Protein AF-A0A644SK11-F1 (afdb_monomer_lite)

Secondary structure (DSSP, 8-state):
-HHHHHHHHHTT--S-GGGGGGGGGGGGG-TTS-HHHHHHHHHHHHHHHHHHHHHHHHHHS--TTHHHHHHHHHHHHHHHHHHHH-TT-THHHHHHHHHHHHHHHHHHHHHHHT-SS--HHHHHHHHHHHTHHHHHHHHHHHHHH--HHHHHHHHHHHHHHHHHHHHHHHHHHHHSHHHHHHHT---HHHHHHHHHH-S----HHHHHHHHHHTTHHHHHHHHHHHHHHHHHHHHHHHT---HHHHHHHHHHHHHHHHHHHHHHHHHHHHHHHHHHHHS-----SS-GGG--HHHHHHHHHHHHHHHHHHTS-SSSSHHHHHHHHHHHHHHHHHHHHHHHHHHHHHHHHTT--HHHHHHHHHHHHHHHHHHHHHHHHHHHHHHHHHHHHHHHHHHHHHHHHT--HHHHHHHHHHHHHHHHHHHHHHHHHHHHHHHHHHHHHTT--

Foldseek 3Di:
DLVVVLVVCLVVDPDDCCLLQLLQQCCLQQVVFDVVLSNLLSSLSSLQVVLVVLVCCCVQVVPPVSPVSNVVSNVSSVVSVCVLANDPGPLVVLVVVLVVLCVVLVVLFVVLLPDLDDDVVSVLSSLLSVCSSSLSSLVSSLRRSVDPSSVVVSVLLSLLVSLLSLLVLLLVLLVCVPVCVVSSTDGPLLSVLCNVPDPDDDDPVVSNVSSLLVCSSLVSLVSSLVSLVVSLVSVVVVVTDGSNNVVSVVSSVVSVVVSVVSVVVNVVVVVVVVVVVVPDDPPVVDPPVPDDPVNVVVVVVVVVVCCVVPPVDDDDDPVVVVVVVVVVVVVVVVVVVVVVVVVCVVCVVVVHNPVVVVVVVVVVVVVVVVVVVVVVCVVVVVVVVVVVVVVVVVVVVVVVVVDPPVVVVVVVCCVVVVVVVVVVVVVVVVVVVVVVVVVVVVPDD

Radius of gyration: 37.3 Å; chains: 1; bounding box: 108×59×115 Å

Organism: NCBI:txid1076179

Sequence (445 aa):
MKINLIINLKDKDSSLSFYQYYPRLFKAYFPKVNEIIIEELSDAGYLYFQSTLALDQLIDNKNIQKIFEITILQEESIKLLTDIFGYDSIFWNFWNNSRNDYIEAIKIDHRLRNSKDVAFEEYQELADKKSTFGKIAIYSLKILSNTEDANIIYQKILLSHYYFSIGLQLYDDVKDLKEDYTNNQFNWSIYLLKKEIGNNNFSFETLNKLFYIKGIAEKVLSTSLDNFRKSINILKEIGIESEWLTVNLDMYETINNYLHITKGYIKILYKKLEVKKTERPSQKFINYETINKSYISKGLEFIKKDFDSNYVNEEGDNSQYWGNQLQFYKKSINLAKEKVQEEIDYLLLKGVNVSEIEYQKKVTENKIVELDEKLDELPNVREELVSKYQEEKEMQLKINKNKDYMEERKVENSVLFSCSKLGLIEKKIKLMKIDDVNKKYYNKR

pLDDT: mean 82.48, std 15.09, range [37.44, 98.81]

Structure (mmCIF, N/CA/C/O backbone):
data_AF-A0A644SK11-F1
#
_entry.id   AF-A0A644SK11-F1
#
loop_
_atom_site.group_PDB
_atom_site.id
_atom_site.type_symbol
_atom_site.label_atom_id
_atom_site.label_alt_id
_atom_site.label_comp_id
_atom_site.label_asym_id
_atom_site.label_entity_id
_atom_site.label_seq_id
_atom_site.pdbx_PDB_ins_code
_atom_site.Cartn_x
_atom_site.Cartn_y
_atom_site.Cartn_z
_atom_site.occupancy
_atom_site.B_iso_or_equiv
_atom_site.auth_seq_id
_atom_site.auth_comp_id
_atom_site.auth_asym_id
_atom_site.auth_atom_id
_atom_site.pdbx_PDB_model_num
ATOM 1 N N . MET A 1 1 ? -19.124 -18.785 12.251 1.00 58.50 1 MET A N 1
ATOM 2 C CA . MET A 1 1 ? -19.202 -18.191 10.898 1.00 58.50 1 MET A CA 1
ATOM 3 C C . MET A 1 1 ? -18.070 -17.184 10.683 1.00 58.50 1 MET A C 1
ATOM 5 O O . MET A 1 1 ? -17.252 -17.456 9.818 1.00 58.50 1 MET A O 1
ATOM 9 N N . LYS A 1 2 ? -17.930 -16.147 11.533 1.00 62.31 2 LYS A N 1
ATOM 10 C CA . LYS A 1 2 ? -16.815 -15.167 11.542 1.00 62.31 2 LYS A CA 1
ATOM 11 C C . LYS A 1 2 ? -15.406 -15.776 11.413 1.00 62.31 2 LYS A C 1
ATOM 13 O O . LYS A 1 2 ? -14.693 -15.466 10.469 1.00 62.31 2 LYS A O 1
ATOM 18 N N . ILE A 1 3 ? -15.025 -16.681 12.322 1.00 63.62 3 ILE A N 1
ATOM 19 C CA . ILE A 1 3 ? -13.672 -17.279 12.349 1.00 63.62 3 ILE A CA 1
ATOM 20 C C . ILE A 1 3 ? -13.350 -18.013 11.035 1.00 63.62 3 ILE A C 1
ATOM 22 O O . ILE A 1 3 ? -12.282 -17.820 10.466 1.00 63.62 3 ILE A O 1
ATOM 26 N N . ASN A 1 4 ? -14.303 -18.784 10.500 1.00 69.56 4 ASN A N 1
ATOM 27 C CA . ASN A 1 4 ? -14.110 -19.507 9.239 1.00 69.56 4 ASN A CA 1
ATOM 28 C C . ASN A 1 4 ? -13.995 -18.562 8.033 1.00 69.56 4 ASN A C 1
ATOM 30 O O . ASN A 1 4 ? -13.289 -18.888 7.087 1.00 69.56 4 ASN A O 1
ATOM 34 N N . LEU A 1 5 ? -14.671 -17.406 8.050 1.00 77.19 5 LEU A N 1
ATOM 35 C CA . LEU A 1 5 ? -14.553 -16.402 6.989 1.00 77.19 5 LEU A CA 1
ATOM 36 C C . LEU A 1 5 ? -13.148 -15.784 6.974 1.00 77.19 5 LEU A C 1
ATOM 38 O O . LEU A 1 5 ? -12.508 -15.763 5.930 1.00 77.19 5 LEU A O 1
ATOM 42 N N . ILE A 1 6 ? -12.653 -15.345 8.134 1.00 79.06 6 ILE A N 1
ATOM 43 C CA . ILE A 1 6 ? -11.343 -14.688 8.254 1.00 79.06 6 ILE A CA 1
ATOM 44 C C . ILE A 1 6 ? -10.201 -15.652 7.919 1.00 79.06 6 ILE A C 1
ATOM 46 O O . ILE A 1 6 ? -9.303 -15.278 7.171 1.00 79.06 6 ILE A O 1
ATOM 50 N N . ILE A 1 7 ? -10.245 -16.894 8.415 1.00 76.69 7 ILE A N 1
ATOM 51 C CA . ILE A 1 7 ? -9.227 -17.912 8.100 1.00 76.69 7 ILE A CA 1
ATOM 52 C C . ILE A 1 7 ? -9.169 -18.162 6.587 1.00 76.69 7 ILE A C 1
ATOM 54 O O . ILE A 1 7 ? -8.102 -18.073 5.989 1.00 76.69 7 ILE A O 1
ATOM 58 N N . ASN A 1 8 ? -10.325 -18.372 5.949 1.00 79.88 8 ASN A N 1
ATOM 59 C CA . ASN A 1 8 ? -10.388 -18.621 4.507 1.00 79.88 8 ASN A CA 1
ATOM 60 C C . ASN A 1 8 ? -9.875 -17.447 3.656 1.00 79.88 8 ASN A C 1
ATOM 62 O O . ASN A 1 8 ? -9.405 -17.677 2.542 1.00 79.88 8 ASN A O 1
ATOM 66 N N . LEU A 1 9 ? -10.019 -16.205 4.135 1.00 83.25 9 LEU A N 1
ATOM 67 C CA . LEU A 1 9 ? -9.493 -15.016 3.458 1.00 83.25 9 LEU A CA 1
ATOM 68 C C . LEU A 1 9 ? -7.971 -14.948 3.578 1.00 83.25 9 LEU A C 1
ATOM 70 O O . LEU A 1 9 ? -7.298 -14.792 2.564 1.00 83.25 9 LEU A O 1
ATOM 74 N N . LYS A 1 10 ? -7.432 -15.146 4.788 1.00 82.50 10 LYS A N 1
ATOM 75 C CA . LYS A 1 10 ? -5.986 -15.079 5.050 1.00 82.50 10 LYS A CA 1
ATOM 76 C C . LYS A 1 10 ? -5.188 -16.073 4.210 1.00 82.50 10 LYS A C 1
ATOM 78 O O . LYS A 1 10 ? -4.121 -15.721 3.724 1.00 82.50 10 LYS A O 1
ATOM 83 N N . ASP A 1 11 ? -5.726 -17.269 3.979 1.00 76.06 11 ASP A N 1
ATOM 84 C CA . ASP A 1 11 ? -5.063 -18.299 3.167 1.00 76.06 11 ASP A CA 1
ATOM 85 C C . ASP A 1 11 ? -4.961 -17.939 1.673 1.00 76.06 11 ASP A C 1
ATOM 87 O O . ASP A 1 11 ? -4.163 -18.528 0.944 1.00 76.06 11 ASP A O 1
ATOM 91 N N . LYS A 1 12 ? -5.781 -16.998 1.189 1.00 77.94 12 LYS A N 1
ATOM 92 C CA . LYS A 1 12 ? -5.864 -16.611 -0.231 1.00 77.94 12 LYS A CA 1
ATOM 93 C C . LYS A 1 12 ? -5.335 -15.207 -0.514 1.00 77.94 12 LYS A C 1
ATOM 95 O O . LYS A 1 12 ? -5.302 -14.800 -1.673 1.00 77.94 12 LYS A O 1
ATOM 100 N N . ASP A 1 13 ? -4.971 -14.468 0.524 1.00 82.69 13 ASP A N 1
ATOM 101 C CA . ASP A 1 13 ? -4.605 -13.062 0.442 1.00 82.69 13 ASP A CA 1
ATOM 102 C C . ASP A 1 13 ? -3.123 -12.891 0.092 1.00 82.69 13 ASP A C 1
ATOM 104 O O . ASP A 1 13 ? -2.238 -13.300 0.842 1.00 82.69 13 ASP A O 1
ATOM 108 N N . SER A 1 14 ? -2.853 -12.279 -1.060 1.00 81.31 14 SER A N 1
ATOM 109 C CA . SER A 1 14 ? -1.501 -11.967 -1.532 1.00 81.31 14 SER A CA 1
ATOM 110 C C . SER A 1 14 ? -1.032 -10.558 -1.157 1.00 81.31 14 SER A C 1
ATOM 112 O O . SER A 1 14 ? 0.062 -10.162 -1.559 1.00 81.31 14 SER A O 1
ATOM 114 N N . SER A 1 15 ? -1.858 -9.776 -0.455 1.00 85.62 15 SER A N 1
ATOM 115 C CA . SER A 1 15 ? -1.493 -8.432 -0.009 1.00 85.62 15 SER A CA 1
ATOM 116 C C . SER A 1 15 ? -0.441 -8.466 1.106 1.00 85.62 15 SER A C 1
ATOM 118 O O . SER A 1 15 ? -0.105 -9.514 1.664 1.00 85.62 15 SER A O 1
ATOM 120 N N . LEU A 1 16 ? 0.111 -7.296 1.438 1.00 85.75 16 LEU A N 1
ATOM 121 C CA . LEU A 1 16 ? 1.079 -7.171 2.525 1.00 85.75 16 LEU A CA 1
ATOM 122 C C . LEU A 1 16 ? 0.446 -7.630 3.846 1.00 85.75 16 LEU A C 1
ATOM 124 O O . LEU A 1 16 ? -0.603 -7.139 4.261 1.00 85.75 16 LEU A O 1
ATOM 128 N N . SER A 1 17 ? 1.114 -8.550 4.543 1.00 89.25 17 SER A N 1
ATOM 129 C CA . SER A 1 17 ? 0.563 -9.220 5.729 1.00 89.25 17 SER A CA 1
ATOM 130 C C . SER A 1 17 ? 0.136 -8.260 6.841 1.00 89.25 17 SER A C 1
ATOM 132 O O . SER A 1 17 ? -0.778 -8.576 7.603 1.00 89.25 17 SER A O 1
ATOM 134 N N . PHE A 1 18 ? 0.734 -7.066 6.915 1.00 92.25 18 PHE A N 1
ATOM 135 C CA . PHE A 1 18 ? 0.377 -6.059 7.910 1.00 92.25 18 PHE A CA 1
ATOM 136 C C . PHE A 1 18 ? -1.062 -5.537 7.780 1.00 92.25 18 PHE A C 1
ATOM 138 O O . PHE A 1 18 ? -1.611 -5.053 8.771 1.00 92.25 18 PHE A O 1
ATOM 145 N N . TYR A 1 19 ? -1.715 -5.676 6.618 1.00 93.06 19 TYR A N 1
ATOM 146 C CA . TYR A 1 19 ? -3.135 -5.334 6.469 1.00 93.06 19 TYR A CA 1
ATOM 147 C C . TYR A 1 19 ? -4.048 -6.243 7.302 1.00 93.06 19 TYR A C 1
ATOM 149 O O . TYR A 1 19 ? -5.126 -5.817 7.712 1.00 93.06 19 TYR A O 1
ATOM 157 N N . GLN A 1 20 ? -3.601 -7.458 7.636 1.00 92.88 20 GLN A N 1
ATOM 158 C CA . GLN A 1 20 ? -4.355 -8.400 8.471 1.00 92.88 20 GLN A CA 1
ATOM 159 C C . GLN A 1 20 ? -4.445 -7.979 9.942 1.00 92.88 20 GLN A C 1
ATOM 161 O O . GLN A 1 20 ? -5.229 -8.550 10.699 1.00 92.88 20 GLN A O 1
ATOM 166 N N . TYR A 1 21 ? -3.615 -7.025 10.366 1.00 94.75 21 TYR A N 1
ATOM 167 C CA . TYR A 1 21 ? -3.526 -6.568 11.751 1.00 94.75 21 TYR A CA 1
ATOM 168 C C . TYR A 1 21 ? -3.226 -5.069 11.848 1.00 94.75 21 TYR A C 1
ATOM 170 O O . TYR A 1 21 ? -2.520 -4.623 12.749 1.00 94.75 21 TYR A O 1
ATOM 178 N N . TYR A 1 22 ? -3.763 -4.272 10.923 1.00 97.12 22 TYR A N 1
ATOM 179 C CA . TYR A 1 22 ? -3.385 -2.864 10.773 1.00 97.12 22 TYR A CA 1
ATOM 180 C C . TYR A 1 22 ? -3.503 -2.022 12.065 1.00 97.12 22 TYR A C 1
ATOM 182 O O . TYR A 1 22 ? -2.560 -1.301 12.387 1.00 97.12 22 TYR A O 1
ATOM 190 N N . PRO A 1 23 ? -4.573 -2.132 12.883 1.00 97.50 23 PRO A N 1
ATOM 191 C CA . PRO A 1 23 ? -4.650 -1.439 14.175 1.00 97.50 23 PRO A CA 1
ATOM 192 C C . PRO A 1 23 ? -3.544 -1.824 15.158 1.00 97.50 23 PRO A C 1
ATOM 194 O O . PRO A 1 23 ? -3.023 -0.958 15.862 1.00 97.50 23 PRO A O 1
ATOM 197 N N . ARG A 1 24 ? -3.123 -3.094 15.176 1.00 97.50 24 ARG A N 1
ATOM 198 C CA . ARG A 1 24 ? -2.045 -3.578 16.050 1.00 97.50 24 ARG A CA 1
ATOM 199 C C . ARG A 1 24 ? -0.738 -2.826 15.825 1.00 97.50 24 ARG A C 1
ATOM 201 O O . ARG A 1 24 ? -0.017 -2.587 16.792 1.00 97.50 24 ARG A O 1
ATOM 208 N N . LEU A 1 25 ? -0.475 -2.372 14.596 1.00 98.06 25 LEU A N 1
ATOM 209 C CA . LEU A 1 25 ? 0.741 -1.628 14.252 1.00 98.06 25 LEU A CA 1
ATOM 210 C C . LEU A 1 25 ? 0.956 -0.404 15.153 1.00 98.06 25 LEU A C 1
ATOM 212 O O . LEU A 1 25 ? 2.088 -0.048 15.483 1.00 98.06 25 LEU A O 1
ATOM 216 N N . PHE A 1 26 ? -0.139 0.217 15.590 1.00 97.31 26 PHE A N 1
ATOM 217 C CA . PHE A 1 26 ? -0.123 1.455 16.357 1.00 97.31 26 PHE A CA 1
ATOM 218 C C . PHE A 1 26 ? -0.251 1.242 17.872 1.00 97.31 26 PHE A C 1
ATOM 220 O O . PHE A 1 26 ? -0.223 2.219 18.620 1.00 97.31 26 PHE A O 1
ATOM 227 N N . LYS A 1 27 ? -0.378 -0.001 18.360 1.00 95.81 27 LYS A N 1
ATOM 228 C CA . LYS A 1 27 ? -0.724 -0.271 19.768 1.00 95.81 27 LYS A CA 1
ATOM 229 C C . LYS A 1 27 ? 0.252 0.320 20.782 1.00 95.81 27 LYS A C 1
ATOM 231 O O . LYS A 1 27 ? -0.169 0.782 21.838 1.00 95.81 27 LYS A O 1
ATOM 236 N N . ALA A 1 28 ? 1.541 0.359 20.442 1.00 95.62 28 ALA A N 1
ATOM 237 C CA . ALA A 1 28 ? 2.589 0.892 21.311 1.00 95.62 28 ALA A CA 1
ATOM 238 C C . ALA A 1 28 ? 2.349 2.366 21.688 1.00 95.62 28 ALA A C 1
ATOM 240 O O . ALA A 1 28 ? 2.746 2.810 22.762 1.00 95.62 28 ALA A O 1
ATOM 241 N N . TYR A 1 29 ? 1.649 3.110 20.830 1.00 95.06 29 TYR A N 1
ATOM 242 C CA . TYR A 1 29 ? 1.300 4.511 21.051 1.00 95.06 29 TYR A CA 1
ATOM 243 C C . TYR A 1 29 ? 0.045 4.705 21.912 1.00 95.06 29 TYR A C 1
ATOM 245 O O . TYR A 1 29 ? -0.203 5.808 22.396 1.00 95.06 29 TYR A O 1
ATOM 253 N N . PHE A 1 30 ? -0.740 3.645 22.117 1.00 94.81 30 PHE A N 1
ATOM 254 C CA . PHE A 1 30 ? -2.001 3.667 22.858 1.00 94.81 30 PHE A CA 1
ATOM 255 C C . PHE A 1 30 ? -2.044 2.526 23.895 1.00 94.81 30 PHE A C 1
ATOM 257 O O . PHE A 1 30 ? -2.947 1.689 23.859 1.00 94.81 30 PHE A O 1
ATOM 264 N N . PRO A 1 31 ? -1.103 2.486 24.860 1.00 91.75 31 PRO A N 1
ATOM 265 C CA . PRO A 1 31 ? -0.884 1.327 25.737 1.00 91.75 31 PRO A CA 1
ATOM 266 C C . PRO A 1 31 ? -2.044 1.016 26.696 1.00 91.75 31 PRO A C 1
ATOM 268 O O . PRO A 1 31 ? -2.037 -0.016 27.358 1.00 91.75 31 PRO A O 1
ATOM 271 N N . LYS A 1 32 ? -3.028 1.917 26.813 1.00 91.88 32 LYS A N 1
ATOM 272 C CA . LYS A 1 32 ? -4.215 1.732 27.661 1.00 91.88 32 LYS A CA 1
ATOM 273 C C . LYS A 1 32 ? -5.356 0.998 26.953 1.00 91.88 32 LYS A C 1
ATOM 275 O O . LYS A 1 32 ? -6.323 0.625 27.613 1.00 91.88 32 LYS A O 1
ATOM 280 N N . VAL A 1 33 ? -5.277 0.822 25.634 1.00 94.75 33 VAL A N 1
ATOM 281 C CA . VAL A 1 33 ? -6.308 0.114 24.871 1.00 94.75 33 VAL A CA 1
ATOM 282 C C . VAL A 1 33 ? -6.144 -1.390 25.088 1.00 94.75 33 VAL A C 1
ATOM 284 O O . VAL A 1 33 ? -5.038 -1.920 25.031 1.00 94.75 33 VAL A O 1
ATOM 287 N N . ASN A 1 34 ? -7.252 -2.074 25.364 1.00 95.12 34 ASN A N 1
ATOM 288 C CA . ASN A 1 34 ? -7.267 -3.509 25.634 1.00 95.12 34 ASN A CA 1
ATOM 289 C C . ASN A 1 34 ? -6.840 -4.312 24.389 1.00 95.12 34 ASN A C 1
ATOM 291 O O . ASN A 1 34 ? -7.390 -4.099 23.312 1.00 95.12 34 ASN A O 1
ATOM 295 N N . GLU A 1 35 ? -5.910 -5.261 24.547 1.00 95.44 35 GLU A N 1
ATOM 296 C CA . GLU A 1 35 ? -5.390 -6.087 23.445 1.00 95.44 35 GLU A CA 1
ATOM 297 C C . GLU A 1 35 ? -6.496 -6.886 22.728 1.00 95.44 35 GLU A C 1
ATOM 299 O O . GLU A 1 35 ? -6.487 -6.951 21.505 1.00 95.44 35 GLU A O 1
ATOM 304 N N . ILE A 1 36 ? -7.506 -7.392 23.446 1.00 96.31 36 ILE A N 1
ATOM 305 C CA . ILE A 1 36 ? -8.656 -8.096 22.845 1.00 96.31 36 ILE A CA 1
ATOM 306 C C . ILE A 1 36 ? -9.425 -7.156 21.907 1.00 96.31 36 ILE A C 1
ATOM 308 O O . ILE A 1 36 ? -9.786 -7.539 20.799 1.00 96.31 36 ILE A O 1
ATOM 312 N N . ILE A 1 37 ? -9.616 -5.894 22.308 1.00 96.75 37 ILE A N 1
ATOM 313 C CA . ILE A 1 37 ? -10.271 -4.893 21.453 1.00 96.75 37 ILE A CA 1
ATOM 314 C C . ILE A 1 37 ? -9.397 -4.582 20.227 1.00 96.75 37 ILE A C 1
ATOM 316 O O . ILE A 1 37 ? -9.919 -4.371 19.137 1.00 96.75 37 ILE A O 1
ATOM 320 N N . ILE A 1 38 ? -8.068 -4.574 20.364 1.00 97.25 38 ILE A N 1
ATOM 321 C CA . ILE A 1 38 ? -7.142 -4.366 19.236 1.00 97.25 38 ILE A CA 1
ATOM 322 C C . ILE A 1 38 ? -7.220 -5.527 18.234 1.00 97.25 38 ILE A C 1
ATOM 324 O O . ILE A 1 38 ? -7.174 -5.292 17.022 1.00 97.25 38 ILE A O 1
ATOM 328 N N . GLU A 1 39 ? -7.363 -6.763 18.710 1.00 95.75 39 GLU A N 1
ATOM 329 C CA . GLU A 1 39 ? -7.596 -7.937 17.863 1.00 95.75 39 GLU A CA 1
ATOM 330 C C . GLU A 1 39 ? -8.946 -7.842 17.135 1.00 95.75 39 GLU A C 1
ATOM 332 O O . GLU A 1 39 ? -9.002 -8.024 15.919 1.00 95.75 39 GLU A O 1
ATOM 337 N N . GLU A 1 40 ? -10.021 -7.457 17.828 1.00 96.19 40 GLU A N 1
ATOM 338 C CA . GLU A 1 40 ? -11.338 -7.266 17.203 1.00 96.19 40 GLU A CA 1
ATOM 339 C C . GLU A 1 40 ? -11.349 -6.123 16.178 1.00 96.19 40 GLU A C 1
ATOM 341 O O . GLU A 1 40 ? -11.939 -6.261 15.103 1.00 96.19 40 GLU A O 1
ATOM 346 N N . LEU A 1 41 ? -10.648 -5.019 16.460 1.00 97.38 41 LEU A N 1
ATOM 347 C CA . LEU A 1 41 ? -10.428 -3.941 15.493 1.00 97.38 41 LEU A CA 1
ATOM 348 C C . LEU A 1 41 ? -9.634 -4.429 14.281 1.00 97.38 41 LEU A C 1
ATOM 350 O O . LEU A 1 41 ? -9.903 -3.998 13.161 1.00 97.38 41 LEU A O 1
ATOM 354 N N . SER A 1 42 ? -8.649 -5.302 14.495 1.00 96.62 42 SER A N 1
ATOM 355 C CA . SER A 1 42 ? -7.839 -5.877 13.420 1.00 96.62 42 SER A CA 1
ATOM 356 C C . SER A 1 42 ? -8.681 -6.751 12.499 1.00 96.62 42 SER A C 1
ATOM 358 O O . SER A 1 42 ? -8.620 -6.576 11.285 1.00 96.62 42 SER A O 1
ATOM 360 N N . ASP A 1 43 ? -9.539 -7.603 13.063 1.00 95.19 43 ASP A N 1
ATOM 361 C CA . ASP A 1 43 ? -10.522 -8.375 12.301 1.00 95.19 43 ASP A CA 1
ATOM 362 C C . ASP A 1 43 ? -11.463 -7.458 11.506 1.00 95.19 43 ASP A C 1
ATOM 364 O O . ASP A 1 43 ? -11.669 -7.659 10.308 1.00 95.19 43 ASP A O 1
ATOM 368 N N . ALA A 1 44 ? -12.029 -6.435 12.155 1.00 96.50 44 ALA A N 1
ATOM 369 C CA . ALA A 1 44 ? -12.975 -5.521 11.522 1.00 96.50 44 ALA A CA 1
ATOM 370 C C . ALA A 1 44 ? -12.331 -4.722 10.380 1.00 96.50 44 ALA A C 1
ATOM 372 O O . ALA A 1 44 ? -12.913 -4.609 9.296 1.00 96.50 44 ALA A O 1
ATOM 373 N N . GLY A 1 45 ? -11.125 -4.197 10.607 1.00 95.94 45 GLY A N 1
ATOM 374 C CA . GLY A 1 45 ? -10.344 -3.480 9.604 1.00 95.94 45 GLY A CA 1
ATOM 375 C C . GLY A 1 45 ? -9.947 -4.378 8.436 1.00 95.94 45 GLY A C 1
ATOM 376 O O . GLY A 1 45 ? -10.081 -3.970 7.285 1.00 95.94 45 GLY A O 1
ATOM 377 N N . TYR A 1 46 ? -9.544 -5.620 8.714 1.00 96.00 46 TYR A N 1
ATOM 378 C CA . TYR A 1 46 ? -9.169 -6.579 7.680 1.00 96.00 46 TYR A CA 1
ATOM 379 C C . TYR A 1 46 ? -10.353 -6.989 6.798 1.00 96.00 46 TYR A C 1
ATOM 381 O O . TYR A 1 46 ? -10.228 -7.006 5.575 1.00 96.00 46 TYR A O 1
ATOM 389 N N . LEU A 1 47 ? -11.525 -7.254 7.389 1.00 95.69 47 LEU A N 1
ATOM 390 C CA . LEU A 1 47 ? -12.747 -7.520 6.622 1.00 95.69 47 LEU A CA 1
ATOM 391 C C . LEU A 1 47 ? -13.088 -6.341 5.705 1.00 95.69 47 LEU A C 1
ATOM 393 O O . LEU A 1 47 ? -13.410 -6.539 4.533 1.00 95.69 47 LEU A O 1
ATOM 397 N N . TYR A 1 48 ? -12.973 -5.110 6.210 1.00 95.88 48 TYR A N 1
ATOM 398 C CA . TYR A 1 48 ? -13.246 -3.933 5.395 1.00 95.88 48 TYR A CA 1
ATOM 399 C C . TYR A 1 48 ? -12.226 -3.759 4.265 1.00 95.88 48 TYR A C 1
ATOM 401 O O . TYR A 1 48 ? -12.620 -3.494 3.132 1.00 95.88 48 TYR A O 1
ATOM 409 N N . PHE A 1 49 ? -10.941 -3.980 4.538 1.00 94.81 49 PHE A N 1
ATOM 410 C CA . PHE A 1 49 ? -9.880 -3.975 3.529 1.00 94.81 49 PHE A CA 1
ATOM 411 C C . PHE A 1 49 ? -10.112 -5.025 2.427 1.00 94.81 49 PHE A C 1
ATOM 413 O O . PHE A 1 49 ? -10.014 -4.727 1.239 1.00 94.81 49 PHE A O 1
ATOM 420 N N . GLN A 1 50 ? -10.518 -6.242 2.790 1.00 94.50 50 GLN A N 1
ATOM 421 C CA . GLN A 1 50 ? -10.899 -7.253 1.800 1.00 94.50 50 GLN A CA 1
ATOM 422 C C . GLN A 1 50 ? -12.107 -6.796 0.967 1.00 94.50 50 GLN A C 1
ATOM 424 O O . GLN A 1 50 ? -12.162 -7.033 -0.240 1.00 94.50 50 GLN A O 1
ATOM 429 N N . SER A 1 51 ? -13.048 -6.064 1.575 1.00 94.38 51 SER A N 1
ATOM 430 C CA . SER A 1 51 ? -14.172 -5.480 0.838 1.00 94.38 51 SER A CA 1
ATOM 431 C C . SER A 1 51 ? -13.733 -4.404 -0.160 1.00 94.38 51 SER A C 1
ATOM 433 O O . SER A 1 51 ? -14.325 -4.316 -1.234 1.00 94.38 51 SER A O 1
ATOM 435 N N . THR A 1 52 ? -12.693 -3.617 0.151 1.00 91.56 52 THR A N 1
ATOM 436 C CA . THR A 1 52 ? -12.154 -2.614 -0.780 1.00 91.56 52 THR A CA 1
ATOM 437 C C . THR A 1 52 ? -11.428 -3.279 -1.946 1.00 91.56 52 THR A C 1
ATOM 439 O O . THR A 1 52 ? -11.697 -2.921 -3.084 1.00 91.56 52 THR A O 1
ATOM 442 N N . LEU A 1 53 ? -10.642 -4.336 -1.705 1.00 90.06 53 LEU A N 1
ATOM 443 C CA . LEU A 1 53 ? -10.032 -5.120 -2.792 1.00 90.06 53 LEU A CA 1
ATOM 444 C C . LEU A 1 53 ? -11.087 -5.765 -3.705 1.00 90.06 53 LEU A C 1
ATOM 446 O O . LEU A 1 53 ? -10.954 -5.784 -4.929 1.00 90.06 53 LEU A O 1
ATOM 450 N N . ALA A 1 54 ? -12.165 -6.296 -3.121 1.00 90.81 54 ALA A N 1
ATOM 451 C CA . ALA A 1 54 ? -13.273 -6.854 -3.889 1.00 90.81 54 ALA A CA 1
ATOM 452 C C . ALA A 1 54 ? -14.026 -5.775 -4.691 1.00 90.81 54 ALA A C 1
ATOM 454 O O . ALA A 1 54 ? -14.494 -6.057 -5.798 1.00 90.81 54 ALA A O 1
ATOM 455 N N . LEU A 1 55 ? -14.126 -4.551 -4.160 1.00 89.12 55 LEU A N 1
ATOM 456 C CA . LEU A 1 55 ? -14.694 -3.398 -4.860 1.00 89.12 55 LEU A CA 1
ATOM 457 C C . LEU A 1 55 ? -13.825 -2.974 -6.047 1.00 89.12 55 LEU A C 1
ATOM 459 O O . LEU A 1 55 ? -14.372 -2.751 -7.125 1.00 89.12 55 LEU A O 1
ATOM 463 N N . ASP A 1 56 ? -12.504 -2.951 -5.892 1.00 83.94 56 ASP A N 1
ATOM 464 C CA . ASP A 1 56 ? -11.580 -2.656 -6.992 1.00 83.94 56 ASP A CA 1
ATOM 465 C C . ASP A 1 56 ? -11.728 -3.699 -8.112 1.00 83.94 56 ASP A C 1
ATOM 467 O O . ASP A 1 56 ? -11.952 -3.356 -9.271 1.00 83.94 56 ASP A O 1
ATOM 471 N N . GLN A 1 57 ? -11.799 -4.992 -7.773 1.00 84.44 57 GLN A N 1
ATOM 472 C CA . GLN A 1 57 ? -12.081 -6.051 -8.756 1.00 84.44 57 GLN A CA 1
ATOM 473 C C . GLN A 1 57 ? -13.452 -5.905 -9.441 1.00 84.44 57 GLN A C 1
ATOM 475 O O . GLN A 1 57 ? -13.614 -6.286 -10.605 1.00 84.44 57 GLN A O 1
ATOM 480 N N . LEU A 1 58 ? -14.463 -5.389 -8.740 1.00 87.44 58 LEU A N 1
ATOM 481 C CA . LEU A 1 58 ? -15.765 -5.100 -9.336 1.00 87.44 58 LEU A CA 1
ATOM 482 C C . LEU A 1 58 ? -15.667 -3.940 -10.338 1.00 87.44 58 LEU A C 1
ATOM 484 O O . LEU A 1 58 ? -16.258 -4.028 -11.414 1.00 87.44 58 LEU A O 1
ATOM 488 N N . ILE A 1 59 ? -14.946 -2.874 -9.990 1.00 80.69 59 ILE A N 1
ATOM 489 C CA . ILE A 1 59 ? -14.826 -1.658 -10.803 1.00 80.69 59 ILE A CA 1
ATOM 490 C C . ILE A 1 59 ? -13.931 -1.907 -12.021 1.00 80.69 59 ILE A C 1
ATOM 492 O O . ILE A 1 59 ? -14.352 -1.646 -13.151 1.00 80.69 59 ILE A O 1
ATOM 496 N N . ASP A 1 60 ? -12.741 -2.460 -11.806 1.00 74.94 60 ASP A N 1
ATOM 497 C CA . ASP A 1 60 ? -11.714 -2.606 -12.836 1.00 74.94 60 ASP A CA 1
ATOM 498 C C . ASP A 1 60 ? -11.961 -3.836 -13.716 1.00 74.94 60 ASP A C 1
ATOM 500 O O . ASP A 1 60 ? -12.006 -3.740 -14.945 1.00 74.94 60 ASP A O 1
ATOM 504 N N . ASN A 1 61 ? -12.238 -4.988 -13.095 1.00 77.25 61 ASN A N 1
ATOM 505 C CA . ASN A 1 61 ? -12.401 -6.262 -13.807 1.00 77.25 61 ASN A CA 1
ATOM 506 C C . ASN A 1 61 ? -13.863 -6.591 -14.142 1.00 77.25 61 ASN A C 1
ATOM 508 O O . ASN A 1 61 ? -14.146 -7.657 -14.695 1.00 77.25 61 ASN A O 1
ATOM 512 N N . LYS A 1 62 ? -14.812 -5.703 -13.808 1.00 83.50 62 LYS A N 1
ATOM 513 C CA . LYS A 1 62 ? -16.262 -5.883 -14.030 1.00 83.50 62 LYS A CA 1
ATOM 514 C C . LYS A 1 62 ? -16.805 -7.194 -13.450 1.00 83.50 62 LYS A C 1
ATOM 516 O O . LYS A 1 62 ? -17.766 -7.767 -13.972 1.00 83.50 62 LYS A O 1
ATOM 521 N N . ASN A 1 63 ? -16.204 -7.690 -12.367 1.00 84.62 63 ASN A N 1
ATOM 522 C CA . ASN A 1 63 ? -16.600 -8.952 -11.753 1.00 84.62 63 ASN A CA 1
ATOM 523 C C . ASN A 1 63 ? -17.836 -8.771 -10.857 1.00 84.62 63 ASN A C 1
ATOM 525 O O . ASN A 1 63 ? -17.731 -8.619 -9.643 1.00 84.62 63 ASN A O 1
ATOM 529 N N . ILE A 1 64 ? -19.026 -8.827 -11.459 1.00 86.62 64 ILE A N 1
ATOM 530 C CA . ILE A 1 64 ? -20.312 -8.586 -10.777 1.00 86.62 64 ILE A CA 1
ATOM 531 C C . ILE A 1 64 ? -20.534 -9.528 -9.582 1.00 86.62 64 ILE A C 1
ATOM 533 O O . ILE A 1 64 ? -21.188 -9.147 -8.614 1.00 86.62 64 ILE A O 1
ATOM 537 N N . GLN A 1 65 ? -19.963 -10.738 -9.596 1.00 86.38 65 GLN A N 1
ATOM 538 C CA . GLN A 1 65 ? -20.130 -11.703 -8.502 1.00 86.38 65 GLN A CA 1
ATOM 539 C C . GLN A 1 65 ? -19.549 -11.196 -7.173 1.00 86.38 65 GLN A C 1
ATOM 541 O O . GLN A 1 65 ? -20.028 -11.593 -6.110 1.00 86.38 65 GLN A O 1
ATOM 546 N N . LYS A 1 66 ? -18.581 -10.269 -7.223 1.00 90.19 66 LYS A N 1
ATOM 547 C CA . LYS A 1 66 ? -17.959 -9.664 -6.039 1.00 90.19 66 LYS A CA 1
ATOM 548 C C . LYS A 1 66 ? -18.923 -8.819 -5.207 1.00 90.19 66 LYS A C 1
ATOM 550 O O . LYS A 1 66 ? -18.661 -8.614 -4.029 1.00 90.19 66 LYS A O 1
ATOM 555 N N . ILE A 1 67 ? -20.068 -8.397 -5.753 1.00 91.56 67 ILE A N 1
ATOM 556 C CA . ILE A 1 67 ? -21.038 -7.559 -5.028 1.00 91.56 67 ILE A CA 1
ATOM 557 C C . ILE A 1 67 ? -21.535 -8.201 -3.722 1.00 91.56 67 ILE A C 1
ATOM 559 O O . ILE A 1 67 ? -21.667 -7.522 -2.702 1.00 91.56 67 ILE A O 1
ATOM 563 N N . PHE A 1 68 ? -21.765 -9.518 -3.727 1.00 89.94 68 PHE A N 1
ATOM 564 C CA . PHE A 1 68 ? -22.225 -10.238 -2.539 1.00 89.94 68 PHE A CA 1
ATOM 565 C C . PHE A 1 68 ? -21.116 -10.360 -1.495 1.00 89.94 68 PHE A C 1
ATOM 567 O O . PHE A 1 68 ? -21.370 -10.184 -0.308 1.00 89.94 68 PHE A O 1
ATOM 574 N N . GLU A 1 69 ? -19.885 -10.605 -1.941 1.00 90.62 69 GLU A N 1
ATOM 575 C CA . GLU A 1 69 ? -18.706 -10.672 -1.078 1.00 90.62 69 GLU A CA 1
ATOM 576 C C . GLU A 1 69 ? -18.449 -9.326 -0.393 1.00 90.62 69 GLU A C 1
ATOM 578 O O . GLU A 1 69 ? -18.350 -9.283 0.830 1.00 90.62 69 GLU A O 1
ATOM 583 N N . ILE A 1 70 ? -18.461 -8.223 -1.150 1.00 93.44 70 ILE A N 1
ATOM 584 C CA . ILE A 1 70 ? -18.331 -6.857 -0.617 1.00 93.44 70 ILE A CA 1
ATOM 585 C C . ILE A 1 70 ? -19.378 -6.608 0.474 1.00 93.44 70 ILE A C 1
ATOM 587 O O . ILE A 1 70 ? -19.035 -6.161 1.566 1.00 93.44 70 ILE A O 1
ATOM 591 N N . THR A 1 71 ? -20.643 -6.935 0.193 1.00 94.00 71 THR A N 1
ATOM 592 C CA . THR A 1 71 ? -21.753 -6.703 1.130 1.00 94.00 71 THR A CA 1
ATOM 593 C C . THR A 1 71 ? -21.555 -7.477 2.433 1.00 94.00 71 THR A C 1
ATOM 595 O O . THR A 1 71 ? -21.661 -6.893 3.508 1.00 94.00 71 THR A O 1
ATOM 598 N N . ILE A 1 72 ? -21.208 -8.766 2.348 1.00 93.69 72 ILE A N 1
ATOM 599 C CA . ILE A 1 72 ? -20.973 -9.620 3.523 1.00 93.69 72 ILE A CA 1
ATOM 600 C C . ILE A 1 72 ? -19.804 -9.086 4.357 1.00 93.69 72 ILE A C 1
ATOM 602 O O . ILE A 1 72 ? -19.913 -8.971 5.575 1.00 93.69 72 ILE A O 1
ATOM 606 N N . LEU A 1 73 ? -18.687 -8.743 3.711 1.00 95.19 73 LEU A N 1
ATOM 607 C CA . LEU A 1 73 ? -17.486 -8.262 4.394 1.00 95.19 73 LEU A CA 1
ATOM 608 C C . LEU A 1 73 ? -17.725 -6.928 5.110 1.00 95.19 73 LEU A C 1
ATOM 610 O O . LEU A 1 73 ? -17.320 -6.761 6.261 1.00 95.19 73 LEU A O 1
ATOM 614 N N . GLN A 1 74 ? -18.415 -5.994 4.452 1.00 95.25 74 GLN A N 1
ATOM 615 C CA . GLN A 1 74 ? -18.765 -4.707 5.050 1.00 95.25 74 GLN A CA 1
ATOM 616 C C . GLN A 1 74 ? -19.753 -4.872 6.202 1.00 95.25 74 GLN A C 1
ATOM 618 O O . GLN A 1 74 ? -19.561 -4.259 7.248 1.00 95.25 74 GLN A O 1
ATOM 623 N N . GLU A 1 75 ? -20.779 -5.712 6.048 1.00 95.69 75 GLU A N 1
ATOM 624 C CA . GLU A 1 75 ? -21.761 -5.968 7.103 1.00 95.69 75 GLU A CA 1
ATOM 625 C C . GLU A 1 75 ? -21.095 -6.541 8.362 1.00 95.69 75 GLU A C 1
ATOM 627 O O . GLU A 1 75 ? -21.319 -6.037 9.463 1.00 95.69 75 GLU A O 1
ATOM 632 N N . GLU A 1 76 ? -20.234 -7.549 8.212 1.00 95.50 76 GLU A N 1
ATOM 633 C CA . GLU A 1 76 ? -19.528 -8.155 9.345 1.00 95.50 76 GLU A CA 1
ATOM 634 C C . GLU A 1 76 ? -18.522 -7.189 9.985 1.00 95.50 76 GLU A C 1
ATOM 636 O O . GLU A 1 76 ? -18.426 -7.133 11.211 1.00 95.50 76 GLU A O 1
ATOM 641 N N . SER A 1 77 ? -17.825 -6.371 9.189 1.00 96.25 77 SER A N 1
ATOM 642 C CA . SER A 1 77 ? -16.957 -5.310 9.715 1.00 96.25 77 SER A CA 1
ATOM 643 C C . SER A 1 77 ? -17.746 -4.294 10.554 1.00 96.25 77 SER A C 1
ATOM 645 O O . SER A 1 77 ? -17.370 -3.993 11.687 1.00 96.25 77 SER A O 1
ATOM 647 N N . ILE A 1 78 ? -18.886 -3.813 10.048 1.00 96.44 78 ILE A N 1
ATOM 648 C CA . ILE A 1 78 ? -19.724 -2.823 10.740 1.00 96.44 78 ILE A CA 1
ATOM 649 C C . ILE A 1 78 ? -20.338 -3.388 12.021 1.00 96.44 78 ILE A C 1
ATOM 651 O O . ILE A 1 78 ? -20.417 -2.657 13.009 1.00 96.44 78 ILE A O 1
ATOM 655 N N . LYS A 1 79 ? -20.744 -4.665 12.044 1.00 96.56 79 LYS A N 1
ATOM 656 C CA . LYS A 1 79 ? -21.214 -5.326 13.275 1.00 96.56 79 LYS A CA 1
ATOM 657 C C . LYS A 1 79 ? -20.141 -5.279 14.360 1.00 96.56 79 LYS A C 1
ATOM 659 O O . LYS A 1 79 ? -20.414 -4.779 15.445 1.00 96.56 79 LYS A O 1
ATOM 664 N N . LEU A 1 80 ? -18.910 -5.677 14.031 1.00 96.00 80 LEU A N 1
ATOM 665 C CA . LEU A 1 80 ? -17.788 -5.643 14.976 1.00 96.00 80 LEU A CA 1
ATOM 666 C C . LEU A 1 80 ? -17.495 -4.228 15.479 1.00 96.00 80 LEU A C 1
ATOM 668 O O . LEU A 1 80 ? -17.337 -4.008 16.675 1.00 96.00 80 LEU A O 1
ATOM 672 N N . LEU A 1 81 ? -17.463 -3.245 14.579 1.00 97.50 81 LEU A N 1
ATOM 673 C CA . LEU A 1 81 ? -17.235 -1.851 14.965 1.00 97.50 81 LEU A CA 1
ATOM 674 C C . LEU A 1 81 ? -18.371 -1.308 15.844 1.00 97.50 81 LEU A C 1
ATOM 676 O O . LEU A 1 81 ? -18.124 -0.536 16.767 1.00 97.50 81 LEU A O 1
ATOM 680 N N . THR A 1 82 ? -19.608 -1.731 15.591 1.00 97.62 82 THR A N 1
ATOM 681 C CA . THR A 1 82 ? -20.773 -1.356 16.400 1.00 97.62 82 THR A CA 1
ATOM 682 C C . THR A 1 82 ? -20.707 -1.977 17.790 1.00 97.62 82 THR A C 1
ATOM 684 O O . THR A 1 82 ? -21.014 -1.283 18.755 1.00 97.62 82 THR A O 1
ATOM 687 N N . ASP A 1 83 ? -20.262 -3.227 17.916 1.00 96.94 83 ASP A N 1
ATOM 688 C CA . ASP A 1 83 ? -20.070 -3.878 19.218 1.00 96.94 83 ASP A CA 1
ATOM 689 C C . ASP A 1 83 ? -18.998 -3.155 20.056 1.00 96.94 83 ASP A C 1
ATOM 691 O O . ASP A 1 83 ? -19.148 -3.016 21.269 1.00 96.94 83 ASP A O 1
ATOM 695 N N . ILE A 1 84 ? -17.948 -2.631 19.409 1.00 97.06 84 ILE A N 1
ATOM 696 C CA . ILE A 1 84 ? -16.857 -1.898 20.075 1.00 97.06 84 ILE A CA 1
ATOM 697 C C . ILE A 1 84 ? -17.275 -0.475 20.471 1.00 97.06 84 ILE A C 1
ATOM 699 O O . ILE A 1 84 ? -16.981 -0.025 21.580 1.00 97.06 84 ILE A O 1
ATOM 703 N N . PHE A 1 85 ? -17.908 0.270 19.561 1.00 97.19 85 PHE A N 1
ATOM 704 C CA . PHE A 1 85 ? -18.130 1.710 19.731 1.00 97.19 85 PHE A CA 1
ATOM 705 C C . PHE A 1 85 ? -19.565 2.088 20.108 1.00 97.19 85 PHE A C 1
ATOM 707 O O . PHE A 1 85 ? -19.773 3.136 20.716 1.00 97.19 85 PHE A O 1
ATOM 714 N N . GLY A 1 86 ? -20.554 1.274 19.748 1.00 97.06 86 GLY A N 1
ATOM 715 C CA . GLY A 1 86 ? -21.970 1.627 19.810 1.00 97.06 86 GLY A CA 1
ATOM 716 C C . GLY A 1 86 ? -22.409 2.587 18.696 1.00 97.06 86 GLY A C 1
ATOM 717 O O . GLY A 1 86 ? -21.598 3.224 18.019 1.00 97.06 86 GLY A O 1
ATOM 718 N N . TYR A 1 87 ? -23.724 2.696 18.496 1.00 94.88 87 TYR A N 1
ATOM 719 C CA . TYR A 1 87 ? -24.327 3.471 17.401 1.00 94.88 87 TYR A CA 1
ATOM 720 C C . TYR A 1 87 ? -24.117 4.989 17.517 1.00 94.88 87 TYR A C 1
ATOM 722 O O . TYR A 1 87 ? -23.931 5.656 16.504 1.00 94.88 87 TYR A O 1
ATOM 730 N N . ASP A 1 88 ? -24.091 5.530 18.737 1.00 95.56 88 ASP A N 1
ATOM 731 C CA . ASP A 1 88 ? -24.025 6.981 18.982 1.00 95.56 88 ASP A CA 1
ATOM 732 C C . ASP A 1 88 ? -22.586 7.517 19.116 1.00 95.56 88 ASP A C 1
ATOM 734 O O . ASP A 1 88 ? -22.356 8.657 19.524 1.00 95.56 88 ASP A O 1
ATOM 738 N N . SER A 1 89 ? -21.585 6.693 18.797 1.00 96.50 89 SER A N 1
ATOM 739 C CA . SER A 1 89 ? -20.180 7.067 18.945 1.00 96.50 89 SER A CA 1
ATOM 740 C C . SER A 1 89 ? -19.719 8.091 17.911 1.00 96.50 89 SER A C 1
ATOM 742 O O . SER A 1 89 ? -20.010 7.989 16.717 1.00 96.50 89 SER A O 1
ATOM 744 N N . ILE A 1 90 ? -18.854 9.014 18.349 1.00 95.81 90 ILE A N 1
ATOM 745 C CA . ILE A 1 90 ? -18.134 9.949 17.471 1.00 95.81 90 ILE A CA 1
ATOM 746 C C . ILE A 1 90 ? -17.268 9.234 16.420 1.00 95.81 90 ILE A C 1
ATOM 748 O O . ILE A 1 90 ? -16.929 9.830 15.398 1.00 95.81 90 ILE A O 1
ATOM 752 N N . PHE A 1 91 ? -16.935 7.957 16.638 1.00 97.06 91 PHE A N 1
ATOM 753 C CA . PHE A 1 91 ? -16.261 7.102 15.660 1.00 97.06 91 PHE A CA 1
ATOM 754 C C . PHE A 1 91 ? -16.924 7.164 14.278 1.00 97.06 91 PHE A C 1
ATOM 756 O O . PHE A 1 91 ? -16.236 7.319 13.268 1.00 97.06 91 PHE A O 1
ATOM 763 N N . TRP A 1 92 ? -18.259 7.138 14.225 1.00 97.88 92 TRP A N 1
ATOM 764 C CA . TRP A 1 92 ? -18.993 7.124 12.961 1.00 97.88 92 TRP A CA 1
ATOM 765 C C . TRP A 1 92 ? -18.833 8.414 12.152 1.00 97.88 92 TRP A C 1
ATOM 767 O O . TRP A 1 92 ? -18.947 8.383 10.926 1.00 97.88 92 TRP A O 1
ATOM 777 N N . ASN A 1 93 ? -18.481 9.533 12.791 1.00 97.56 93 ASN A N 1
ATOM 778 C CA . ASN A 1 93 ? -18.125 10.757 12.073 1.00 97.56 93 ASN A CA 1
ATOM 779 C C . ASN A 1 93 ? -16.805 10.581 11.313 1.00 97.56 93 ASN A C 1
ATOM 781 O O . ASN A 1 93 ? -16.731 10.931 10.137 1.00 97.56 93 ASN A O 1
ATOM 785 N N . PHE A 1 94 ? -15.788 9.984 11.945 1.00 96.62 94 PHE A N 1
ATOM 786 C CA . PHE A 1 94 ? -14.525 9.657 11.274 1.00 96.62 94 PHE A CA 1
ATOM 787 C C . PHE A 1 94 ? -14.747 8.652 10.144 1.00 96.62 94 PHE A C 1
ATOM 789 O O . PHE A 1 94 ? -14.266 8.872 9.038 1.00 96.62 94 PHE A O 1
ATOM 796 N N . TRP A 1 95 ? -15.549 7.613 10.386 1.00 97.25 95 TRP A N 1
ATOM 797 C CA . TRP A 1 95 ? -15.920 6.627 9.369 1.00 97.25 95 TRP A CA 1
ATOM 798 C C . TRP A 1 95 ? -16.566 7.260 8.133 1.00 97.25 95 TRP A C 1
ATOM 800 O O . TRP A 1 95 ? -16.146 7.021 7.000 1.00 97.25 95 TRP A O 1
ATOM 810 N N . ASN A 1 96 ? -17.584 8.096 8.344 1.00 96.31 96 ASN A N 1
ATOM 811 C CA . ASN A 1 96 ? -18.300 8.756 7.259 1.00 96.31 96 ASN A CA 1
ATOM 812 C C . ASN A 1 96 ? -17.397 9.732 6.492 1.00 96.31 96 ASN A C 1
ATOM 814 O O . ASN A 1 96 ? -17.490 9.796 5.266 1.00 96.31 96 ASN A O 1
ATOM 818 N N . ASN A 1 97 ? -16.506 10.442 7.189 1.00 96.88 97 ASN A N 1
ATOM 819 C CA . ASN A 1 97 ? -15.520 11.316 6.558 1.00 96.88 97 ASN A CA 1
ATOM 820 C C . ASN A 1 97 ? -14.528 10.518 5.706 1.00 96.88 97 ASN A C 1
ATOM 822 O O . ASN A 1 97 ? -14.352 10.852 4.540 1.00 96.88 97 ASN A O 1
ATOM 826 N N . SER A 1 98 ? -13.977 9.415 6.222 1.00 95.56 98 SER A N 1
ATOM 827 C CA . SER A 1 98 ? -13.095 8.532 5.451 1.00 95.56 98 SER A CA 1
ATOM 828 C C . SER A 1 98 ? -13.789 7.945 4.223 1.00 95.56 98 SER A C 1
ATOM 830 O O . SER A 1 98 ? -13.210 7.906 3.142 1.00 95.56 98 SER A O 1
ATOM 832 N N . ARG A 1 99 ? -15.067 7.567 4.323 1.00 94.25 99 ARG A N 1
ATOM 833 C CA . ARG A 1 99 ? -15.833 7.141 3.144 1.00 94.25 99 ARG A CA 1
ATOM 834 C C . ARG A 1 99 ? -15.943 8.254 2.096 1.00 94.25 99 ARG A C 1
ATOM 836 O O . ARG A 1 99 ? -15.798 7.982 0.906 1.00 94.25 99 ARG A O 1
ATOM 843 N N . ASN A 1 100 ? -16.197 9.491 2.520 1.00 96.12 100 ASN A N 1
ATOM 844 C CA . ASN A 1 100 ? -16.262 10.634 1.609 1.00 96.12 100 ASN A CA 1
ATOM 845 C C . ASN A 1 100 ? -14.897 10.936 0.973 1.00 96.12 100 ASN A C 1
ATOM 847 O O . ASN A 1 100 ? -14.848 11.178 -0.231 1.00 96.12 100 ASN A O 1
ATOM 851 N N . ASP A 1 101 ? -13.808 10.854 1.743 1.00 96.75 101 ASP A N 1
ATOM 852 C CA . ASP A 1 101 ? -12.439 10.993 1.238 1.00 96.75 101 ASP A CA 1
ATOM 853 C C . ASP A 1 101 ? -12.127 9.946 0.171 1.00 96.75 101 ASP A C 1
ATOM 855 O O . ASP A 1 101 ? -11.618 10.288 -0.891 1.00 96.75 101 ASP A O 1
ATOM 859 N N . TYR A 1 102 ? -12.485 8.682 0.403 1.00 94.12 102 TYR A N 1
ATOM 860 C CA . TYR A 1 102 ? -12.259 7.619 -0.574 1.00 94.12 102 TYR A CA 1
ATOM 861 C C . TYR A 1 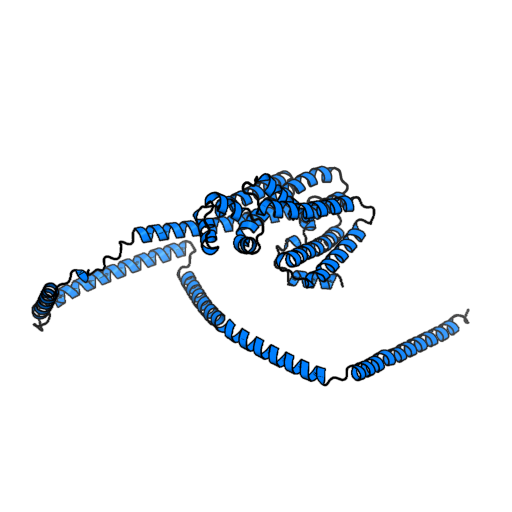102 ? -13.056 7.853 -1.871 1.00 94.12 102 TYR A C 1
ATOM 863 O O . TYR A 1 102 ? -12.527 7.713 -2.973 1.00 94.12 102 TYR A O 1
ATOM 871 N N . ILE A 1 103 ? -14.313 8.305 -1.770 1.00 91.94 103 ILE A N 1
ATOM 872 C CA . ILE A 1 103 ? -15.111 8.712 -2.942 1.00 91.94 103 ILE A CA 1
ATOM 873 C C . ILE A 1 103 ? -14.450 9.884 -3.680 1.00 91.94 103 ILE A C 1
ATOM 875 O O . ILE A 1 103 ? -14.470 9.947 -4.910 1.00 91.94 103 ILE A O 1
ATOM 879 N N . GLU A 1 104 ? -13.885 10.840 -2.949 1.00 95.62 104 GLU A N 1
ATOM 880 C CA . GLU A 1 104 ? -13.157 11.957 -3.538 1.00 95.62 104 GLU A CA 1
ATOM 881 C C . GLU A 1 104 ? -11.855 11.511 -4.210 1.00 95.62 104 GLU A C 1
ATOM 883 O O . GLU A 1 104 ? -11.564 11.993 -5.303 1.00 95.62 104 GLU A O 1
ATOM 888 N N . ALA A 1 105 ? -11.144 10.528 -3.653 1.00 94.19 105 ALA A N 1
ATOM 889 C CA . ALA A 1 105 ? -9.980 9.915 -4.287 1.00 94.19 105 ALA A CA 1
ATOM 890 C C . ALA A 1 105 ? -10.322 9.385 -5.686 1.00 94.19 105 ALA A C 1
ATOM 892 O O . ALA A 1 105 ? -9.617 9.685 -6.645 1.00 94.19 105 ALA A O 1
ATOM 893 N N . ILE A 1 106 ? -11.456 8.692 -5.840 1.00 90.25 106 ILE A N 1
ATOM 894 C CA . ILE A 1 106 ? -11.933 8.203 -7.148 1.00 90.25 106 ILE A CA 1
ATOM 895 C C . ILE A 1 106 ? -12.163 9.369 -8.127 1.00 90.25 106 ILE A C 1
ATOM 897 O O . ILE A 1 106 ? -11.821 9.283 -9.309 1.00 90.25 106 ILE A O 1
ATOM 901 N N . LYS A 1 107 ? -12.726 10.488 -7.650 1.00 92.06 107 LYS A N 1
ATOM 902 C CA . LYS A 1 107 ? -12.952 11.686 -8.478 1.00 92.06 107 LYS A CA 1
ATOM 903 C C . LYS A 1 107 ? -11.640 12.349 -8.892 1.00 92.06 107 LYS A C 1
ATOM 905 O O . LYS A 1 107 ? -11.518 12.760 -10.047 1.00 92.06 107 LYS A O 1
ATOM 910 N N . ILE A 1 108 ? -10.685 12.465 -7.968 1.00 94.12 108 ILE A N 1
ATOM 911 C CA . ILE A 1 108 ? -9.352 13.007 -8.244 1.00 94.12 108 ILE A CA 1
ATOM 912 C C . ILE A 1 108 ? -8.655 12.111 -9.267 1.00 94.12 108 ILE A C 1
ATOM 914 O O . ILE A 1 108 ? -8.236 12.618 -10.300 1.00 94.12 108 ILE A O 1
ATOM 918 N N . ASP A 1 109 ? -8.629 10.794 -9.056 1.00 92.06 109 ASP A N 1
ATOM 919 C CA . ASP A 1 109 ? -8.035 9.822 -9.979 1.00 92.06 109 ASP A CA 1
ATOM 920 C C . ASP A 1 109 ? -8.565 10.015 -11.409 1.00 92.06 109 ASP A C 1
ATOM 922 O O . ASP A 1 109 ? -7.797 10.250 -12.343 1.00 92.06 109 ASP A O 1
ATOM 926 N N . HIS A 1 110 ? -9.892 10.061 -11.576 1.00 90.06 110 HIS A N 1
ATOM 927 C CA . HIS A 1 110 ? -10.522 10.290 -12.877 1.00 90.06 110 HIS A CA 1
ATOM 928 C C . HIS A 1 110 ? -10.169 11.655 -13.498 1.00 90.06 110 HIS A C 1
ATOM 930 O O . HIS A 1 110 ? -9.980 11.762 -14.715 1.00 90.06 110 HIS A O 1
ATOM 936 N N . ARG A 1 111 ? -10.077 12.714 -12.682 1.00 93.81 111 ARG A N 1
ATOM 937 C CA . ARG A 1 111 ? -9.649 14.047 -13.133 1.00 93.81 111 ARG A CA 1
ATOM 938 C C . ARG A 1 111 ? -8.210 14.003 -13.648 1.00 93.81 111 ARG A C 1
ATOM 940 O O . ARG A 1 111 ? -7.956 14.464 -14.759 1.00 93.81 111 ARG A O 1
ATOM 947 N N . LEU A 1 112 ? -7.298 13.409 -12.877 1.00 93.75 112 LEU A N 1
ATOM 948 C CA . LEU A 1 112 ? -5.869 13.373 -13.184 1.00 93.75 112 LEU A CA 1
ATOM 949 C C . LEU A 1 112 ? -5.552 12.589 -14.464 1.00 93.75 112 LEU A C 1
ATOM 951 O O . LEU A 1 112 ? -4.661 12.997 -15.206 1.00 93.75 112 LEU A O 1
ATOM 955 N N . ARG A 1 113 ? -6.319 11.536 -14.793 1.00 88.25 113 ARG A N 1
ATOM 956 C CA . ARG A 1 113 ? -6.176 10.770 -16.056 1.00 88.25 113 ARG A CA 1
ATOM 957 C C . ARG A 1 113 ? -6.177 11.648 -17.312 1.00 88.25 113 ARG A C 1
ATOM 959 O O . ARG A 1 113 ? -5.509 11.319 -18.290 1.00 88.25 113 ARG A O 1
ATOM 966 N N . ASN A 1 114 ? -6.933 12.746 -17.292 1.00 85.19 114 ASN A N 1
ATOM 967 C CA . ASN A 1 114 ? -7.134 13.625 -18.446 1.00 85.19 114 ASN A CA 1
ATOM 968 C C . ASN A 1 114 ? -6.325 14.930 -18.366 1.00 85.19 114 ASN A C 1
ATOM 970 O O . ASN A 1 114 ? -6.346 15.733 -19.303 1.00 85.19 114 ASN A O 1
ATOM 974 N N . SER A 1 115 ? -5.613 15.155 -17.263 1.00 88.81 115 SER A N 1
ATOM 975 C CA . SER A 1 115 ? -4.842 16.372 -17.034 1.00 88.81 115 SER A CA 1
ATOM 976 C C . SER A 1 115 ? -3.482 16.309 -17.729 1.00 88.81 115 SER A C 1
ATOM 978 O O . SER A 1 115 ? -2.754 15.324 -17.631 1.00 88.81 115 SER A O 1
ATOM 980 N N . LYS A 1 116 ? -3.112 17.392 -18.423 1.00 85.81 116 LYS A N 1
ATOM 981 C CA . LYS A 1 116 ? -1.781 17.534 -19.046 1.00 85.81 116 LYS A CA 1
ATOM 982 C C . LYS A 1 116 ? -0.705 17.945 -18.048 1.00 85.81 116 LYS A C 1
ATOM 984 O O . LYS A 1 116 ? 0.438 17.518 -18.171 1.00 85.81 116 LYS A O 1
ATOM 989 N N . ASP A 1 117 ? -1.090 18.755 -17.070 1.00 91.31 117 ASP A N 1
ATOM 990 C CA . ASP A 1 117 ? -0.230 19.216 -15.994 1.00 91.31 117 ASP A CA 1
ATOM 991 C C . ASP A 1 117 ? -0.902 18.875 -14.672 1.00 91.31 117 ASP A C 1
ATOM 993 O O . ASP A 1 117 ? -1.981 19.372 -14.362 1.00 91.31 117 ASP A O 1
ATOM 997 N N . VAL A 1 118 ? -0.260 17.978 -13.934 1.00 94.44 118 VAL A N 1
ATOM 998 C CA . VAL A 1 118 ? -0.670 17.532 -12.606 1.00 94.44 118 VAL A CA 1
ATOM 999 C C . VAL A 1 118 ? 0.373 18.012 -11.609 1.00 94.44 118 VAL A C 1
ATOM 1001 O O . VAL A 1 118 ? 1.569 17.733 -11.782 1.00 94.44 118 VAL A O 1
ATOM 1004 N N . ALA A 1 119 ? -0.079 18.748 -10.594 1.00 95.81 119 ALA A N 1
ATOM 1005 C CA . ALA A 1 119 ? 0.758 19.139 -9.469 1.00 95.81 119 ALA A CA 1
ATOM 1006 C C . ALA A 1 119 ? 1.027 17.924 -8.571 1.00 95.81 119 ALA A C 1
ATOM 1008 O O . ALA A 1 119 ? 0.174 17.048 -8.420 1.00 95.81 119 ALA A O 1
ATOM 1009 N N . PHE A 1 120 ? 2.215 17.848 -7.970 1.00 96.69 120 PHE A N 1
ATOM 1010 C CA . PHE A 1 120 ? 2.544 16.700 -7.122 1.00 96.69 120 PHE A CA 1
ATOM 1011 C C . PHE A 1 120 ? 1.663 16.662 -5.871 1.00 96.69 120 PHE A C 1
ATOM 1013 O O . PHE A 1 120 ? 1.288 15.590 -5.417 1.00 96.69 120 PHE A O 1
ATOM 1020 N N . GLU A 1 121 ? 1.252 17.825 -5.377 1.00 97.12 121 GLU A N 1
ATOM 1021 C CA . GLU A 1 121 ? 0.360 17.991 -4.236 1.00 97.12 121 GLU A CA 1
ATOM 1022 C C . GLU A 1 121 ? -1.016 17.354 -4.486 1.00 97.12 121 GLU A C 1
ATOM 1024 O O . GLU A 1 121 ? -1.560 16.712 -3.592 1.00 97.12 121 GLU A O 1
ATOM 1029 N N . GLU A 1 122 ? -1.551 17.444 -5.712 1.00 96.88 122 GLU A N 1
ATOM 1030 C CA . GLU A 1 122 ? -2.808 16.769 -6.079 1.00 96.88 122 GLU A CA 1
ATOM 1031 C C . GLU A 1 122 ? -2.658 15.244 -6.053 1.00 96.88 122 GLU A C 1
ATOM 1033 O O . GLU A 1 122 ? -3.575 14.522 -5.664 1.00 96.88 122 GLU A O 1
ATOM 1038 N N . TYR A 1 123 ? -1.491 14.741 -6.456 1.00 97.75 123 TYR A N 1
ATOM 1039 C CA . TYR A 1 123 ? -1.185 13.319 -6.360 1.00 97.75 123 TYR A CA 1
ATOM 1040 C C . TYR A 1 123 ? -0.988 12.874 -4.903 1.00 97.75 123 TYR A C 1
ATOM 1042 O O . TYR A 1 123 ? -1.429 11.792 -4.520 1.00 97.75 123 TYR A O 1
ATOM 1050 N N . GLN A 1 124 ? -0.369 13.709 -4.066 1.00 98.00 124 GLN A N 1
ATOM 1051 C CA . GLN A 1 124 ? -0.235 13.428 -2.637 1.00 98.00 124 GLN A CA 1
ATOM 1052 C C . GLN A 1 124 ? -1.604 13.357 -1.952 1.00 98.00 124 GLN A C 1
ATOM 1054 O O . GLN A 1 124 ? -1.842 12.443 -1.164 1.00 98.00 124 GLN A O 1
ATOM 1059 N N . GLU A 1 125 ? -2.513 14.273 -2.294 1.00 97.56 125 GLU A N 1
ATOM 1060 C CA . GLU A 1 125 ? -3.902 14.242 -1.836 1.00 97.56 125 GLU A CA 1
ATOM 1061 C C . GLU A 1 125 ? -4.621 12.967 -2.297 1.00 97.56 125 GLU A C 1
ATOM 1063 O O . GLU A 1 125 ? -5.296 12.319 -1.496 1.00 97.56 125 GLU A O 1
ATOM 1068 N N . LEU A 1 126 ? -4.437 12.562 -3.561 1.00 96.94 126 LEU A N 1
ATOM 1069 C CA . LEU A 1 126 ? -4.980 11.305 -4.076 1.00 96.94 126 LEU A CA 1
ATOM 1070 C C . LEU A 1 126 ? -4.510 10.102 -3.244 1.00 96.94 126 LEU A C 1
ATOM 1072 O O . LEU A 1 126 ? -5.341 9.317 -2.786 1.00 96.94 126 LEU A O 1
ATOM 1076 N N . ALA A 1 127 ? -3.197 9.963 -3.042 1.00 97.56 127 ALA A N 1
ATOM 1077 C CA . ALA A 1 127 ? -2.611 8.841 -2.309 1.00 97.56 127 ALA A CA 1
ATOM 1078 C C . ALA A 1 127 ? -3.091 8.793 -0.847 1.00 97.56 127 ALA A C 1
ATOM 1080 O O . ALA A 1 127 ? -3.446 7.732 -0.335 1.00 97.56 127 ALA A O 1
ATOM 1081 N N . ASP A 1 128 ? -3.158 9.949 -0.185 1.00 97.62 128 ASP A N 1
ATOM 1082 C CA . ASP A 1 128 ? -3.616 10.058 1.200 1.00 97.62 128 ASP A CA 1
ATOM 1083 C C . ASP A 1 128 ? -5.115 9.755 1.369 1.00 97.62 128 ASP A C 1
ATOM 1085 O O . ASP A 1 128 ? -5.530 9.129 2.350 1.00 97.62 128 ASP A O 1
ATOM 1089 N N . LYS A 1 129 ? -5.948 10.164 0.404 1.00 97.12 129 LYS A N 1
ATOM 1090 C CA . LYS A 1 129 ? -7.381 9.845 0.413 1.00 97.12 129 LYS A CA 1
ATOM 1091 C C . LYS A 1 129 ? -7.648 8.379 0.061 1.00 97.12 129 LYS A C 1
ATOM 1093 O O . LYS A 1 129 ? -8.534 7.781 0.672 1.00 97.12 129 LYS A O 1
ATOM 1098 N N . LYS A 1 130 ? -6.866 7.760 -0.840 1.00 93.81 130 LYS A N 1
ATOM 1099 C CA . LYS A 1 130 ? -6.955 6.310 -1.127 1.00 93.81 130 LYS A CA 1
ATOM 1100 C C . LYS A 1 130 ? -6.687 5.467 0.126 1.00 93.81 130 LYS A C 1
ATOM 1102 O O . LYS A 1 130 ? -7.368 4.470 0.347 1.00 93.81 130 LYS A O 1
ATOM 1107 N N . SER A 1 131 ? -5.771 5.899 0.994 1.00 95.06 131 SER A N 1
ATOM 1108 C CA . SER A 1 131 ? -5.408 5.179 2.223 1.00 95.06 131 SER A CA 1
ATOM 1109 C C . SER A 1 131 ? -6.226 5.567 3.467 1.00 95.06 131 SER A C 1
ATOM 1111 O O . SER A 1 131 ? -5.912 5.134 4.579 1.00 95.06 131 SER A O 1
ATOM 1113 N N . THR A 1 132 ? -7.291 6.363 3.320 1.00 95.56 132 THR A N 1
ATOM 1114 C CA . THR A 1 132 ? -8.048 6.943 4.448 1.00 95.56 132 THR A CA 1
ATOM 1115 C C . THR A 1 132 ? -8.598 5.906 5.437 1.00 95.56 132 THR A C 1
ATOM 1117 O O . THR A 1 132 ? -8.604 6.148 6.644 1.00 95.56 132 THR A O 1
ATOM 1120 N N . PHE A 1 133 ? -8.971 4.705 4.983 1.00 93.69 133 PHE A N 1
ATOM 1121 C CA . PHE A 1 133 ? -9.426 3.638 5.882 1.00 93.69 133 PHE A CA 1
ATOM 1122 C C . PHE A 1 133 ? -8.307 3.076 6.773 1.00 93.69 133 PHE A C 1
ATOM 1124 O O . PHE A 1 133 ? -8.586 2.617 7.878 1.00 93.69 133 PHE A O 1
ATOM 1131 N N . GLY A 1 134 ? -7.036 3.216 6.385 1.00 93.94 134 GLY A N 1
ATOM 1132 C CA . GLY A 1 134 ? -5.908 2.977 7.287 1.00 93.94 134 GLY A CA 1
ATOM 1133 C C . GLY A 1 134 ? -5.898 3.948 8.476 1.00 93.94 134 GLY A C 1
ATOM 1134 O O . GLY A 1 134 ? -5.585 3.557 9.601 1.00 93.94 134 GLY A O 1
ATOM 1135 N N . LYS A 1 135 ? -6.348 5.196 8.280 1.00 96.25 135 LYS A N 1
ATOM 1136 C CA . LYS A 1 135 ? -6.456 6.196 9.358 1.00 96.25 135 LYS A CA 1
ATOM 1137 C C . LYS A 1 135 ? -7.563 5.872 10.357 1.00 96.25 135 LYS A C 1
ATOM 1139 O O . LYS A 1 135 ? -7.436 6.239 11.523 1.00 96.25 135 LYS A O 1
ATOM 1144 N N . ILE A 1 136 ? -8.604 5.138 9.949 1.00 96.81 136 ILE A N 1
ATOM 1145 C CA . ILE A 1 136 ? -9.653 4.654 10.863 1.00 96.81 136 ILE A CA 1
ATOM 1146 C C . ILE A 1 136 ? -9.058 3.808 11.987 1.00 96.81 136 ILE A C 1
ATOM 1148 O O . ILE A 1 136 ? -9.498 3.937 13.129 1.00 96.81 136 ILE A O 1
ATOM 1152 N N . ALA A 1 137 ? -8.016 3.021 11.715 1.00 96.44 137 ALA A N 1
ATOM 1153 C CA . ALA A 1 137 ? -7.306 2.277 12.751 1.00 96.44 137 ALA A CA 1
ATOM 1154 C C . ALA A 1 137 ? -6.702 3.213 13.817 1.00 96.44 137 ALA A C 1
ATOM 1156 O O . ALA A 1 137 ? -6.862 2.986 15.016 1.00 96.44 137 ALA A O 1
ATOM 1157 N N . ILE A 1 138 ? -6.087 4.320 13.391 1.00 96.94 138 ILE A N 1
ATOM 1158 C CA . ILE A 1 138 ? -5.496 5.328 14.284 1.00 96.94 138 ILE A CA 1
ATOM 1159 C C . ILE A 1 138 ? -6.594 6.066 15.067 1.00 96.94 138 ILE A C 1
ATOM 1161 O O . ILE A 1 138 ? -6.488 6.228 16.285 1.00 96.94 138 ILE A O 1
ATOM 1165 N N . TYR A 1 139 ? -7.679 6.478 14.398 1.00 95.81 139 TYR A N 1
ATOM 1166 C CA . TYR A 1 139 ? -8.817 7.134 15.052 1.00 95.81 139 TYR A CA 1
ATOM 1167 C C . TYR A 1 139 ? -9.481 6.229 16.093 1.00 95.81 139 TYR A C 1
ATOM 1169 O O . TYR A 1 139 ? -9.814 6.702 17.179 1.00 95.81 139 TYR A O 1
ATOM 1177 N N . SER A 1 140 ? -9.614 4.935 15.795 1.00 96.50 140 SER A N 1
ATOM 1178 C CA . SER A 1 140 ? -10.171 3.929 16.705 1.00 96.50 140 SER A CA 1
ATOM 1179 C C . SER A 1 140 ? -9.405 3.897 18.024 1.00 96.50 140 SER A C 1
ATOM 1181 O O . SER A 1 140 ? -9.990 4.064 19.093 1.00 96.50 140 SER A O 1
ATOM 1183 N N . LEU A 1 141 ? -8.079 3.771 17.952 1.00 96.12 141 LEU A N 1
ATOM 1184 C CA . LEU A 1 141 ? -7.226 3.705 19.138 1.00 96.12 141 LEU A CA 1
ATOM 1185 C C . LEU A 1 141 ? -7.203 5.027 19.909 1.00 96.12 141 LEU A C 1
ATOM 1187 O O . LEU A 1 141 ? -7.237 5.023 21.140 1.00 96.12 141 LEU A O 1
ATOM 1191 N N . LYS A 1 142 ? -7.230 6.165 19.205 1.00 95.06 142 LYS A N 1
ATOM 1192 C CA . LYS A 1 142 ? -7.355 7.487 19.829 1.00 95.06 142 LYS A CA 1
ATOM 1193 C C . LYS A 1 142 ? -8.651 7.611 20.633 1.00 95.06 142 LYS A C 1
ATOM 1195 O O . LYS A 1 142 ? -8.625 8.123 21.752 1.00 95.06 142 LYS A O 1
ATOM 1200 N N . ILE A 1 143 ? -9.778 7.169 20.071 1.00 94.38 143 ILE A N 1
ATOM 1201 C CA . ILE A 1 143 ? -11.091 7.232 20.730 1.00 94.38 143 ILE A CA 1
ATOM 1202 C C . ILE A 1 143 ? -11.108 6.330 21.967 1.00 94.38 143 ILE A C 1
ATOM 1204 O O . ILE A 1 143 ? -11.539 6.774 23.027 1.00 94.38 143 ILE A O 1
ATOM 1208 N N . LEU A 1 144 ? -10.586 5.107 21.851 1.00 94.75 144 LEU A N 1
ATOM 1209 C CA . LEU A 1 144 ? -10.558 4.138 22.949 1.00 94.75 144 LEU A CA 1
ATOM 1210 C C . LEU A 1 144 ? -9.578 4.517 24.068 1.00 94.75 144 LEU A C 1
ATOM 1212 O O . LEU A 1 144 ? -9.842 4.228 25.231 1.00 94.75 144 LEU A O 1
ATOM 1216 N N . SER A 1 145 ? -8.455 5.168 23.744 1.00 92.50 145 SER A N 1
ATOM 1217 C CA . SER A 1 145 ? -7.472 5.598 24.748 1.00 92.50 145 SER A CA 1
ATOM 1218 C C . SER A 1 145 ? -7.990 6.755 25.608 1.00 92.50 145 SER A C 1
ATOM 1220 O O . SER A 1 145 ? -7.722 6.786 26.807 1.00 92.50 145 SER A O 1
ATOM 1222 N N . ASN A 1 146 ? -8.702 7.714 25.002 1.00 82.38 146 ASN A N 1
ATOM 1223 C CA . ASN A 1 146 ? -9.299 8.886 25.660 1.00 82.38 146 ASN A CA 1
ATOM 1224 C C . ASN A 1 146 ? -8.348 9.657 26.613 1.00 82.38 146 ASN A C 1
ATOM 1226 O O . ASN A 1 146 ? -8.739 10.067 27.706 1.00 82.38 146 ASN A O 1
ATOM 1230 N N . THR A 1 147 ? -7.082 9.842 26.218 1.00 81.31 147 THR A N 1
ATOM 1231 C CA . THR A 1 147 ? -6.079 10.612 26.979 1.00 81.31 147 THR A CA 1
ATOM 1232 C C . THR A 1 147 ? -5.602 11.844 26.213 1.00 81.31 147 THR A C 1
ATOM 1234 O O . THR A 1 147 ? -5.616 11.878 24.984 1.00 81.31 147 THR A O 1
ATOM 1237 N N . GLU A 1 148 ? -5.137 12.860 26.940 1.00 77.75 148 GLU A N 1
ATOM 1238 C CA . GLU A 1 148 ? -4.583 14.078 26.339 1.00 77.75 148 GLU A CA 1
ATOM 1239 C C . GLU A 1 148 ? -3.257 13.813 25.606 1.00 77.75 148 GLU A C 1
ATOM 1241 O O . GLU A 1 148 ? -3.080 14.271 24.480 1.00 77.75 148 GLU A O 1
ATOM 1246 N N . ASP A 1 149 ? -2.393 12.950 26.151 1.00 77.06 149 ASP A N 1
ATOM 1247 C CA . ASP A 1 149 ? -1.163 12.504 25.475 1.00 77.06 149 ASP A CA 1
ATOM 1248 C C . ASP A 1 149 ? -1.452 11.809 24.136 1.00 77.06 149 ASP A C 1
ATOM 1250 O O . ASP A 1 149 ? -0.762 12.038 23.137 1.00 77.06 149 ASP A O 1
ATOM 1254 N N . ALA A 1 150 ? -2.528 11.012 24.079 1.00 79.38 150 ALA A N 1
ATOM 1255 C CA . ALA A 1 150 ? -2.963 10.371 22.844 1.00 79.38 150 ALA A CA 1
ATOM 1256 C C . ALA A 1 150 ? -3.352 11.404 21.779 1.00 79.38 150 ALA A C 1
ATOM 1258 O O . ALA A 1 150 ? -3.160 11.124 20.598 1.00 79.38 150 ALA A O 1
ATOM 1259 N N . ASN A 1 151 ? -3.824 12.600 22.167 1.00 78.56 151 ASN A N 1
ATOM 1260 C CA . ASN A 1 151 ? -4.162 13.677 21.231 1.00 78.56 151 ASN A CA 1
ATOM 1261 C C . ASN A 1 151 ? -2.925 14.331 20.582 1.00 78.56 151 ASN A C 1
ATOM 1263 O O . ASN A 1 151 ? -3.002 14.813 19.454 1.00 78.56 151 ASN A O 1
ATOM 1267 N N . ILE A 1 152 ? -1.774 14.339 21.248 1.00 81.88 152 ILE A N 1
ATOM 1268 C CA . ILE A 1 152 ? -0.536 14.865 20.651 1.00 81.88 152 ILE A CA 1
ATOM 1269 C C . ILE A 1 152 ? 0.108 13.793 19.769 1.00 81.88 152 ILE A C 1
ATOM 1271 O O . ILE A 1 152 ? 0.525 14.061 18.640 1.00 81.88 152 ILE A O 1
ATOM 1275 N N . ILE A 1 153 ? 0.149 12.558 20.268 1.00 90.31 153 ILE A N 1
ATOM 1276 C CA . ILE A 1 153 ? 0.797 11.438 19.587 1.00 90.31 153 ILE A CA 1
ATOM 1277 C C . ILE A 1 153 ? 0.050 11.060 18.299 1.00 90.31 153 ILE A C 1
ATOM 1279 O O . ILE A 1 153 ? 0.698 10.888 17.264 1.00 90.31 153 ILE A O 1
ATOM 1283 N N . TYR A 1 154 ? -1.291 11.005 18.293 1.00 92.75 154 TYR A N 1
ATOM 1284 C CA . TYR A 1 154 ? -2.023 10.578 17.089 1.00 92.75 154 TYR A CA 1
ATOM 1285 C C . TYR A 1 154 ? -1.823 11.512 15.892 1.00 92.75 154 TYR A C 1
ATOM 1287 O O . TYR A 1 154 ? -1.796 11.030 14.766 1.00 92.75 154 TYR A O 1
ATOM 1295 N N . GLN A 1 155 ? -1.640 12.821 16.104 1.00 93.94 155 GLN A N 1
ATOM 1296 C CA . GLN A 1 155 ? -1.395 13.764 15.007 1.00 93.94 155 GLN A CA 1
ATOM 1297 C C . GLN A 1 155 ? -0.055 13.490 14.320 1.00 93.94 155 GLN A C 1
ATOM 1299 O O . GLN A 1 155 ? 0.029 13.483 13.092 1.00 93.94 155 GLN A O 1
ATOM 1304 N N . LYS A 1 156 ? 0.985 13.176 15.101 1.00 96.62 156 LYS A N 1
ATOM 1305 C CA . LYS A 1 156 ? 2.277 12.748 14.550 1.00 96.62 156 LYS A CA 1
ATOM 1306 C C . LYS A 1 156 ? 2.154 11.414 13.810 1.00 96.62 156 LYS A C 1
ATOM 1308 O O . LYS A 1 156 ? 2.714 11.268 12.726 1.00 96.62 156 LYS A O 1
ATOM 1313 N N . ILE A 1 157 ? 1.379 10.467 14.341 1.00 97.50 157 ILE A N 1
ATOM 1314 C CA . ILE A 1 157 ? 1.133 9.183 13.669 1.00 97.50 157 ILE A CA 1
ATOM 1315 C C . ILE A 1 157 ? 0.379 9.394 12.351 1.00 97.50 157 ILE A C 1
ATOM 1317 O O . ILE A 1 157 ? 0.790 8.837 11.338 1.00 97.50 157 ILE A O 1
ATOM 1321 N N . LEU A 1 158 ? -0.661 10.231 12.315 1.00 97.62 158 LEU A N 1
ATOM 1322 C CA . LEU A 1 158 ? -1.377 10.566 11.080 1.00 97.62 158 LEU A CA 1
ATOM 1323 C C . LEU A 1 158 ? -0.454 11.205 10.041 1.00 97.62 158 LEU A C 1
ATOM 1325 O O . LEU A 1 158 ? -0.522 10.844 8.870 1.00 97.62 158 LEU A O 1
ATOM 1329 N N . LEU A 1 159 ? 0.447 12.097 10.462 1.00 98.00 159 LEU A N 1
ATOM 1330 C CA . LEU A 1 159 ? 1.433 12.689 9.562 1.00 98.00 159 LEU A CA 1
ATOM 1331 C C . LEU A 1 159 ? 2.439 11.648 9.042 1.00 98.00 159 LEU A C 1
ATOM 1333 O O . LEU A 1 159 ? 2.798 11.673 7.867 1.00 98.00 159 LEU A O 1
ATOM 1337 N N . SER A 1 160 ? 2.864 10.701 9.883 1.00 98.56 160 SER A N 1
ATOM 1338 C CA . SER A 1 160 ? 3.687 9.573 9.426 1.00 98.56 160 SER A CA 1
ATOM 1339 C C . SER A 1 160 ? 2.930 8.710 8.406 1.00 98.56 160 SER A C 1
ATOM 1341 O O . SER A 1 160 ? 3.467 8.380 7.353 1.00 98.56 160 SER A O 1
ATOM 1343 N N . HIS A 1 161 ? 1.642 8.442 8.650 1.00 98.50 161 HIS A N 1
ATOM 1344 C CA . HIS A 1 161 ? 0.775 7.679 7.755 1.00 98.50 161 HIS A CA 1
ATOM 1345 C C . HIS A 1 161 ? 0.562 8.385 6.414 1.00 98.50 161 HIS A C 1
ATOM 1347 O O . HIS A 1 161 ? 0.574 7.726 5.378 1.00 98.50 161 HIS A O 1
ATOM 1353 N N . TYR A 1 162 ? 0.413 9.711 6.412 1.00 98.62 162 TYR A N 1
ATOM 1354 C CA . TYR A 1 162 ? 0.353 10.526 5.196 1.00 98.62 162 TYR A CA 1
ATOM 1355 C C . TYR A 1 162 ? 1.580 10.277 4.307 1.00 98.62 162 TYR A C 1
ATOM 1357 O O . TYR A 1 162 ? 1.451 9.879 3.149 1.00 98.62 162 TYR A O 1
ATOM 1365 N N . TYR A 1 163 ? 2.785 10.415 4.869 1.00 98.81 163 TYR A N 1
ATOM 1366 C CA . TYR A 1 163 ? 4.016 10.177 4.117 1.00 98.81 163 TYR A CA 1
ATOM 1367 C C . TYR A 1 163 ? 4.187 8.710 3.713 1.00 98.81 163 TYR A C 1
ATOM 1369 O O . TYR A 1 163 ? 4.569 8.436 2.577 1.00 98.81 163 TYR A O 1
ATOM 1377 N N . PHE A 1 164 ? 3.858 7.768 4.599 1.00 98.69 164 PHE A N 1
ATOM 1378 C CA . PHE A 1 164 ? 3.850 6.343 4.274 1.00 98.69 164 PHE A CA 1
ATOM 1379 C C . PHE A 1 164 ? 2.954 6.049 3.065 1.00 98.69 164 PHE A C 1
ATOM 1381 O O . PHE A 1 164 ? 3.388 5.379 2.136 1.00 98.69 164 PHE A O 1
ATOM 1388 N N . SER A 1 165 ? 1.740 6.605 3.038 1.00 98.19 165 SER A N 1
ATOM 1389 C CA . SER A 1 165 ? 0.754 6.361 1.975 1.00 98.19 165 SER A CA 1
ATOM 1390 C C . SER A 1 165 ? 1.238 6.865 0.619 1.00 98.19 165 SER A C 1
ATOM 1392 O O . SER A 1 165 ? 1.120 6.166 -0.381 1.00 98.19 165 SER A O 1
ATOM 1394 N N . ILE A 1 166 ? 1.848 8.053 0.587 1.00 98.75 166 ILE A N 1
ATOM 1395 C CA . ILE A 1 166 ? 2.445 8.611 -0.635 1.00 98.75 166 ILE A CA 1
ATOM 1396 C C . ILE A 1 166 ? 3.619 7.750 -1.100 1.00 98.75 166 ILE A C 1
ATOM 1398 O O . ILE A 1 166 ? 3.750 7.466 -2.290 1.00 98.75 166 ILE A O 1
ATOM 1402 N N . GLY A 1 167 ? 4.485 7.348 -0.165 1.00 98.56 167 GLY A N 1
ATOM 1403 C CA . GLY A 1 167 ? 5.623 6.482 -0.452 1.00 98.56 167 GLY A CA 1
ATOM 1404 C C . GLY A 1 167 ? 5.186 5.146 -1.044 1.00 98.56 167 GLY A C 1
ATOM 1405 O O . GLY A 1 167 ? 5.729 4.732 -2.068 1.00 98.56 167 GLY A O 1
ATOM 1406 N N . LEU A 1 168 ? 4.191 4.507 -0.430 1.00 97.75 168 LEU A N 1
ATOM 1407 C CA . LEU A 1 168 ? 3.646 3.230 -0.870 1.00 97.75 168 LEU A CA 1
ATOM 1408 C C . LEU A 1 168 ? 2.995 3.348 -2.253 1.00 97.75 168 LEU A C 1
ATOM 1410 O O . LEU A 1 168 ? 3.399 2.624 -3.153 1.00 97.75 168 LEU A O 1
ATOM 1414 N N . GLN A 1 169 ? 2.120 4.336 -2.474 1.00 97.50 169 GLN A N 1
ATOM 1415 C CA . GLN A 1 169 ? 1.479 4.536 -3.780 1.00 97.50 169 GLN A CA 1
ATOM 1416 C C . GLN A 1 169 ? 2.507 4.789 -4.894 1.00 97.50 169 GLN A C 1
ATOM 1418 O O . GLN A 1 169 ? 2.383 4.251 -5.983 1.00 97.50 169 GLN A O 1
ATOM 1423 N N . LEU A 1 170 ? 3.567 5.568 -4.630 1.00 98.62 170 LEU A N 1
ATOM 1424 C CA . LEU A 1 170 ? 4.643 5.766 -5.612 1.00 98.62 170 LEU A CA 1
ATOM 1425 C C . LEU A 1 170 ? 5.395 4.472 -5.929 1.00 98.62 170 LEU A C 1
ATOM 1427 O O . LEU A 1 170 ? 5.891 4.322 -7.040 1.00 98.62 170 LEU A O 1
ATOM 1431 N N . TYR A 1 171 ? 5.551 3.577 -4.954 1.00 97.94 171 TYR A N 1
ATOM 1432 C CA . TYR A 1 171 ? 6.166 2.276 -5.185 1.00 97.94 171 TYR A CA 1
ATOM 1433 C C . TYR A 1 171 ? 5.249 1.376 -6.022 1.00 97.94 171 TYR A C 1
ATOM 1435 O O . TYR A 1 171 ? 5.718 0.798 -7.006 1.00 97.94 171 TYR A O 1
ATOM 1443 N N . ASP A 1 172 ? 3.960 1.335 -5.692 1.00 95.81 172 ASP A N 1
ATOM 1444 C CA . ASP A 1 172 ? 2.945 0.580 -6.431 1.00 95.81 172 ASP A CA 1
ATOM 1445 C C . ASP A 1 172 ? 2.837 1.084 -7.879 1.00 95.81 172 ASP A C 1
ATOM 1447 O O . ASP A 1 172 ? 2.954 0.294 -8.810 1.00 95.81 172 ASP A O 1
ATOM 1451 N N . ASP A 1 173 ? 2.844 2.402 -8.107 1.00 97.31 173 ASP A N 1
ATOM 1452 C CA . ASP A 1 173 ? 2.850 3.007 -9.447 1.00 97.31 173 ASP A CA 1
ATOM 1453 C C . ASP A 1 173 ? 4.056 2.567 -10.317 1.00 97.31 173 ASP A C 1
ATOM 1455 O O . ASP A 1 173 ? 4.030 2.659 -11.549 1.00 97.31 173 ASP A O 1
ATOM 1459 N N . VAL A 1 174 ? 5.167 2.130 -9.716 1.00 96.19 174 VAL A N 1
ATOM 1460 C CA . VAL A 1 174 ? 6.319 1.568 -10.449 1.00 96.19 174 VAL A CA 1
ATOM 1461 C C . VAL A 1 174 ? 6.110 0.073 -10.710 1.00 96.19 174 VAL A C 1
ATOM 1463 O O . VAL A 1 174 ? 6.517 -0.430 -11.761 1.00 96.19 174 VAL A O 1
ATOM 1466 N N . LYS A 1 175 ? 5.510 -0.648 -9.760 1.00 94.19 175 LYS A N 1
ATOM 1467 C CA . LYS A 1 175 ? 5.283 -2.098 -9.816 1.00 94.19 175 LYS A CA 1
ATOM 1468 C C . LYS A 1 175 ? 4.156 -2.466 -10.781 1.00 94.19 175 LYS A C 1
ATOM 1470 O O . LYS A 1 175 ? 4.353 -3.358 -11.608 1.00 94.19 175 LYS A O 1
ATOM 1475 N N . ASP A 1 176 ? 3.074 -1.701 -10.756 1.00 92.81 176 ASP A N 1
ATOM 1476 C CA . ASP A 1 176 ? 1.829 -1.972 -11.478 1.00 92.81 176 ASP A CA 1
ATOM 1477 C C . ASP A 1 176 ? 1.718 -1.162 -12.777 1.00 92.81 176 ASP A C 1
ATOM 1479 O O . ASP A 1 176 ? 0.681 -1.127 -13.435 1.00 92.81 176 ASP A O 1
ATOM 1483 N N . LEU A 1 177 ? 2.844 -0.603 -13.244 1.00 93.19 177 LEU A N 1
ATOM 1484 C CA . LEU A 1 177 ? 2.947 0.215 -14.458 1.00 93.19 177 LEU A CA 1
ATOM 1485 C C . LEU A 1 177 ? 2.208 -0.386 -15.671 1.00 93.19 177 LEU A C 1
ATOM 1487 O O . LEU A 1 177 ? 1.618 0.342 -16.468 1.00 93.19 177 LEU A O 1
ATOM 1491 N N . LYS A 1 178 ? 2.271 -1.713 -15.851 1.00 91.69 178 LYS A N 1
ATOM 1492 C CA . LYS A 1 178 ? 1.591 -2.410 -16.957 1.00 91.69 178 LYS A CA 1
ATOM 1493 C C . LYS A 1 178 ? 0.084 -2.493 -16.755 1.00 91.69 178 LYS A C 1
ATOM 1495 O O . LYS A 1 178 ? -0.663 -2.302 -17.717 1.00 91.69 178 LYS A O 1
ATOM 1500 N N . GLU A 1 179 ? -0.335 -2.838 -15.548 1.00 89.62 179 GLU A N 1
ATOM 1501 C CA . GLU A 1 179 ? -1.738 -3.002 -15.193 1.00 89.62 179 GLU A CA 1
ATOM 1502 C C . GLU A 1 179 ? -2.458 -1.660 -15.296 1.00 89.62 179 GLU A C 1
ATOM 1504 O O . GLU A 1 179 ? -3.400 -1.539 -16.079 1.00 89.62 179 GLU A O 1
ATOM 1509 N N . ASP A 1 180 ? -1.907 -0.616 -14.677 1.00 90.81 180 ASP A N 1
ATOM 1510 C CA . ASP A 1 180 ? -2.483 0.729 -14.686 1.00 90.81 180 ASP A CA 1
ATOM 1511 C C . ASP A 1 180 ? -2.562 1.321 -16.093 1.00 90.81 180 ASP A C 1
ATOM 1513 O O . ASP A 1 180 ? -3.562 1.941 -16.469 1.00 90.81 180 ASP A O 1
ATOM 1517 N N . TYR A 1 181 ? -1.527 1.092 -16.914 1.00 89.88 181 TYR A N 1
ATOM 1518 C CA . TYR A 1 181 ? -1.543 1.501 -18.319 1.00 89.88 181 TYR A CA 1
ATOM 1519 C C . TYR A 1 181 ? -2.673 0.809 -19.090 1.00 89.88 181 TYR A C 1
ATOM 1521 O O . TYR A 1 181 ? -3.354 1.447 -19.893 1.00 89.88 181 TYR A O 1
ATOM 1529 N N . THR A 1 182 ? -2.874 -0.488 -18.848 1.00 88.12 182 THR A N 1
ATOM 1530 C CA . THR A 1 182 ? -3.887 -1.301 -19.537 1.00 88.12 182 THR A CA 1
ATOM 1531 C C . THR A 1 182 ? -5.301 -0.926 -19.091 1.00 88.12 182 THR A C 1
ATOM 1533 O O . THR A 1 182 ? -6.197 -0.809 -19.926 1.00 88.12 182 THR A O 1
ATOM 1536 N N . ASN A 1 183 ? -5.483 -0.666 -17.796 1.00 84.69 183 ASN A N 1
ATOM 1537 C CA . ASN A 1 183 ? -6.764 -0.312 -17.183 1.00 84.69 183 ASN A CA 1
ATOM 1538 C C . ASN A 1 183 ? -7.100 1.185 -17.305 1.00 84.69 183 ASN A C 1
ATOM 1540 O O . ASN A 1 183 ? -8.160 1.627 -16.860 1.00 84.69 183 ASN A O 1
ATOM 1544 N N . ASN A 1 184 ? -6.225 1.979 -17.936 1.00 85.62 184 ASN A N 1
ATOM 1545 C CA . ASN A 1 184 ? -6.364 3.429 -18.075 1.00 85.62 184 ASN A CA 1
ATOM 1546 C C . ASN A 1 184 ? -6.598 4.121 -16.716 1.00 85.62 184 ASN A C 1
ATOM 1548 O O . ASN A 1 184 ? -7.464 4.995 -16.580 1.00 85.62 184 ASN A O 1
ATOM 1552 N N . GLN A 1 185 ? -5.848 3.686 -15.705 1.00 87.94 185 GLN A N 1
ATOM 1553 C CA . GLN A 1 185 ? -5.812 4.299 -14.382 1.00 87.94 185 GLN A CA 1
ATOM 1554 C C . GLN A 1 185 ? -4.755 5.405 -14.344 1.00 87.94 185 GLN A C 1
ATOM 1556 O O . GLN A 1 185 ? -3.809 5.415 -15.140 1.00 87.94 185 GLN A O 1
ATOM 1561 N N . PHE A 1 186 ? -4.940 6.393 -13.463 1.00 93.38 186 PHE A N 1
ATOM 1562 C CA . PHE A 1 186 ? -3.897 7.394 -13.280 1.00 93.38 186 PHE A CA 1
ATOM 1563 C C . PHE A 1 186 ? -2.722 6.764 -12.536 1.00 93.38 186 PHE A C 1
ATOM 1565 O O . PHE A 1 186 ? -2.900 6.196 -11.468 1.00 93.38 186 PHE A O 1
ATOM 1572 N N . ASN A 1 187 ? -1.526 6.925 -13.090 1.00 95.25 187 ASN A N 1
ATOM 1573 C CA . ASN A 1 187 ? -0.286 6.437 -12.511 1.00 95.25 187 ASN A CA 1
ATOM 1574 C C . ASN A 1 187 ? 0.796 7.504 -12.725 1.00 95.25 187 ASN A C 1
ATOM 1576 O O . ASN A 1 187 ? 1.013 7.993 -13.846 1.00 95.25 187 ASN A O 1
ATOM 1580 N N . TRP A 1 188 ? 1.465 7.885 -11.642 1.00 97.56 188 TRP A N 1
ATOM 1581 C CA . TRP A 1 188 ? 2.437 8.970 -11.604 1.00 97.56 188 TRP A CA 1
ATOM 1582 C C . TRP A 1 188 ? 3.658 8.687 -12.482 1.00 97.56 188 TRP A C 1
ATOM 1584 O O . TRP A 1 188 ? 4.146 9.579 -13.185 1.00 97.56 188 TRP A O 1
ATOM 1594 N N . SER A 1 189 ? 4.119 7.435 -12.506 1.00 95.81 189 SER A N 1
ATOM 1595 C CA . SER A 1 189 ? 5.222 6.981 -13.358 1.00 95.81 189 SER A CA 1
ATOM 1596 C C . SER A 1 189 ? 4.902 7.167 -14.842 1.00 95.81 189 SER A C 1
ATOM 1598 O O . SER A 1 189 ? 5.731 7.685 -15.599 1.00 95.81 189 SER A O 1
ATOM 1600 N N . ILE A 1 190 ? 3.686 6.804 -15.262 1.00 93.75 190 ILE A N 1
ATOM 1601 C CA . ILE A 1 190 ? 3.214 6.978 -16.644 1.00 93.75 190 ILE A CA 1
ATOM 1602 C C . ILE A 1 190 ? 3.083 8.463 -16.986 1.00 93.75 190 ILE A C 1
ATOM 1604 O O . ILE A 1 190 ? 3.504 8.877 -18.069 1.00 93.75 190 ILE A O 1
ATOM 1608 N N . TYR 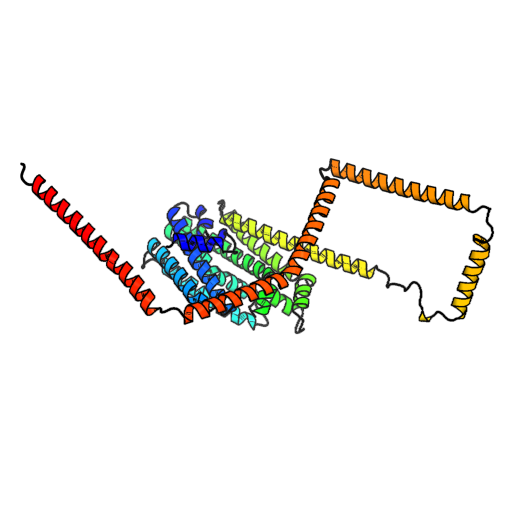A 1 191 ? 2.524 9.270 -16.081 1.00 94.94 191 TYR A N 1
ATOM 1609 C CA . TYR A 1 191 ? 2.399 10.717 -16.264 1.00 94.94 191 TYR A CA 1
ATOM 1610 C C . TYR A 1 191 ? 3.768 11.381 -16.477 1.00 94.94 191 TYR A C 1
ATOM 1612 O O . TYR A 1 191 ? 3.967 12.077 -17.477 1.00 94.94 191 TYR A O 1
ATOM 1620 N N . LEU A 1 192 ? 4.741 11.112 -15.598 1.00 95.25 192 LEU A N 1
ATOM 1621 C CA . LEU A 1 192 ? 6.096 11.652 -15.723 1.00 95.25 192 LEU A CA 1
ATOM 1622 C C . LEU A 1 192 ? 6.775 11.202 -17.017 1.00 95.25 192 LEU A C 1
ATOM 1624 O O . LEU A 1 192 ? 7.403 12.016 -17.696 1.00 95.25 192 LEU A O 1
ATOM 1628 N N . LEU A 1 193 ? 6.625 9.927 -17.385 1.00 93.31 193 LEU A N 1
ATOM 1629 C CA . LEU A 1 193 ? 7.181 9.411 -18.629 1.00 93.31 193 LEU A CA 1
ATOM 1630 C C . LEU A 1 193 ? 6.578 10.118 -19.848 1.00 93.31 193 LEU A C 1
ATOM 1632 O O . LEU A 1 193 ? 7.328 10.554 -20.717 1.00 93.31 193 LEU A O 1
ATOM 1636 N N . LYS A 1 194 ? 5.248 10.266 -19.908 1.00 90.69 194 LYS A N 1
ATOM 1637 C CA . LYS A 1 194 ? 4.554 10.972 -21.000 1.00 90.69 194 LYS A CA 1
ATOM 1638 C C . LYS A 1 194 ? 5.005 12.430 -21.108 1.00 90.69 194 LYS A C 1
ATOM 1640 O O . LYS A 1 194 ? 5.219 12.916 -22.216 1.00 90.69 194 LYS A O 1
ATOM 1645 N N . LYS A 1 195 ? 5.216 13.105 -19.973 1.00 91.25 195 LYS A N 1
ATOM 1646 C CA . LYS A 1 195 ? 5.743 14.477 -19.934 1.00 91.25 195 LYS A CA 1
ATOM 1647 C C . LYS A 1 195 ? 7.159 14.573 -20.513 1.00 91.25 195 LYS A C 1
ATOM 1649 O O . LYS A 1 1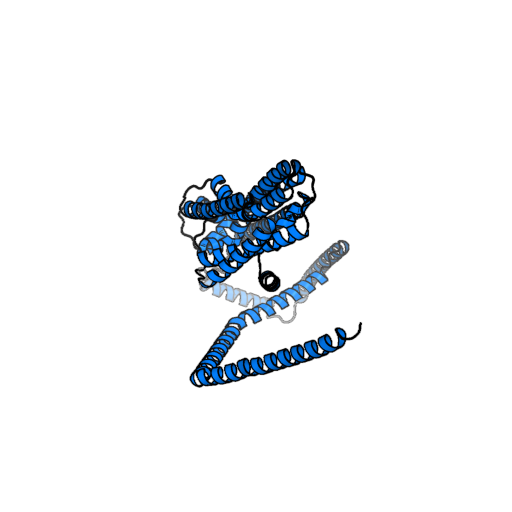95 ? 7.454 15.521 -21.232 1.00 91.25 195 LYS A O 1
ATOM 1654 N N . GLU A 1 196 ? 8.001 13.578 -20.247 1.00 90.88 196 GLU A N 1
ATOM 1655 C CA . GLU A 1 196 ? 9.385 13.509 -20.734 1.00 90.88 196 GLU A CA 1
ATOM 1656 C C . GLU A 1 196 ? 9.480 13.185 -22.240 1.00 90.88 196 GLU A C 1
ATOM 1658 O O . GLU A 1 196 ? 10.342 13.711 -22.943 1.00 90.88 196 GLU A O 1
ATOM 1663 N N . ILE A 1 197 ? 8.617 12.302 -22.757 1.00 88.88 197 ILE A N 1
ATOM 1664 C CA . ILE A 1 197 ? 8.686 11.818 -24.152 1.00 88.88 197 ILE A CA 1
ATOM 1665 C C . ILE A 1 197 ? 7.802 12.600 -25.135 1.00 88.88 197 ILE A C 1
ATOM 1667 O O . ILE A 1 197 ? 7.960 12.430 -26.347 1.00 88.88 197 ILE A O 1
ATOM 1671 N N . GLY A 1 198 ? 6.869 13.421 -24.644 1.00 85.00 198 GLY A N 1
ATOM 1672 C CA . GLY A 1 198 ? 5.907 14.172 -25.454 1.00 85.00 198 GLY A CA 1
ATOM 1673 C C . GLY A 1 198 ? 4.820 13.302 -26.106 1.00 85.00 198 GLY A C 1
ATOM 1674 O O . GLY A 1 198 ? 4.512 12.205 -25.650 1.00 85.00 198 GLY A O 1
ATOM 1675 N N . ASN A 1 199 ? 4.243 13.781 -27.216 1.00 72.62 199 ASN A N 1
ATOM 1676 C CA . ASN A 1 199 ? 3.116 13.144 -27.929 1.00 72.62 199 ASN A CA 1
ATOM 1677 C C . ASN A 1 199 ? 3.502 11.910 -28.774 1.00 72.62 199 ASN A C 1
ATOM 1679 O O . ASN A 1 199 ? 2.830 11.586 -29.754 1.00 72.62 199 ASN A O 1
ATOM 1683 N N . ASN A 1 200 ? 4.599 11.236 -28.446 1.00 77.25 200 ASN A N 1
ATOM 1684 C CA . ASN A 1 200 ? 5.026 10.063 -29.193 1.00 77.25 200 ASN A CA 1
ATOM 1685 C C . ASN A 1 200 ? 4.190 8.839 -28.791 1.00 77.25 200 ASN A C 1
ATOM 1687 O O . ASN A 1 200 ? 4.206 8.411 -27.636 1.00 77.25 200 ASN A O 1
ATOM 1691 N N . ASN A 1 201 ? 3.493 8.248 -29.762 1.00 79.62 201 ASN A N 1
ATOM 1692 C CA . ASN A 1 201 ? 2.746 7.007 -29.570 1.00 79.62 201 ASN A CA 1
ATOM 1693 C C . ASN A 1 201 ? 3.691 5.806 -29.674 1.00 79.62 201 ASN A C 1
ATOM 1695 O O . ASN A 1 201 ? 4.018 5.346 -30.766 1.00 79.62 201 ASN A O 1
ATOM 1699 N N . PHE A 1 202 ? 4.122 5.302 -28.521 1.00 82.88 202 PHE A N 1
ATOM 1700 C CA . PHE A 1 202 ? 4.929 4.091 -28.410 1.00 82.88 202 PHE A CA 1
ATOM 1701 C C . PHE A 1 202 ? 4.100 2.908 -27.904 1.00 82.88 202 PHE A C 1
ATOM 1703 O O . PHE A 1 202 ? 3.148 3.089 -27.147 1.00 82.88 202 PHE A O 1
ATOM 1710 N N . SER A 1 203 ? 4.509 1.688 -28.274 1.00 87.75 203 SER A N 1
ATOM 1711 C CA . SER A 1 203 ? 4.005 0.471 -27.631 1.00 87.75 203 SER A CA 1
ATOM 1712 C C . SER A 1 203 ? 4.371 0.441 -26.147 1.00 87.75 203 SER A C 1
ATOM 1714 O O . SER A 1 203 ? 5.378 1.033 -25.737 1.00 87.75 203 SER A O 1
ATOM 1716 N N . PHE A 1 204 ? 3.601 -0.298 -25.345 1.00 87.56 204 PHE A N 1
ATOM 1717 C CA . PHE A 1 204 ? 3.884 -0.443 -23.919 1.00 87.56 204 PHE A CA 1
ATOM 1718 C C . PHE A 1 204 ? 5.294 -1.000 -23.663 1.00 87.56 204 PHE A C 1
ATOM 1720 O O . PHE A 1 204 ? 6.000 -0.499 -22.795 1.00 87.56 204 PHE A O 1
ATOM 1727 N N . GLU A 1 205 ? 5.772 -1.964 -24.457 1.00 88.56 205 GLU A N 1
ATOM 1728 C CA . GLU A 1 205 ? 7.123 -2.527 -24.309 1.00 88.56 205 GLU A CA 1
ATOM 1729 C C . GLU A 1 205 ? 8.210 -1.458 -24.471 1.00 88.56 205 GLU A C 1
ATOM 1731 O O . GLU A 1 205 ? 9.248 -1.494 -23.803 1.00 88.56 205 GLU A O 1
ATOM 1736 N N . THR A 1 206 ? 7.977 -0.501 -25.369 1.00 86.31 206 THR A N 1
ATOM 1737 C CA . THR A 1 206 ? 8.886 0.621 -25.607 1.00 86.31 206 THR A CA 1
ATOM 1738 C C . THR A 1 206 ? 8.801 1.629 -24.468 1.00 86.31 206 THR A C 1
ATOM 1740 O O . THR A 1 206 ? 9.840 2.051 -23.962 1.00 86.31 206 THR A O 1
ATOM 1743 N N . LEU A 1 207 ? 7.590 1.962 -24.012 1.00 88.19 207 LEU A N 1
ATOM 1744 C CA . LEU A 1 207 ? 7.378 2.836 -22.856 1.00 88.19 207 LEU A CA 1
ATOM 1745 C C . LEU A 1 207 ? 8.047 2.274 -21.602 1.00 88.19 207 LEU A C 1
ATOM 1747 O O . LEU A 1 207 ? 8.794 2.990 -20.944 1.00 88.19 207 LEU A O 1
ATOM 1751 N N . ASN A 1 208 ? 7.871 0.983 -21.329 1.00 88.75 208 ASN A N 1
ATOM 1752 C CA . ASN A 1 208 ? 8.481 0.314 -20.190 1.00 88.75 208 ASN A CA 1
ATOM 1753 C C . ASN A 1 208 ? 10.016 0.388 -20.245 1.00 88.75 208 ASN A C 1
ATOM 1755 O O . ASN A 1 208 ? 10.669 0.672 -19.250 1.00 88.75 208 ASN A O 1
ATOM 1759 N N . LYS A 1 209 ? 10.634 0.222 -21.421 1.00 86.69 209 LYS A N 1
ATOM 1760 C CA . LYS A 1 209 ? 12.091 0.416 -21.562 1.00 86.69 209 LYS A CA 1
ATOM 1761 C C . LYS A 1 209 ? 12.503 1.870 -21.336 1.00 86.69 209 LYS A C 1
ATOM 1763 O O . LYS A 1 209 ? 13.498 2.122 -20.656 1.00 86.69 209 LYS A O 1
ATOM 1768 N N . LEU A 1 210 ? 11.760 2.821 -21.904 1.00 88.69 210 LEU A N 1
ATOM 1769 C CA . LEU A 1 210 ? 12.034 4.251 -21.755 1.00 88.69 210 LEU A CA 1
ATOM 1770 C C . LEU A 1 210 ? 11.900 4.706 -20.301 1.00 88.69 210 LEU A C 1
ATOM 1772 O O . LEU A 1 210 ? 12.734 5.484 -19.853 1.00 88.69 210 LEU A O 1
ATOM 1776 N N . PHE A 1 211 ? 10.932 4.173 -19.558 1.00 91.31 211 PHE A N 1
ATOM 1777 C CA . PHE A 1 211 ? 10.735 4.419 -18.130 1.00 91.31 211 PHE A CA 1
ATOM 1778 C C . PHE A 1 211 ? 12.019 4.204 -17.315 1.00 91.31 211 PHE A C 1
ATOM 1780 O O . PHE A 1 211 ? 12.398 5.061 -16.511 1.00 91.31 211 PHE A O 1
ATOM 1787 N N . TYR A 1 212 ? 12.744 3.115 -17.586 1.00 89.12 212 TYR A N 1
ATOM 1788 C CA . TYR A 1 212 ? 14.032 2.839 -16.949 1.00 89.12 212 TYR A CA 1
ATOM 1789 C C . TYR A 1 212 ? 15.181 3.647 -17.562 1.00 89.12 212 TYR A C 1
ATOM 1791 O O . TYR A 1 212 ? 15.942 4.278 -16.834 1.00 89.12 212 TYR A O 1
ATOM 1799 N N . ILE A 1 213 ? 15.315 3.671 -18.893 1.00 86.06 213 ILE A N 1
ATOM 1800 C CA . ILE A 1 213 ? 16.453 4.317 -19.579 1.00 86.06 213 ILE A CA 1
ATOM 1801 C C . ILE A 1 213 ? 16.494 5.829 -19.319 1.00 86.06 213 ILE A C 1
ATOM 1803 O O . ILE A 1 213 ? 17.575 6.398 -19.169 1.00 86.06 213 ILE A O 1
ATOM 1807 N N . LYS A 1 214 ? 15.329 6.480 -19.250 1.00 88.06 214 LYS A N 1
ATOM 1808 C CA . LYS A 1 214 ? 15.189 7.915 -18.960 1.00 88.06 214 LYS A CA 1
ATOM 1809 C C . LYS A 1 214 ? 15.321 8.246 -17.468 1.00 88.06 214 LYS A C 1
ATOM 1811 O O . LYS A 1 214 ? 15.242 9.413 -17.110 1.00 88.06 214 LYS A O 1
ATOM 1816 N N . GLY A 1 215 ? 15.506 7.249 -16.599 1.00 90.75 215 GLY A N 1
ATOM 1817 C CA . GLY A 1 215 ? 15.652 7.455 -15.156 1.00 90.75 215 GLY A CA 1
ATOM 1818 C C . GLY A 1 215 ? 14.354 7.826 -14.430 1.00 90.75 215 GLY A C 1
ATOM 1819 O O . GLY A 1 215 ? 14.408 8.231 -13.269 1.00 90.75 215 GLY A O 1
ATOM 1820 N N . ILE A 1 216 ? 13.185 7.676 -15.068 1.00 94.81 216 ILE A N 1
ATOM 1821 C CA . ILE A 1 216 ? 11.891 7.977 -14.435 1.00 94.81 216 ILE A CA 1
ATOM 1822 C C . ILE A 1 216 ? 11.629 6.998 -13.285 1.00 94.81 216 ILE A C 1
ATOM 1824 O O . ILE A 1 216 ? 11.268 7.437 -12.197 1.00 94.81 216 ILE A O 1
ATOM 1828 N N . ALA A 1 217 ? 11.909 5.705 -13.481 1.00 94.31 217 ALA A N 1
ATOM 1829 C CA . ALA A 1 217 ? 11.799 4.693 -12.427 1.00 94.31 217 ALA A CA 1
ATOM 1830 C C . ALA A 1 217 ? 12.634 5.052 -11.188 1.00 94.31 217 ALA A C 1
ATOM 1832 O O . ALA A 1 217 ? 12.136 5.037 -10.066 1.00 94.31 217 ALA A O 1
ATOM 1833 N N . GLU A 1 218 ? 13.898 5.438 -11.393 1.00 94.62 218 GLU A N 1
ATOM 1834 C CA . GLU A 1 218 ? 14.791 5.865 -10.310 1.00 94.62 218 GLU A CA 1
ATOM 1835 C C . GLU A 1 218 ? 14.251 7.102 -9.584 1.00 94.62 218 GLU A C 1
ATOM 1837 O O . GLU A 1 218 ? 14.265 7.143 -8.353 1.00 94.62 218 GLU A O 1
ATOM 1842 N N . LYS A 1 219 ? 13.751 8.093 -10.329 1.00 96.75 219 LYS A N 1
ATOM 1843 C CA . LYS A 1 219 ? 13.184 9.319 -9.759 1.00 96.75 219 LYS A CA 1
ATOM 1844 C C . LYS A 1 219 ? 11.964 9.030 -8.883 1.00 96.75 219 LYS A C 1
ATOM 1846 O O . LYS A 1 219 ? 11.879 9.555 -7.772 1.00 96.75 219 LYS A O 1
ATOM 1851 N N . VAL A 1 220 ? 11.037 8.198 -9.359 1.00 98.12 220 VAL A N 1
ATOM 1852 C CA . VAL A 1 220 ? 9.817 7.835 -8.619 1.00 98.12 220 VAL A CA 1
ATOM 1853 C C . VAL A 1 220 ? 10.164 7.039 -7.360 1.00 98.12 220 VAL A C 1
ATOM 1855 O O . VAL A 1 220 ? 9.744 7.422 -6.270 1.00 98.12 220 VAL A O 1
ATOM 1858 N N . LEU A 1 221 ? 11.017 6.017 -7.473 1.00 98.25 221 LEU A N 1
ATOM 1859 C CA . LEU A 1 221 ? 11.467 5.216 -6.327 1.00 98.25 221 LEU A CA 1
ATOM 1860 C C . LEU A 1 221 ? 12.239 6.050 -5.294 1.00 98.25 221 LEU A C 1
ATOM 1862 O O . LEU A 1 221 ? 12.040 5.884 -4.095 1.00 98.25 221 LEU A O 1
ATOM 1866 N N . SER A 1 222 ? 13.082 6.989 -5.733 1.00 98.19 222 SER A N 1
ATOM 1867 C CA . SER A 1 222 ? 13.785 7.898 -4.813 1.00 98.19 222 SER A CA 1
ATOM 1868 C C . SER A 1 222 ? 12.802 8.811 -4.075 1.00 98.19 222 SER A C 1
ATOM 1870 O O . SER A 1 222 ? 12.919 8.995 -2.867 1.00 98.19 222 SER A O 1
ATOM 1872 N N . THR A 1 223 ? 11.779 9.313 -4.775 1.00 98.56 223 THR A N 1
ATOM 1873 C CA . THR A 1 223 ? 10.711 10.124 -4.166 1.00 98.56 223 THR A CA 1
ATOM 1874 C C . THR A 1 223 ? 9.894 9.305 -3.161 1.00 98.56 223 THR A C 1
ATOM 1876 O O . THR A 1 223 ? 9.516 9.815 -2.106 1.00 98.56 223 THR A O 1
ATOM 1879 N N . SER A 1 224 ? 9.647 8.025 -3.451 1.00 98.69 224 SER A N 1
ATOM 1880 C CA . SER A 1 224 ? 9.023 7.088 -2.513 1.00 98.69 224 SER A CA 1
ATOM 1881 C C . SER A 1 224 ? 9.861 6.949 -1.233 1.00 98.69 224 SER A C 1
ATOM 1883 O O . SER A 1 224 ? 9.358 7.213 -0.137 1.00 98.69 224 SER A O 1
ATOM 1885 N N . LEU A 1 225 ? 11.164 6.668 -1.365 1.00 98.75 225 LEU A N 1
ATOM 1886 C CA . LEU A 1 225 ? 12.097 6.563 -0.233 1.00 98.75 225 LEU A CA 1
ATOM 1887 C C . LEU A 1 225 ? 12.168 7.841 0.605 1.00 98.75 225 LEU A C 1
ATOM 1889 O O . LEU A 1 225 ? 12.251 7.765 1.830 1.00 98.75 225 LEU A O 1
ATOM 1893 N N . ASP A 1 226 ? 12.117 9.017 -0.019 1.00 98.75 226 ASP A N 1
ATOM 1894 C CA . ASP A 1 226 ? 12.118 10.289 0.706 1.00 98.75 226 ASP A CA 1
ATOM 1895 C C . ASP A 1 226 ? 10.856 10.481 1.553 1.00 98.75 226 ASP A C 1
ATOM 1897 O O . ASP A 1 226 ? 10.936 11.017 2.661 1.00 98.75 226 ASP A O 1
ATOM 1901 N N . ASN A 1 227 ? 9.699 10.009 1.086 1.00 98.81 227 ASN A N 1
ATOM 1902 C CA . ASN A 1 227 ? 8.477 10.017 1.887 1.00 98.81 227 ASN A CA 1
ATOM 1903 C C . ASN A 1 227 ? 8.567 9.018 3.052 1.00 98.81 227 ASN A C 1
ATOM 1905 O O . ASN A 1 227 ? 8.299 9.396 4.193 1.00 98.81 227 ASN A O 1
ATOM 1909 N N . PHE A 1 228 ? 9.064 7.799 2.827 1.00 98.75 228 PHE A N 1
ATOM 1910 C CA . PHE A 1 228 ? 9.334 6.863 3.926 1.00 98.75 228 PHE A CA 1
ATOM 1911 C C . PHE A 1 228 ? 10.322 7.435 4.948 1.00 98.75 228 PHE A C 1
ATOM 1913 O O . PHE A 1 228 ? 10.090 7.334 6.149 1.00 98.75 228 PHE A O 1
ATOM 1920 N N . ARG A 1 229 ? 11.378 8.128 4.505 1.00 98.81 229 ARG A N 1
ATOM 1921 C CA . ARG A 1 229 ? 12.334 8.807 5.394 1.00 98.81 2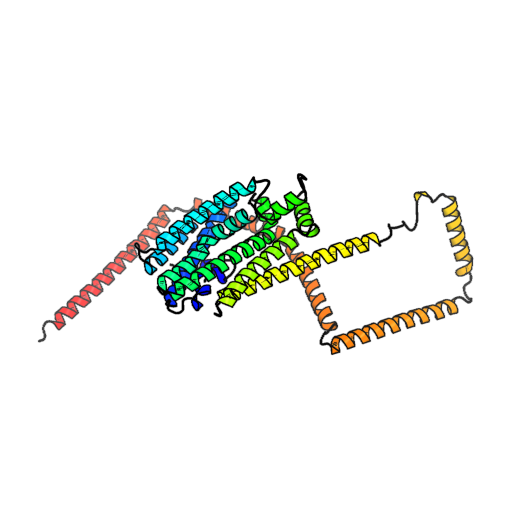29 ARG A CA 1
ATOM 1922 C C . ARG A 1 229 ? 11.650 9.860 6.268 1.00 98.81 229 ARG A C 1
ATOM 1924 O O . ARG A 1 229 ? 11.927 9.919 7.462 1.00 98.81 229 ARG A O 1
ATOM 1931 N N . LYS A 1 230 ? 10.743 10.669 5.703 1.00 98.81 230 LYS A N 1
ATOM 1932 C CA . LYS A 1 230 ? 9.946 11.646 6.471 1.00 98.81 230 LYS A CA 1
ATOM 1933 C C . LYS A 1 230 ? 9.071 10.954 7.515 1.00 98.81 230 LYS A C 1
ATOM 1935 O O . LYS A 1 230 ? 9.082 11.376 8.668 1.00 98.81 230 LYS A O 1
ATOM 1940 N N . SER A 1 231 ? 8.379 9.877 7.135 1.00 98.69 231 SER A N 1
ATOM 1941 C CA . SER A 1 231 ? 7.582 9.066 8.063 1.00 98.69 231 SER A CA 1
ATOM 1942 C C . SER A 1 231 ? 8.439 8.511 9.209 1.00 98.69 231 SER A C 1
ATOM 1944 O O . SER A 1 231 ? 8.155 8.764 10.378 1.00 98.69 231 SER A O 1
ATOM 1946 N N . ILE A 1 232 ? 9.555 7.850 8.885 1.00 98.81 232 ILE A N 1
ATOM 1947 C CA . ILE A 1 232 ? 10.494 7.274 9.858 1.00 98.81 232 ILE A CA 1
ATOM 1948 C C . ILE A 1 232 ? 11.043 8.343 10.806 1.00 98.81 232 ILE A C 1
ATOM 1950 O O . ILE A 1 232 ? 11.130 8.097 12.006 1.00 98.81 232 ILE A O 1
ATOM 1954 N N . ASN A 1 233 ? 11.407 9.524 10.299 1.00 98.62 233 ASN A N 1
ATOM 1955 C CA . ASN A 1 233 ? 11.915 10.610 11.136 1.00 98.62 233 ASN A CA 1
ATOM 1956 C C . ASN A 1 233 ? 10.870 11.061 12.163 1.00 98.62 233 ASN A C 1
ATOM 1958 O O . ASN A 1 233 ? 11.194 11.150 13.344 1.00 98.62 233 ASN A O 1
ATOM 1962 N N . ILE A 1 234 ? 9.611 11.239 11.747 1.00 98.38 234 ILE A N 1
ATOM 1963 C CA . ILE A 1 234 ? 8.509 11.575 12.661 1.00 98.38 234 ILE A CA 1
ATOM 1964 C C . ILE A 1 234 ? 8.352 10.498 13.740 1.00 98.38 234 ILE A C 1
ATOM 1966 O O . ILE A 1 234 ? 8.202 10.818 14.916 1.00 98.38 234 ILE A O 1
ATOM 1970 N N . LEU A 1 235 ? 8.407 9.218 13.363 1.00 98.06 235 LEU A N 1
ATOM 1971 C CA . LEU A 1 235 ? 8.264 8.108 14.309 1.00 98.06 235 LEU A CA 1
ATOM 1972 C C . LEU A 1 235 ? 9.443 8.016 15.287 1.00 98.06 235 LEU A C 1
ATOM 1974 O O . LEU A 1 235 ? 9.234 7.799 16.479 1.00 98.06 235 LEU A O 1
ATOM 1978 N N . LYS A 1 236 ? 10.672 8.253 14.817 1.00 97.44 236 LYS A N 1
ATOM 1979 C CA . LYS A 1 236 ? 11.866 8.329 15.672 1.00 97.44 236 LYS A CA 1
ATOM 1980 C C . LYS A 1 236 ? 11.810 9.512 16.637 1.00 97.44 236 LYS A C 1
ATOM 1982 O O . LYS A 1 236 ? 12.230 9.370 17.778 1.00 97.44 236 LYS A O 1
ATOM 1987 N N . GLU A 1 237 ? 11.245 10.644 16.220 1.00 96.56 237 GLU A N 1
ATOM 1988 C CA . GLU A 1 237 ? 11.005 11.800 17.096 1.00 96.56 237 GLU A CA 1
ATOM 1989 C C . GLU A 1 237 ? 9.959 11.528 18.185 1.00 96.56 237 GLU A C 1
ATOM 1991 O O . GLU A 1 237 ? 9.992 12.173 19.232 1.00 96.56 237 GLU A O 1
ATOM 1996 N N . ILE A 1 238 ? 9.019 10.600 17.964 1.00 95.38 238 ILE A N 1
ATOM 1997 C CA . ILE A 1 238 ? 8.101 10.146 19.022 1.00 95.38 238 ILE A CA 1
ATOM 1998 C C . ILE A 1 238 ? 8.866 9.339 20.085 1.00 95.38 238 ILE A C 1
ATOM 2000 O O . ILE A 1 238 ? 8.497 9.381 21.256 1.00 95.38 238 ILE A O 1
ATOM 2004 N N . GLY A 1 239 ? 9.935 8.634 19.700 1.00 95.06 239 GLY A N 1
ATOM 2005 C CA . GLY A 1 239 ? 10.799 7.901 20.630 1.00 95.06 239 GLY A CA 1
ATOM 2006 C C . GLY A 1 239 ? 10.168 6.635 21.218 1.00 95.06 239 GLY A C 1
ATOM 2007 O O . GLY A 1 239 ? 10.574 6.195 22.290 1.00 95.06 239 GLY A O 1
ATOM 2008 N N . ILE A 1 240 ? 9.167 6.062 20.540 1.00 95.25 240 ILE A N 1
ATOM 2009 C CA . ILE A 1 240 ? 8.489 4.822 20.940 1.00 95.25 240 ILE A CA 1
ATOM 2010 C C . ILE A 1 240 ? 8.737 3.761 19.866 1.00 95.25 240 ILE A C 1
ATOM 2012 O O . ILE A 1 240 ? 8.347 3.945 18.710 1.00 95.25 240 ILE A O 1
ATOM 2016 N N . GLU A 1 241 ? 9.346 2.648 20.271 1.00 96.50 241 GLU A N 1
ATOM 2017 C CA . GLU A 1 241 ? 9.474 1.444 19.447 1.00 96.50 241 GLU A CA 1
ATOM 2018 C C . GLU A 1 241 ? 8.086 0.860 19.156 1.00 96.50 241 GLU A C 1
ATOM 2020 O O . GLU A 1 241 ? 7.272 0.671 20.064 1.00 96.50 241 GLU A O 1
ATOM 2025 N N . SER A 1 242 ? 7.793 0.592 17.884 1.00 97.25 242 SER A N 1
ATOM 2026 C CA . SER A 1 242 ? 6.477 0.118 17.456 1.00 97.25 242 SER A CA 1
ATOM 2027 C C . SER A 1 242 ? 6.560 -0.736 16.197 1.00 97.25 242 SER A C 1
ATOM 2029 O O . SER A 1 242 ? 7.443 -0.555 15.359 1.00 97.25 242 SER A O 1
ATOM 2031 N N . GLU A 1 243 ? 5.574 -1.616 16.020 1.00 98.00 243 GLU A N 1
ATOM 2032 C CA . GLU A 1 243 ? 5.412 -2.372 14.775 1.00 98.00 243 GLU A CA 1
ATOM 2033 C C . GLU A 1 243 ? 5.197 -1.443 13.568 1.00 98.00 243 GLU A C 1
ATOM 2035 O O . GLU A 1 243 ? 5.642 -1.752 12.466 1.00 98.00 243 GLU A O 1
ATOM 2040 N N . TRP A 1 244 ? 4.574 -0.274 13.761 1.00 98.25 244 TRP A N 1
ATOM 2041 C CA . TRP A 1 244 ? 4.440 0.731 12.707 1.00 98.25 244 TRP A CA 1
ATOM 2042 C C . TRP A 1 244 ? 5.791 1.288 12.237 1.00 98.25 244 TRP A C 1
ATOM 2044 O O . TRP A 1 244 ? 6.009 1.435 11.031 1.00 98.25 244 TRP A O 1
ATOM 2054 N N . LEU A 1 245 ? 6.722 1.559 13.159 1.00 98.56 245 LEU A N 1
ATOM 2055 C CA . LEU A 1 245 ? 8.089 1.954 12.808 1.00 98.56 245 LEU A CA 1
ATOM 2056 C C . LEU A 1 245 ? 8.808 0.824 12.061 1.00 98.56 245 LEU A C 1
ATOM 2058 O O . LEU A 1 245 ? 9.444 1.094 11.043 1.00 98.56 245 LEU A O 1
ATOM 2062 N N . THR A 1 246 ? 8.660 -0.424 12.515 1.00 98.25 246 THR A N 1
ATOM 2063 C CA . THR A 1 246 ? 9.219 -1.601 11.833 1.00 98.25 246 THR A CA 1
ATOM 2064 C C . THR A 1 246 ? 8.711 -1.709 10.397 1.00 98.25 246 THR A C 1
ATOM 2066 O O . THR A 1 246 ? 9.520 -1.750 9.479 1.00 98.25 246 THR A O 1
ATOM 2069 N N . VAL A 1 247 ? 7.395 -1.627 10.171 1.00 98.25 247 VAL A N 1
ATOM 2070 C CA . VAL A 1 247 ? 6.806 -1.673 8.820 1.00 98.25 247 VAL A CA 1
ATOM 2071 C C . VAL A 1 247 ? 7.345 -0.553 7.924 1.00 98.25 247 VAL A C 1
ATOM 2073 O O . VAL A 1 247 ? 7.644 -0.782 6.754 1.00 98.25 247 VAL A O 1
ATOM 2076 N N . ASN A 1 248 ? 7.516 0.660 8.458 1.00 98.50 248 ASN A N 1
ATOM 2077 C CA . ASN A 1 248 ? 8.095 1.769 7.698 1.00 98.50 248 ASN A CA 1
ATOM 2078 C C . ASN A 1 248 ? 9.553 1.503 7.290 1.00 98.50 248 ASN A C 1
ATOM 2080 O O . ASN A 1 248 ? 9.942 1.835 6.170 1.00 98.50 248 ASN A O 1
ATOM 2084 N N . LEU A 1 249 ? 10.352 0.914 8.183 1.00 98.44 249 LEU A N 1
ATOM 2085 C CA . LEU A 1 249 ? 11.741 0.539 7.907 1.00 98.44 249 LEU A CA 1
ATOM 2086 C C . LEU A 1 249 ? 11.825 -0.606 6.890 1.00 98.44 249 LEU A C 1
ATOM 2088 O O . LEU A 1 249 ? 12.579 -0.502 5.926 1.00 98.44 249 LEU A O 1
ATOM 2092 N N . ASP A 1 250 ? 11.011 -1.647 7.050 1.00 97.69 250 ASP A N 1
ATOM 2093 C CA . ASP A 1 250 ? 10.985 -2.807 6.152 1.00 97.69 250 ASP A CA 1
ATOM 2094 C C . ASP A 1 250 ? 10.580 -2.410 4.728 1.00 97.69 250 ASP A C 1
ATOM 2096 O O . ASP A 1 250 ? 11.192 -2.842 3.744 1.00 97.69 250 ASP A O 1
ATOM 2100 N N . MET A 1 251 ? 9.580 -1.532 4.600 1.00 97.62 251 MET A N 1
ATOM 2101 C CA . MET A 1 251 ? 9.182 -0.987 3.304 1.00 97.62 251 MET A CA 1
ATOM 2102 C C . MET A 1 251 ? 10.271 -0.097 2.705 1.00 97.62 251 MET A C 1
ATOM 2104 O O . MET A 1 251 ? 10.570 -0.230 1.517 1.00 97.62 251 MET A O 1
ATOM 2108 N N . TYR A 1 252 ? 10.920 0.755 3.506 1.00 98.44 252 TYR A N 1
ATOM 2109 C CA . TYR A 1 252 ? 12.059 1.551 3.042 1.00 98.44 252 TYR A CA 1
ATOM 2110 C C . TYR A 1 252 ? 13.169 0.657 2.468 1.00 98.44 252 TYR A C 1
ATOM 2112 O O . TYR A 1 252 ? 13.631 0.895 1.352 1.00 98.44 252 TYR A O 1
ATOM 2120 N N . GLU A 1 253 ? 13.560 -0.405 3.176 1.00 97.81 253 GLU A N 1
ATOM 2121 C CA . GLU A 1 253 ? 14.589 -1.340 2.705 1.00 97.81 253 GLU A CA 1
ATOM 2122 C C . GLU A 1 253 ? 14.152 -2.104 1.449 1.00 97.81 253 GLU A C 1
ATOM 2124 O O . GLU A 1 253 ? 14.922 -2.234 0.495 1.00 97.81 253 GLU A O 1
ATOM 2129 N N . THR A 1 254 ? 12.895 -2.548 1.390 1.00 95.81 254 THR A N 1
ATOM 2130 C CA . THR A 1 254 ? 12.325 -3.219 0.209 1.00 95.81 254 THR A CA 1
ATOM 2131 C C . THR A 1 254 ? 12.423 -2.337 -1.036 1.00 95.81 254 THR A C 1
ATOM 2133 O O . THR A 1 254 ? 12.900 -2.772 -2.091 1.00 95.81 254 THR A O 1
ATOM 2136 N N . ILE A 1 255 ? 12.027 -1.071 -0.913 1.00 96.88 255 ILE A N 1
ATOM 2137 C CA . ILE A 1 255 ? 12.036 -0.104 -2.014 1.00 96.88 255 ILE A CA 1
ATOM 2138 C C . ILE A 1 255 ? 13.475 0.275 -2.381 1.00 96.88 255 ILE A C 1
ATOM 2140 O O . ILE A 1 255 ? 13.803 0.390 -3.564 1.00 96.88 255 ILE A O 1
ATOM 2144 N N . ASN A 1 256 ? 14.362 0.407 -1.393 1.00 96.88 256 ASN A N 1
ATOM 2145 C CA . ASN A 1 256 ? 15.772 0.714 -1.615 1.00 96.88 256 ASN A CA 1
ATOM 2146 C C . ASN A 1 256 ? 16.477 -0.419 -2.372 1.00 96.88 256 ASN A C 1
ATOM 2148 O O . ASN A 1 256 ? 17.197 -0.170 -3.341 1.00 96.88 256 ASN A O 1
ATOM 2152 N N . ASN A 1 257 ? 16.203 -1.672 -2.011 1.00 94.62 257 ASN A N 1
ATOM 2153 C CA . ASN A 1 257 ? 16.689 -2.839 -2.741 1.00 94.62 257 ASN A CA 1
ATOM 2154 C C . ASN A 1 257 ? 16.169 -2.857 -4.183 1.00 94.62 257 ASN A C 1
ATOM 2156 O O . ASN A 1 257 ? 16.942 -3.067 -5.121 1.00 94.62 257 ASN A O 1
ATOM 2160 N N . TYR A 1 258 ? 14.884 -2.558 -4.387 1.00 93.50 258 TYR A N 1
ATOM 2161 C CA . TYR A 1 258 ? 14.302 -2.461 -5.726 1.00 93.50 258 TYR A CA 1
ATOM 2162 C C . TYR A 1 258 ? 14.953 -1.347 -6.570 1.00 93.50 258 TYR A C 1
ATOM 2164 O O . TYR A 1 258 ? 15.252 -1.540 -7.755 1.00 93.50 258 TYR A O 1
ATOM 2172 N N . LEU A 1 259 ? 15.259 -0.200 -5.957 1.00 93.12 259 LEU A N 1
ATOM 2173 C CA . LEU A 1 259 ? 16.012 0.887 -6.583 1.00 93.12 259 LEU A CA 1
ATOM 2174 C C . LEU A 1 259 ? 17.441 0.458 -6.945 1.00 93.12 259 LEU A C 1
ATOM 2176 O O . LEU A 1 259 ? 17.899 0.725 -8.059 1.00 93.12 259 LEU A O 1
ATOM 2180 N N . HIS A 1 260 ? 18.143 -0.237 -6.048 1.00 90.06 260 HIS A N 1
ATOM 2181 C CA . HIS A 1 260 ? 19.482 -0.767 -6.310 1.00 90.06 260 HIS A CA 1
ATOM 2182 C C . HIS A 1 260 ? 19.495 -1.743 -7.493 1.00 90.06 260 HIS A C 1
ATOM 2184 O O . HIS A 1 260 ? 20.348 -1.616 -8.377 1.00 90.06 260 HIS A O 1
ATOM 2190 N N . ILE A 1 261 ? 18.527 -2.663 -7.559 1.00 87.69 261 ILE A N 1
ATOM 2191 C CA . ILE A 1 261 ? 18.357 -3.588 -8.690 1.00 87.69 261 ILE A CA 1
ATOM 2192 C C . ILE A 1 261 ? 18.112 -2.805 -9.985 1.00 87.69 261 ILE A C 1
ATOM 2194 O O . ILE A 1 261 ? 18.772 -3.055 -10.997 1.00 87.69 261 ILE A O 1
ATOM 2198 N N . THR A 1 262 ? 17.226 -1.807 -9.941 1.00 85.44 262 THR A N 1
ATOM 2199 C CA . THR A 1 262 ? 16.906 -0.945 -11.088 1.00 85.44 262 THR A CA 1
ATOM 2200 C C . THR A 1 262 ? 18.152 -0.228 -11.622 1.00 85.44 262 THR A C 1
ATOM 2202 O O . THR A 1 262 ? 18.434 -0.263 -12.824 1.00 85.44 262 THR A O 1
ATOM 2205 N N . LYS A 1 263 ? 18.962 0.353 -10.730 1.00 86.94 263 LYS A N 1
ATOM 2206 C CA . LYS A 1 263 ? 20.244 0.993 -11.072 1.00 86.94 263 LYS A CA 1
ATOM 2207 C C . LYS A 1 263 ? 21.243 0.006 -11.669 1.00 86.94 263 LYS A C 1
ATOM 2209 O O . LYS A 1 263 ? 21.902 0.314 -12.665 1.00 86.94 263 LYS A O 1
ATOM 2214 N N . GLY A 1 264 ? 21.348 -1.186 -11.082 1.00 81.06 264 GLY A N 1
ATOM 2215 C CA . GLY A 1 264 ? 22.211 -2.260 -11.571 1.00 81.06 264 GLY A CA 1
ATOM 2216 C C . GLY A 1 264 ? 21.855 -2.680 -12.997 1.00 81.06 264 GLY A C 1
ATOM 2217 O O . GLY A 1 264 ? 22.731 -2.740 -13.862 1.00 81.06 264 GLY A O 1
ATOM 2218 N N . TYR A 1 265 ? 20.565 -2.882 -13.271 1.00 79.31 265 TYR A N 1
ATOM 2219 C CA . TYR A 1 265 ? 20.062 -3.223 -14.600 1.00 79.31 265 TYR A CA 1
ATOM 2220 C C . TYR A 1 265 ? 20.419 -2.158 -15.649 1.00 79.31 265 TYR A C 1
ATOM 2222 O O . TYR A 1 265 ? 20.959 -2.483 -16.709 1.00 79.31 265 TYR A O 1
ATOM 2230 N N . ILE A 1 266 ? 20.208 -0.875 -15.336 1.00 81.25 266 ILE A N 1
ATOM 2231 C CA . ILE A 1 266 ? 20.557 0.243 -16.225 1.00 81.25 266 ILE A CA 1
ATOM 2232 C C . ILE A 1 266 ? 22.070 0.285 -16.495 1.00 81.25 266 ILE A C 1
ATOM 2234 O O . ILE A 1 266 ? 22.495 0.439 -17.643 1.00 81.25 266 ILE A O 1
ATOM 2238 N N . LYS A 1 267 ? 22.902 0.078 -15.467 1.00 83.75 267 LYS A N 1
ATOM 2239 C CA . LYS A 1 267 ? 24.365 0.028 -15.616 1.00 83.75 267 LYS A CA 1
ATOM 2240 C C . LYS A 1 267 ? 24.808 -1.112 -16.538 1.00 83.75 267 LYS A C 1
ATOM 2242 O O . LYS A 1 267 ? 25.681 -0.910 -17.383 1.00 83.75 267 LYS A O 1
ATOM 2247 N N . ILE A 1 268 ? 24.184 -2.287 -16.424 1.00 78.44 268 ILE A N 1
ATOM 2248 C CA . ILE A 1 268 ? 24.428 -3.425 -17.323 1.00 78.44 268 ILE A CA 1
ATOM 2249 C C . ILE A 1 268 ? 24.035 -3.070 -18.761 1.00 78.44 268 ILE A C 1
ATOM 2251 O O . ILE A 1 268 ? 24.792 -3.367 -19.685 1.00 78.44 268 ILE A O 1
ATOM 2255 N N . LEU A 1 269 ? 22.887 -2.416 -18.970 1.00 78.56 269 LEU A N 1
ATOM 2256 C CA . LEU A 1 269 ? 22.455 -1.980 -20.301 1.00 78.56 269 LEU A CA 1
ATOM 2257 C C . LEU A 1 269 ? 23.449 -1.002 -20.936 1.00 78.56 269 LEU A C 1
ATOM 2259 O O . LEU A 1 269 ? 23.846 -1.207 -22.085 1.00 78.56 269 LEU A O 1
ATOM 2263 N N . TYR A 1 270 ? 23.904 0.009 -20.192 1.00 80.75 270 TYR A N 1
ATOM 2264 C CA . TYR A 1 270 ? 24.923 0.937 -20.684 1.00 80.75 270 TYR A CA 1
ATOM 2265 C C . TYR A 1 270 ? 26.228 0.219 -21.020 1.00 80.75 270 TYR A C 1
ATOM 2267 O O . TYR A 1 270 ? 26.786 0.448 -22.093 1.00 80.75 270 TYR A O 1
ATOM 2275 N N . LYS A 1 271 ? 26.672 -0.725 -20.180 1.00 80.44 271 LYS A N 1
ATOM 2276 C CA . LYS A 1 271 ? 27.887 -1.495 -20.463 1.00 80.44 271 LYS A CA 1
ATOM 2277 C C . LYS A 1 271 ? 27.748 -2.375 -21.705 1.00 80.44 271 LYS A C 1
ATOM 2279 O O . LYS A 1 271 ? 28.667 -2.420 -22.518 1.00 80.44 271 LYS A O 1
ATOM 2284 N N . LYS A 1 272 ? 26.594 -3.021 -21.906 1.00 75.38 272 LYS A N 1
ATOM 2285 C CA . LYS A 1 272 ? 26.297 -3.775 -23.137 1.00 75.38 272 LYS A CA 1
ATOM 2286 C C . LYS A 1 272 ? 26.337 -2.874 -24.375 1.00 75.38 272 LYS A C 1
ATOM 2288 O O . LYS A 1 272 ? 26.846 -3.292 -25.410 1.00 75.38 272 LYS A O 1
ATOM 2293 N N . LEU A 1 273 ? 25.830 -1.643 -24.279 1.00 76.25 273 LEU A N 1
ATOM 2294 C CA . LEU A 1 273 ? 25.889 -0.669 -25.374 1.00 76.25 273 LEU A CA 1
ATOM 2295 C C . LEU A 1 273 ? 27.319 -0.195 -25.659 1.00 76.25 273 LEU A C 1
ATOM 2297 O O . LEU A 1 273 ? 27.679 -0.062 -26.824 1.00 76.25 273 LEU A O 1
ATOM 2301 N N . GLU A 1 274 ? 28.137 0.039 -24.631 1.00 79.69 274 GLU A N 1
ATOM 2302 C CA . GLU A 1 274 ? 29.563 0.346 -24.805 1.00 79.69 274 GLU A CA 1
ATOM 2303 C C . GLU A 1 274 ? 30.296 -0.789 -25.519 1.00 79.69 274 GLU A C 1
ATOM 2305 O O . GLU A 1 274 ? 30.984 -0.535 -26.503 1.00 79.69 274 GLU A O 1
ATOM 2310 N N . VAL A 1 275 ? 30.090 -2.037 -25.082 1.00 76.56 275 VAL A N 1
ATOM 2311 C CA . VAL A 1 275 ? 30.708 -3.215 -25.710 1.00 76.56 275 VAL A CA 1
ATOM 2312 C C . VAL A 1 275 ? 30.295 -3.330 -27.177 1.00 76.56 275 VAL A C 1
ATOM 2314 O O . VAL A 1 275 ? 31.166 -3.484 -28.026 1.00 76.56 275 VAL A O 1
ATOM 2317 N N . LYS A 1 276 ? 29.011 -3.136 -27.505 1.00 72.38 276 LYS A N 1
ATOM 2318 C CA . LYS A 1 276 ? 28.529 -3.113 -28.900 1.00 72.38 276 LYS A CA 1
ATOM 2319 C C . LYS A 1 276 ? 29.100 -1.970 -29.741 1.00 72.38 276 LYS A C 1
ATOM 2321 O O . LYS A 1 276 ? 29.186 -2.097 -30.954 1.00 72.38 276 LYS A O 1
ATOM 2326 N N . LYS A 1 277 ? 29.462 -0.839 -29.129 1.00 66.00 277 LYS A N 1
ATOM 2327 C CA . LYS A 1 277 ? 30.141 0.267 -29.830 1.00 66.00 277 LYS A CA 1
ATOM 2328 C C . LYS A 1 277 ? 31.619 -0.035 -30.083 1.00 66.00 277 LYS A C 1
ATOM 2330 O O . LYS A 1 277 ? 32.185 0.499 -31.031 1.00 66.00 277 LYS A O 1
ATOM 2335 N N . THR A 1 278 ? 32.244 -0.848 -29.230 1.00 60.44 278 THR A N 1
ATOM 2336 C CA . THR A 1 278 ? 33.644 -1.280 -29.371 1.00 60.44 278 THR A CA 1
ATOM 2337 C C . THR A 1 278 ? 33.807 -2.581 -30.151 1.00 60.44 278 THR A C 1
ATOM 2339 O O . THR A 1 278 ? 34.900 -2.855 -30.647 1.00 60.44 278 THR A O 1
ATOM 2342 N N . GLU A 1 279 ? 32.738 -3.369 -30.297 1.00 51.41 279 GLU A N 1
ATOM 2343 C CA . GLU A 1 279 ? 32.616 -4.363 -31.356 1.00 51.41 279 GLU A CA 1
ATOM 2344 C C . GLU A 1 279 ? 32.772 -3.598 -32.668 1.00 51.41 279 GLU A C 1
ATOM 2346 O O . GLU A 1 279 ? 31.885 -2.862 -33.101 1.00 51.41 279 GLU A O 1
ATOM 2351 N N . ARG A 1 280 ? 33.956 -3.715 -33.284 1.00 51.97 280 ARG A N 1
ATOM 2352 C CA . ARG A 1 280 ? 34.152 -3.268 -34.663 1.00 51.97 280 ARG A CA 1
ATOM 2353 C C . ARG A 1 280 ? 32.971 -3.817 -35.470 1.00 51.97 280 ARG A C 1
ATOM 2355 O O . ARG A 1 280 ? 32.601 -4.972 -35.222 1.00 51.97 280 ARG A O 1
ATOM 2362 N N . PRO A 1 281 ? 32.400 -3.057 -36.433 1.00 49.31 281 PRO A N 1
ATOM 2363 C CA . PRO A 1 281 ? 31.494 -3.676 -37.392 1.00 49.31 281 PRO A CA 1
ATOM 2364 C C . PRO A 1 281 ? 32.211 -4.927 -37.858 1.00 49.31 281 PRO A C 1
ATOM 2366 O O . PRO A 1 281 ? 33.423 -4.847 -38.083 1.00 49.31 281 PRO A O 1
ATOM 2369 N N . SER A 1 282 ? 31.526 -6.069 -37.891 1.00 49.59 282 SER A N 1
ATOM 2370 C CA . SER A 1 282 ? 32.098 -7.276 -38.460 1.00 49.59 282 SER A CA 1
ATOM 2371 C C . SER A 1 282 ? 32.625 -6.871 -39.833 1.00 49.59 282 SER A C 1
ATOM 2373 O O . SER A 1 282 ? 31.857 -6.757 -40.791 1.00 49.59 282 SER A O 1
ATOM 2375 N N . GLN A 1 283 ? 33.920 -6.561 -39.929 1.00 48.03 283 GLN A N 1
ATOM 2376 C CA . GLN A 1 283 ? 34.622 -6.567 -41.182 1.00 48.03 283 GLN A CA 1
ATOM 2377 C C . GLN A 1 283 ? 34.389 -8.005 -41.566 1.00 48.03 283 GLN A C 1
ATOM 2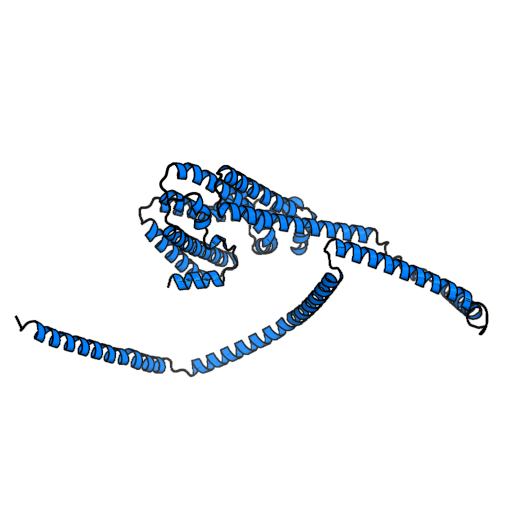379 O O . GLN A 1 283 ? 34.938 -8.905 -40.929 1.00 48.03 283 GLN A O 1
ATOM 2384 N N . LYS A 1 284 ? 33.456 -8.232 -42.500 1.00 46.84 284 LYS A N 1
ATOM 2385 C CA . LYS A 1 284 ? 33.395 -9.504 -43.193 1.00 46.84 284 LYS A CA 1
ATOM 2386 C C . LYS A 1 284 ? 34.852 -9.725 -43.560 1.00 46.84 284 LYS A C 1
ATOM 2388 O O . LYS A 1 284 ? 35.408 -8.911 -44.296 1.00 46.84 284 LYS A O 1
ATOM 2393 N N . PHE A 1 285 ? 35.486 -10.721 -42.939 1.00 52.81 285 PHE A N 1
ATOM 2394 C CA . PHE A 1 285 ? 36.924 -10.971 -43.077 1.00 52.81 285 PHE A CA 1
ATOM 2395 C C . PHE A 1 285 ? 37.308 -11.029 -44.567 1.00 52.81 285 PHE A C 1
ATOM 2397 O O . PHE A 1 285 ? 38.435 -10.746 -44.955 1.00 52.81 285 PHE A O 1
ATOM 2404 N N . ILE A 1 286 ? 36.301 -11.311 -45.401 1.00 52.44 286 ILE A N 1
ATOM 2405 C CA . ILE A 1 286 ? 36.313 -11.277 -46.845 1.00 52.44 286 ILE A CA 1
ATOM 2406 C C . ILE A 1 286 ? 35.155 -10.401 -47.362 1.00 52.44 286 ILE A C 1
ATOM 2408 O O . ILE A 1 286 ? 33.982 -10.689 -47.109 1.00 52.44 286 ILE A O 1
ATOM 2412 N N . ASN A 1 287 ? 35.468 -9.358 -48.138 1.00 58.50 287 ASN A N 1
ATOM 2413 C CA . ASN A 1 287 ? 34.476 -8.646 -48.945 1.00 58.50 287 ASN A CA 1
ATOM 2414 C C . ASN A 1 287 ? 34.275 -9.376 -50.287 1.00 58.50 287 ASN A C 1
ATOM 2416 O O . ASN A 1 287 ? 34.999 -9.134 -51.255 1.00 58.50 287 ASN A O 1
ATOM 2420 N N . TYR A 1 288 ? 33.286 -10.270 -50.345 1.00 57.94 288 TYR A N 1
ATOM 2421 C CA . TYR A 1 288 ? 32.995 -11.094 -51.526 1.00 57.94 288 TYR A CA 1
ATOM 2422 C C . TYR A 1 288 ? 32.606 -10.297 -52.781 1.00 57.94 288 TYR A C 1
ATOM 2424 O O . TYR A 1 288 ? 32.739 -10.820 -53.881 1.00 57.94 288 TYR A O 1
ATOM 2432 N N . GLU A 1 289 ? 32.202 -9.031 -52.647 1.00 61.88 289 GLU A N 1
ATOM 2433 C CA . GLU A 1 289 ? 31.887 -8.159 -53.791 1.00 61.88 289 GLU A CA 1
ATOM 2434 C C . GLU A 1 289 ? 33.150 -7.698 -54.539 1.00 61.88 289 GLU A C 1
ATOM 2436 O O . GLU A 1 289 ? 33.087 -7.324 -55.707 1.00 61.88 289 GLU A O 1
ATOM 2441 N N . THR A 1 290 ? 34.317 -7.762 -53.887 1.00 60.19 290 THR A N 1
ATOM 2442 C CA . THR A 1 290 ? 35.618 -7.365 -54.462 1.00 60.19 290 THR A CA 1
ATOM 2443 C C . THR A 1 290 ? 36.431 -8.535 -55.020 1.00 60.19 290 THR A C 1
ATOM 2445 O O . THR A 1 290 ? 37.482 -8.331 -55.632 1.00 60.19 290 THR A O 1
ATOM 2448 N N . ILE A 1 291 ? 35.954 -9.772 -54.849 1.00 60.72 291 ILE A N 1
ATOM 2449 C CA . ILE A 1 291 ? 36.637 -10.963 -55.354 1.00 60.72 291 ILE A CA 1
ATOM 2450 C C . ILE A 1 291 ? 36.311 -11.141 -56.838 1.00 60.72 291 ILE A C 1
ATOM 2452 O O . ILE A 1 291 ? 35.230 -11.588 -57.211 1.00 60.72 291 ILE A O 1
ATOM 2456 N N . ASN A 1 292 ? 37.283 -10.841 -57.701 1.00 68.62 292 ASN A N 1
ATOM 2457 C CA . ASN A 1 292 ? 37.248 -11.244 -59.107 1.00 68.62 292 ASN A CA 1
ATOM 2458 C C . ASN A 1 292 ? 37.949 -12.601 -59.319 1.00 68.62 292 ASN A C 1
ATOM 2460 O O . ASN A 1 292 ? 38.721 -13.062 -58.475 1.00 68.62 292 ASN A O 1
ATOM 2464 N N . LYS A 1 293 ? 37.723 -13.227 -60.484 1.00 67.50 293 LYS A N 1
ATOM 2465 C CA . LYS A 1 293 ? 38.336 -14.516 -60.862 1.00 67.50 293 LYS A CA 1
ATOM 2466 C C . LYS A 1 293 ? 39.860 -14.552 -60.669 1.00 67.50 293 LYS A C 1
ATOM 2468 O O . LYS A 1 293 ? 40.382 -15.598 -60.309 1.00 67.50 293 LYS A O 1
ATOM 2473 N N . SER A 1 294 ? 40.568 -13.429 -60.842 1.00 72.62 294 SER A N 1
ATOM 2474 C CA . SER A 1 294 ? 42.030 -13.389 -60.691 1.00 72.62 294 SER A CA 1
ATOM 2475 C C . SER A 1 294 ? 42.493 -13.531 -59.237 1.00 72.62 294 SER A C 1
ATOM 2477 O O . SER A 1 294 ? 43.542 -14.122 -59.000 1.00 72.62 294 SER A O 1
ATOM 2479 N N . TYR A 1 295 ? 41.715 -13.053 -58.257 1.00 71.06 295 TYR A N 1
ATOM 2480 C CA . TYR A 1 295 ? 42.032 -13.248 -56.837 1.00 71.06 295 TYR A CA 1
ATOM 2481 C C . TYR A 1 295 ? 41.849 -14.707 -56.421 1.00 71.06 295 TYR A C 1
ATOM 2483 O O . TYR A 1 295 ? 42.672 -15.233 -55.676 1.00 71.06 295 TYR A O 1
ATOM 2491 N N . ILE A 1 296 ? 40.826 -15.378 -56.960 1.00 69.00 296 ILE A N 1
ATOM 2492 C CA . ILE A 1 296 ? 40.625 -16.819 -56.756 1.00 69.00 296 ILE A CA 1
ATOM 2493 C C . ILE A 1 296 ? 41.779 -17.603 -57.392 1.00 69.00 296 ILE A C 1
ATOM 2495 O O . ILE A 1 296 ? 42.357 -18.460 -56.732 1.00 69.00 296 ILE A O 1
ATOM 2499 N N . SER A 1 297 ? 42.179 -17.271 -58.626 1.00 71.81 297 SER A N 1
ATOM 2500 C CA . SER A 1 297 ? 43.325 -17.910 -59.288 1.00 71.81 297 SER A CA 1
ATOM 2501 C C . SER A 1 297 ? 44.629 -17.733 -58.506 1.00 71.81 297 SER A C 1
ATOM 2503 O O . SER A 1 297 ? 45.347 -18.707 -58.316 1.00 71.81 297 SER A O 1
ATOM 2505 N N . LYS A 1 298 ? 44.905 -16.527 -57.991 1.00 77.75 298 LYS A N 1
ATOM 2506 C CA . LYS A 1 298 ? 46.088 -16.253 -57.156 1.00 77.75 298 LYS A CA 1
ATOM 2507 C C . LYS A 1 298 ? 46.043 -16.988 -55.817 1.00 77.75 298 LYS A C 1
ATOM 2509 O O . LYS A 1 298 ? 47.073 -17.458 -55.349 1.00 77.75 298 LYS A O 1
ATOM 2514 N N . GLY A 1 299 ? 44.862 -17.103 -55.210 1.00 73.56 299 GLY A N 1
ATOM 2515 C CA . GLY A 1 299 ? 44.664 -17.886 -53.990 1.00 73.56 299 GLY A CA 1
ATOM 2516 C C . GLY A 1 299 ? 44.907 -19.379 -54.215 1.00 73.56 299 GLY A C 1
ATOM 2517 O O . GLY A 1 299 ? 45.597 -20.012 -53.424 1.00 73.56 299 GLY A O 1
ATOM 2518 N N . LEU A 1 300 ? 44.410 -19.930 -55.326 1.00 72.38 300 LEU A N 1
ATOM 2519 C CA . LEU A 1 300 ? 44.653 -21.321 -55.715 1.00 72.38 300 LEU A CA 1
ATOM 2520 C C . LEU A 1 300 ? 46.127 -21.577 -56.061 1.00 72.38 300 LEU A C 1
ATOM 2522 O O . LEU A 1 300 ? 46.662 -22.608 -55.670 1.00 72.38 300 LEU A O 1
ATOM 2526 N N . GLU A 1 301 ? 46.798 -20.641 -56.739 1.00 78.38 301 GLU A N 1
ATOM 2527 C CA . GLU A 1 301 ? 48.248 -20.704 -56.978 1.00 78.38 301 GLU A CA 1
ATOM 2528 C C . GLU A 1 301 ? 49.046 -20.669 -55.677 1.00 78.38 301 GLU A C 1
ATOM 2530 O O . GLU A 1 301 ? 49.997 -21.432 -55.531 1.00 78.38 301 GLU A O 1
ATOM 2535 N N . PHE A 1 302 ? 48.657 -19.816 -54.727 1.00 78.56 302 PHE A N 1
ATOM 2536 C CA . PHE A 1 302 ? 49.293 -19.753 -53.416 1.00 78.56 302 PHE A CA 1
ATOM 2537 C C . PHE A 1 302 ? 49.122 -21.067 -52.652 1.00 78.56 302 PHE A C 1
ATOM 2539 O O . PHE A 1 302 ? 50.114 -21.607 -52.185 1.00 78.56 302 PHE A O 1
ATOM 2546 N N . ILE A 1 303 ? 47.903 -21.613 -52.580 1.00 72.31 303 ILE A N 1
ATOM 2547 C CA . ILE A 1 303 ? 47.636 -22.895 -51.907 1.00 72.31 303 ILE A CA 1
ATOM 2548 C C . ILE A 1 303 ? 48.404 -24.032 -52.581 1.00 72.31 303 ILE A C 1
ATOM 2550 O O . ILE A 1 303 ? 48.992 -24.857 -51.893 1.00 72.31 303 ILE A O 1
ATOM 2554 N N . LYS A 1 304 ? 48.439 -24.066 -53.918 1.00 71.88 304 LYS A N 1
ATOM 2555 C CA . LYS A 1 304 ? 49.201 -25.070 -54.666 1.00 71.88 304 LYS A CA 1
ATOM 2556 C C . LYS A 1 304 ? 50.696 -24.960 -54.373 1.00 71.88 304 LYS A C 1
ATOM 2558 O O . LYS A 1 304 ? 51.330 -25.961 -54.075 1.00 71.88 304 LYS A O 1
ATOM 2563 N N . LYS A 1 305 ? 51.239 -23.742 -54.395 1.00 73.25 305 LYS A N 1
ATOM 2564 C CA . LYS A 1 305 ? 52.647 -23.487 -54.086 1.00 73.25 305 LYS A CA 1
ATOM 2565 C C . LYS A 1 305 ? 52.983 -23.854 -52.643 1.00 73.25 305 LYS A C 1
ATOM 2567 O O . LYS A 1 305 ? 54.011 -24.476 -52.431 1.00 73.25 305 LYS A O 1
ATOM 2572 N N . ASP A 1 306 ? 52.125 -23.494 -51.689 1.00 65.75 306 ASP A N 1
ATOM 2573 C CA . ASP A 1 306 ? 52.285 -23.806 -50.267 1.00 65.75 306 ASP A CA 1
ATOM 2574 C C . ASP A 1 306 ? 52.258 -25.320 -50.025 1.00 65.75 306 ASP A C 1
ATOM 2576 O O . ASP A 1 306 ? 53.146 -25.853 -49.360 1.00 65.75 306 ASP A O 1
ATOM 2580 N N . PHE A 1 307 ? 51.312 -26.020 -50.657 1.00 58.88 307 PHE A N 1
ATOM 2581 C CA . PHE A 1 307 ? 51.220 -27.478 -50.646 1.00 58.88 307 PHE A CA 1
ATOM 2582 C C . PHE A 1 307 ? 52.486 -28.132 -51.216 1.00 58.88 307 PHE A C 1
ATOM 2584 O O . PHE A 1 307 ? 53.085 -28.985 -50.560 1.00 58.88 307 PHE A O 1
ATOM 2591 N N . ASP A 1 308 ? 52.947 -27.670 -52.380 1.00 64.12 308 ASP A N 1
ATOM 2592 C CA . ASP A 1 308 ? 54.160 -28.169 -53.033 1.00 64.12 308 ASP A CA 1
ATOM 2593 C C . ASP A 1 308 ? 55.427 -27.904 -52.192 1.00 64.12 308 ASP A C 1
ATOM 2595 O O . ASP A 1 308 ? 56.356 -28.708 -52.211 1.00 64.12 308 ASP A O 1
ATOM 2599 N N . SER A 1 309 ? 55.474 -26.812 -51.418 1.00 60.38 309 SER A N 1
ATOM 2600 C CA . SER A 1 309 ? 56.625 -26.481 -50.562 1.00 60.38 309 SER A CA 1
ATOM 2601 C C . SER A 1 309 ? 56.604 -27.112 -49.167 1.00 60.38 309 SER A C 1
ATOM 2603 O O . SER A 1 309 ? 57.674 -27.331 -48.605 1.00 60.38 309 SER A O 1
ATOM 2605 N N . ASN A 1 310 ? 55.429 -27.400 -48.601 1.00 50.88 310 ASN A N 1
ATOM 2606 C CA . ASN A 1 310 ? 55.300 -27.827 -47.201 1.00 50.88 310 ASN A CA 1
ATOM 2607 C C . ASN A 1 310 ? 54.859 -29.286 -47.021 1.00 50.88 310 ASN A C 1
ATOM 2609 O O . ASN A 1 310 ? 55.022 -29.819 -45.925 1.00 50.88 310 ASN A O 1
ATOM 2613 N N . TYR A 1 311 ? 54.295 -29.923 -48.052 1.00 50.78 311 TYR A N 1
ATOM 2614 C CA . TYR A 1 311 ? 53.653 -31.238 -47.919 1.00 50.78 311 TYR A CA 1
ATOM 2615 C C . TYR A 1 311 ? 54.121 -32.288 -48.939 1.00 50.78 311 TYR A C 1
ATOM 2617 O O . TYR A 1 311 ? 53.749 -33.449 -48.797 1.00 50.78 311 TYR A O 1
ATOM 2625 N N . VAL A 1 312 ? 54.937 -31.924 -49.939 1.00 49.22 312 VAL A N 1
ATOM 2626 C CA . VAL A 1 312 ? 55.419 -32.870 -50.973 1.00 49.22 312 VAL A CA 1
ATOM 2627 C C . VAL A 1 312 ? 56.756 -33.539 -50.620 1.00 49.22 312 VAL A C 1
ATOM 2629 O O . VAL A 1 312 ? 57.074 -34.584 -51.181 1.00 49.22 312 VAL A O 1
ATOM 2632 N N . ASN A 1 313 ? 57.497 -33.035 -49.630 1.00 45.91 313 ASN A N 1
ATOM 2633 C CA . ASN A 1 313 ? 58.683 -33.725 -49.118 1.00 45.91 313 ASN A CA 1
ATOM 2634 C C . ASN A 1 313 ? 58.353 -34.388 -47.776 1.00 45.91 313 ASN A C 1
ATOM 2636 O O . ASN A 1 313 ? 58.444 -33.766 -46.716 1.00 45.91 313 ASN A O 1
ATOM 2640 N N . GLU A 1 314 ? 57.947 -35.657 -47.832 1.00 51.75 314 GLU A N 1
ATOM 2641 C CA . GLU A 1 314 ? 58.075 -36.557 -46.688 1.00 51.75 314 GLU A CA 1
ATOM 2642 C C . GLU A 1 314 ? 59.562 -36.606 -46.290 1.00 51.75 314 GLU A C 1
ATOM 2644 O O . GLU A 1 314 ? 60.421 -36.875 -47.125 1.00 51.75 314 GLU A O 1
ATOM 2649 N N . GLU A 1 315 ? 59.828 -36.310 -45.012 1.00 53.28 315 GLU A N 1
ATOM 2650 C CA . GLU A 1 315 ? 61.138 -36.257 -44.333 1.00 53.28 315 GLU A CA 1
ATOM 2651 C C . GLU A 1 315 ? 61.965 -34.955 -44.497 1.00 53.28 315 GLU A C 1
ATOM 2653 O O . GLU A 1 315 ? 62.882 -34.862 -45.309 1.00 53.28 315 GLU A O 1
ATOM 2658 N N . GLY A 1 316 ? 61.723 -33.955 -43.628 1.00 49.81 316 GLY A N 1
ATOM 2659 C CA . GLY A 1 316 ? 62.693 -32.868 -43.396 1.00 49.81 316 GLY A CA 1
ATOM 2660 C C . GLY A 1 316 ? 62.201 -31.629 -42.622 1.00 49.81 316 GLY A C 1
ATOM 2661 O O . GLY A 1 316 ? 61.222 -30.992 -42.991 1.00 49.81 316 GLY A O 1
ATOM 2662 N N . ASP A 1 317 ? 62.926 -31.275 -41.555 1.00 51.28 317 ASP A N 1
ATOM 2663 C CA . ASP A 1 317 ? 63.037 -29.981 -40.838 1.00 51.28 317 ASP A CA 1
ATOM 2664 C C . ASP A 1 317 ? 61.850 -29.291 -40.123 1.00 51.28 317 ASP A C 1
ATOM 2666 O O . ASP A 1 317 ? 62.094 -28.542 -39.174 1.00 51.28 317 ASP A O 1
ATOM 2670 N N . ASN A 1 318 ? 60.575 -29.549 -40.429 1.00 52.12 318 ASN A N 1
ATOM 2671 C CA . ASN A 1 318 ? 59.476 -28.822 -39.747 1.00 52.12 318 ASN A CA 1
ATOM 2672 C C . ASN A 1 318 ? 58.998 -29.421 -38.404 1.00 52.12 318 ASN A C 1
ATOM 2674 O O . ASN A 1 318 ? 58.162 -28.822 -37.719 1.00 52.12 318 ASN A O 1
ATOM 2678 N N . SER A 1 319 ? 59.544 -30.561 -37.966 1.00 51.94 319 SER A N 1
ATOM 2679 C CA . SER A 1 319 ? 59.193 -31.169 -36.670 1.00 51.94 319 SER A CA 1
ATOM 2680 C C . SER A 1 319 ? 59.705 -30.351 -35.474 1.00 51.94 319 SER A C 1
ATOM 2682 O O . SER A 1 319 ? 59.050 -30.283 -34.430 1.00 51.94 319 SER A O 1
ATOM 2684 N N . GLN A 1 320 ? 60.840 -29.664 -35.633 1.00 52.75 320 GLN A N 1
ATOM 2685 C CA . GLN A 1 320 ? 61.494 -28.917 -34.559 1.00 52.75 320 GLN A CA 1
ATOM 2686 C C . GLN A 1 320 ? 60.816 -27.561 -34.287 1.00 52.75 320 GLN A C 1
ATOM 2688 O O . GLN A 1 320 ? 60.710 -27.138 -33.133 1.00 52.75 320 GLN A O 1
ATOM 2693 N N . TYR A 1 321 ? 60.286 -26.906 -35.327 1.00 51.41 321 TYR A N 1
ATOM 2694 C CA . TYR A 1 321 ? 59.562 -25.634 -35.213 1.00 51.41 321 TYR A CA 1
ATOM 2695 C C . TYR A 1 321 ? 58.241 -25.787 -34.440 1.00 51.41 321 TYR A C 1
ATOM 2697 O O . TYR A 1 321 ? 58.008 -25.085 -33.450 1.00 51.41 321 TYR A O 1
ATOM 2705 N N . TRP A 1 322 ? 57.409 -26.761 -34.827 1.00 50.88 322 TRP A N 1
ATOM 2706 C CA . TRP A 1 322 ? 56.151 -27.048 -34.132 1.00 50.88 322 TRP A CA 1
ATOM 2707 C C . TRP A 1 322 ? 56.375 -27.657 -32.746 1.00 50.88 322 TRP A C 1
ATOM 2709 O O . TRP A 1 322 ? 55.658 -27.299 -31.811 1.00 50.88 322 TRP A O 1
ATOM 2719 N N . GLY A 1 323 ? 57.407 -28.492 -32.577 1.00 55.59 323 GLY A N 1
ATOM 2720 C CA . GLY A 1 323 ? 57.809 -29.020 -31.272 1.00 55.59 323 GLY A CA 1
ATOM 2721 C C . GLY A 1 323 ? 58.129 -27.913 -30.263 1.00 55.59 323 GLY A C 1
ATOM 2722 O O . GLY A 1 323 ? 57.652 -27.960 -29.131 1.00 55.59 323 GLY A O 1
ATOM 2723 N N . ASN A 1 324 ? 58.851 -26.870 -30.682 1.00 58.28 324 ASN A N 1
ATOM 2724 C CA . ASN A 1 324 ? 59.168 -25.736 -29.814 1.00 58.28 324 ASN A CA 1
ATOM 2725 C C . ASN A 1 324 ? 57.944 -24.855 -29.514 1.00 58.28 324 ASN A C 1
ATOM 2727 O O . ASN A 1 324 ? 57.722 -24.500 -28.356 1.00 58.28 324 ASN A O 1
ATOM 2731 N N . GLN A 1 325 ? 57.113 -24.526 -30.508 1.00 61.03 325 GLN A N 1
ATOM 2732 C CA . GLN A 1 325 ? 55.944 -23.662 -30.280 1.00 61.03 325 GLN A CA 1
ATOM 2733 C C . GLN A 1 325 ? 54.862 -24.324 -29.419 1.00 61.03 325 GLN A C 1
ATOM 2735 O O . GLN A 1 325 ? 54.322 -23.687 -28.513 1.00 61.03 325 GLN A O 1
ATOM 2740 N N . LEU A 1 326 ? 54.594 -25.620 -29.610 1.00 61.50 326 LEU A N 1
ATOM 2741 C CA . LEU A 1 326 ? 53.658 -26.366 -28.759 1.00 61.50 326 LEU A CA 1
ATOM 2742 C C . LEU A 1 326 ? 54.097 -26.378 -27.287 1.00 61.50 326 LEU A C 1
ATOM 2744 O O . LEU A 1 326 ? 53.254 -26.264 -26.396 1.00 61.50 326 LEU A O 1
ATOM 2748 N N . GLN A 1 327 ? 55.404 -26.456 -27.017 1.00 66.31 327 GLN A N 1
ATOM 2749 C CA . GLN A 1 327 ? 55.941 -26.388 -25.653 1.00 66.31 327 GLN A CA 1
ATOM 2750 C C . GLN A 1 327 ? 55.738 -25.003 -25.024 1.00 66.31 327 GLN A C 1
ATOM 2752 O O . GLN A 1 327 ? 55.350 -24.913 -23.856 1.00 66.31 327 GLN A O 1
ATOM 2757 N N . PHE A 1 328 ? 55.924 -23.923 -25.792 1.00 69.12 328 PHE A N 1
ATOM 2758 C CA . PHE A 1 328 ? 55.650 -22.562 -25.322 1.00 69.12 328 PHE A CA 1
ATOM 2759 C C . PHE A 1 328 ? 54.170 -22.359 -24.983 1.00 69.12 328 PHE A C 1
ATOM 2761 O O . PHE A 1 328 ? 53.863 -21.912 -23.876 1.00 69.12 328 PHE A O 1
ATOM 2768 N N . TYR A 1 329 ? 53.247 -22.762 -25.863 1.00 61.94 329 TYR A N 1
ATOM 2769 C CA . TYR A 1 329 ? 51.811 -22.666 -25.581 1.00 61.94 329 TYR A CA 1
ATOM 2770 C C . TYR A 1 329 ? 51.403 -23.501 -24.364 1.00 61.94 329 TYR A C 1
ATOM 2772 O O . TYR A 1 329 ? 50.650 -23.025 -23.514 1.00 61.94 329 TYR A O 1
ATOM 2780 N N . LYS A 1 330 ? 51.951 -24.713 -24.219 1.00 69.62 330 LYS A N 1
ATOM 2781 C CA . LYS A 1 330 ? 51.704 -25.565 -23.049 1.00 69.62 330 LYS A CA 1
ATOM 2782 C C . LYS A 1 330 ? 52.188 -24.910 -21.752 1.00 69.62 330 LYS A C 1
ATOM 2784 O O . LYS A 1 330 ? 51.475 -24.946 -20.751 1.00 69.62 330 LYS A O 1
ATOM 2789 N N . LYS A 1 331 ? 53.353 -24.253 -21.772 1.00 75.12 331 LYS A N 1
ATOM 2790 C CA . LYS A 1 331 ? 53.884 -23.504 -20.624 1.00 75.12 331 LYS A CA 1
ATOM 2791 C C . LYS A 1 331 ? 53.008 -22.301 -20.269 1.00 75.12 331 LYS A C 1
ATOM 2793 O O . LYS A 1 331 ? 52.713 -22.101 -19.096 1.00 75.12 331 LYS A O 1
ATOM 2798 N N . SER A 1 332 ? 52.546 -21.541 -21.261 1.00 69.94 332 SER A N 1
ATOM 2799 C CA . SER A 1 332 ? 51.630 -20.414 -21.045 1.00 69.94 332 SER A CA 1
ATOM 2800 C C . SER A 1 332 ? 50.283 -20.855 -20.469 1.00 69.94 332 SER A C 1
ATOM 2802 O O . SER A 1 332 ? 49.762 -20.197 -19.572 1.00 69.94 332 SER A O 1
ATOM 2804 N N . ILE A 1 333 ? 49.743 -21.988 -20.930 1.00 70.69 333 ILE A N 1
ATOM 2805 C CA . ILE A 1 333 ? 48.508 -22.573 -20.389 1.00 70.69 333 ILE A CA 1
ATOM 2806 C C . ILE A 1 333 ? 48.706 -23.013 -18.934 1.00 70.69 333 ILE A C 1
ATOM 2808 O O . ILE A 1 333 ? 47.844 -22.746 -18.100 1.00 70.69 333 ILE A O 1
ATOM 2812 N N . ASN A 1 334 ? 49.832 -23.652 -18.609 1.00 78.94 334 ASN A N 1
ATOM 2813 C CA . ASN A 1 334 ? 50.127 -24.066 -17.236 1.00 78.94 334 ASN A CA 1
ATOM 2814 C C . ASN A 1 334 ? 50.262 -22.861 -16.294 1.00 78.94 334 ASN A C 1
ATOM 2816 O O . ASN A 1 334 ? 49.655 -22.862 -15.230 1.00 78.94 334 ASN A O 1
ATOM 2820 N N . LEU A 1 335 ? 50.955 -21.803 -16.726 1.00 81.81 335 LEU A N 1
ATOM 2821 C CA . LEU A 1 335 ? 51.103 -20.574 -15.941 1.00 81.81 335 LEU A CA 1
ATOM 2822 C C . LEU A 1 335 ? 49.753 -19.879 -15.690 1.00 81.81 335 LEU A C 1
ATOM 2824 O O . LEU A 1 335 ? 49.514 -19.318 -14.625 1.00 81.81 335 LEU A O 1
ATOM 2828 N N . ALA A 1 336 ? 48.856 -19.902 -16.680 1.00 73.62 336 ALA A N 1
ATOM 2829 C CA . ALA A 1 336 ? 47.508 -19.365 -16.524 1.00 73.62 336 ALA A CA 1
ATOM 2830 C C . ALA A 1 336 ? 46.676 -20.197 -15.535 1.00 73.62 336 ALA A C 1
ATOM 2832 O O . ALA A 1 336 ? 45.941 -19.625 -14.735 1.00 73.62 336 ALA A O 1
ATOM 2833 N N . LYS A 1 337 ? 46.817 -21.530 -15.553 1.00 76.94 337 LYS A N 1
ATOM 2834 C CA . LYS A 1 337 ? 46.154 -22.425 -14.593 1.00 76.94 337 LYS A CA 1
ATOM 2835 C C . LYS A 1 337 ? 46.638 -22.202 -13.161 1.00 76.94 337 LYS A C 1
ATOM 2837 O O . LYS A 1 337 ? 45.806 -22.153 -12.266 1.00 76.94 337 LYS A O 1
ATOM 2842 N N . GLU A 1 338 ? 47.942 -22.020 -12.955 1.00 84.44 338 GLU A N 1
ATOM 2843 C CA . GLU A 1 338 ? 48.509 -21.715 -11.632 1.00 84.44 338 GLU A CA 1
ATOM 2844 C C . GLU A 1 338 ? 47.942 -20.410 -11.065 1.00 84.44 338 GLU A C 1
ATOM 2846 O O . GLU A 1 338 ? 47.442 -20.403 -9.947 1.00 84.44 338 GLU A O 1
ATOM 2851 N N . LYS A 1 339 ? 47.895 -19.335 -11.864 1.00 82.25 339 LYS A N 1
ATOM 2852 C CA . LYS A 1 339 ? 47.312 -18.053 -11.427 1.00 82.25 339 LYS A CA 1
ATOM 2853 C C . LYS A 1 339 ? 45.830 -18.144 -11.074 1.00 82.25 339 LYS A C 1
ATOM 2855 O O . LYS A 1 339 ? 45.373 -17.480 -10.152 1.00 82.25 339 LYS A O 1
ATOM 2860 N N . VAL A 1 340 ? 45.067 -18.937 -11.826 1.00 80.00 340 VAL A N 1
ATOM 2861 C CA . VAL A 1 340 ? 43.651 -19.179 -11.514 1.00 80.00 340 VAL A CA 1
ATOM 2862 C C . VAL A 1 340 ? 43.521 -19.926 -10.188 1.00 80.00 340 VAL A C 1
ATOM 2864 O O . VAL A 1 340 ? 42.662 -19.574 -9.387 1.00 80.00 340 VAL A O 1
ATOM 2867 N N . GLN A 1 341 ? 44.388 -20.907 -9.929 1.00 79.75 341 GLN A N 1
ATOM 2868 C CA . GLN A 1 341 ? 44.381 -21.646 -8.669 1.00 79.75 341 GLN A CA 1
ATOM 2869 C C . GLN A 1 341 ? 44.772 -20.761 -7.475 1.00 79.75 341 GLN A C 1
ATOM 2871 O O . GLN A 1 341 ? 44.092 -20.804 -6.456 1.00 79.75 341 GLN A O 1
ATOM 2876 N N . GLU A 1 342 ? 45.792 -19.909 -7.617 1.00 84.12 342 GLU A N 1
ATOM 2877 C CA . GLU A 1 342 ? 46.191 -18.944 -6.580 1.00 84.12 342 GLU A CA 1
ATOM 2878 C C . GLU A 1 342 ? 45.037 -18.008 -6.189 1.00 84.12 342 GLU A C 1
ATOM 2880 O O . GLU A 1 342 ? 44.815 -17.745 -5.006 1.00 84.12 342 GLU A O 1
ATOM 2885 N N . GLU A 1 343 ? 44.263 -17.532 -7.168 1.00 78.00 343 GLU A N 1
ATOM 2886 C CA . GLU A 1 343 ? 43.111 -16.665 -6.913 1.00 78.00 343 GLU A CA 1
ATOM 2887 C C . GLU A 1 343 ? 41.944 -17.434 -6.266 1.00 78.00 343 GLU A C 1
ATOM 2889 O O . GLU A 1 343 ? 41.274 -16.906 -5.377 1.00 78.00 343 GLU A O 1
ATOM 2894 N N . ILE A 1 344 ? 41.716 -18.695 -6.655 1.00 73.50 344 ILE A N 1
ATOM 2895 C CA . ILE A 1 344 ? 40.734 -19.578 -6.001 1.00 73.50 344 ILE A CA 1
ATOM 2896 C C . ILE A 1 344 ? 41.106 -19.789 -4.528 1.00 73.50 344 ILE A C 1
ATOM 2898 O O . ILE A 1 344 ? 40.245 -19.653 -3.657 1.00 73.50 344 ILE A O 1
ATOM 2902 N N . ASP A 1 345 ? 42.378 -20.059 -4.237 1.00 78.06 345 ASP A N 1
ATOM 2903 C CA . ASP A 1 345 ? 42.868 -20.275 -2.874 1.00 78.06 345 ASP A CA 1
ATOM 2904 C C . ASP A 1 345 ? 42.776 -18.984 -2.037 1.00 78.06 345 ASP A C 1
ATOM 2906 O O . ASP A 1 345 ? 42.369 -19.010 -0.872 1.00 78.06 345 ASP A O 1
ATOM 2910 N N . TYR A 1 346 ? 43.067 -17.827 -2.641 1.00 82.56 346 TYR A N 1
ATOM 2911 C CA . TYR A 1 346 ? 42.884 -16.513 -2.018 1.00 82.56 346 TYR A CA 1
ATOM 2912 C C . TYR A 1 346 ? 41.419 -16.219 -1.663 1.00 82.56 346 TYR A C 1
ATOM 2914 O O . TYR A 1 346 ? 41.122 -15.718 -0.573 1.00 82.56 346 TYR A O 1
ATOM 2922 N N . LEU A 1 347 ? 40.490 -16.538 -2.565 1.00 76.00 347 LEU A N 1
ATOM 2923 C CA . LEU A 1 347 ? 39.055 -16.386 -2.328 1.00 76.00 347 LEU A CA 1
ATOM 2924 C C . LEU A 1 347 ? 38.563 -17.341 -1.235 1.00 76.00 347 LEU A C 1
ATOM 2926 O O . LEU A 1 347 ? 37.771 -16.931 -0.383 1.00 76.00 347 LEU A O 1
ATOM 2930 N N . LEU A 1 348 ? 39.104 -18.560 -1.182 1.00 76.69 348 LEU A N 1
ATOM 2931 C CA . LEU A 1 348 ? 38.800 -19.533 -0.137 1.00 76.69 348 LEU A CA 1
ATOM 2932 C C . LEU A 1 348 ? 39.263 -19.051 1.249 1.00 76.69 348 LEU A C 1
ATOM 2934 O O . LEU A 1 348 ? 38.499 -19.140 2.210 1.00 76.69 348 LEU A O 1
ATOM 2938 N N . LEU A 1 349 ? 40.451 -18.440 1.350 1.00 80.19 349 LEU A N 1
ATOM 2939 C CA . LEU A 1 349 ? 40.934 -17.791 2.583 1.00 80.19 349 LEU A CA 1
ATOM 2940 C C . LEU A 1 349 ? 40.037 -16.629 3.042 1.00 80.19 349 LEU A C 1
ATOM 2942 O O . LEU A 1 349 ? 39.962 -16.337 4.235 1.00 80.19 349 LEU A O 1
ATOM 2946 N N . LYS A 1 350 ? 39.335 -15.975 2.110 1.00 81.69 350 LYS A N 1
ATOM 2947 C CA . LYS A 1 350 ? 38.333 -14.934 2.387 1.00 81.69 350 LYS A CA 1
ATOM 2948 C C . LYS A 1 350 ? 36.924 -15.479 2.647 1.00 81.69 350 LYS A C 1
ATOM 2950 O O . LYS A 1 350 ? 35.988 -14.690 2.772 1.00 81.69 350 LYS A O 1
ATOM 2955 N N . GLY 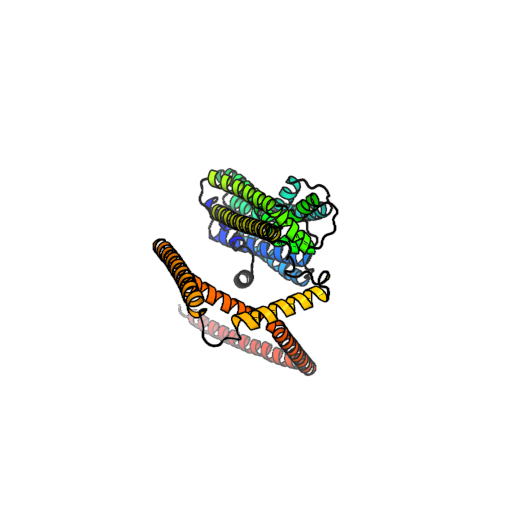A 1 351 ? 36.766 -16.799 2.742 1.00 75.56 351 GLY A N 1
ATOM 2956 C CA . GLY A 1 351 ? 35.491 -17.459 3.021 1.00 75.56 351 GLY A CA 1
ATOM 2957 C C . GLY A 1 351 ? 34.595 -17.667 1.796 1.00 75.56 351 GLY A C 1
ATOM 2958 O O . GLY A 1 351 ? 33.412 -17.950 1.961 1.00 75.56 351 GLY A O 1
ATOM 2959 N N . VAL A 1 352 ? 35.123 -17.534 0.574 1.00 74.81 352 VAL A N 1
ATOM 2960 C CA . VAL A 1 352 ? 34.380 -17.745 -0.679 1.00 74.81 352 VAL A CA 1
ATOM 2961 C C . VAL A 1 352 ? 34.794 -19.078 -1.310 1.00 74.81 352 VAL A C 1
ATOM 2963 O O . VAL A 1 352 ? 35.880 -19.204 -1.870 1.00 74.81 352 VAL A O 1
ATOM 2966 N N . ASN A 1 353 ? 33.912 -20.079 -1.251 1.00 83.25 353 ASN A N 1
ATOM 2967 C CA . ASN A 1 353 ? 34.147 -21.403 -1.834 1.00 83.25 353 ASN A CA 1
ATOM 2968 C C . ASN A 1 353 ? 33.705 -21.453 -3.310 1.00 83.25 353 ASN A C 1
ATOM 2970 O O . ASN A 1 353 ? 32.543 -21.712 -3.621 1.00 83.25 353 ASN A O 1
ATOM 2974 N N . VAL A 1 354 ? 34.641 -21.205 -4.230 1.00 76.81 354 VAL A N 1
ATOM 2975 C CA . VAL A 1 354 ? 34.378 -21.148 -5.684 1.00 76.81 354 VAL A CA 1
ATOM 2976 C C . VAL A 1 354 ? 33.807 -22.467 -6.228 1.00 76.81 354 VAL A C 1
ATOM 2978 O O . VAL A 1 354 ? 32.878 -22.443 -7.033 1.00 76.81 354 VAL A O 1
ATOM 2981 N N . SER A 1 355 ? 34.284 -23.614 -5.735 1.00 78.12 355 SER A N 1
ATOM 2982 C CA . SER A 1 355 ? 33.818 -24.945 -6.162 1.00 78.12 355 SER A CA 1
ATOM 2983 C C . SER A 1 355 ? 32.353 -25.195 -5.796 1.00 78.12 355 SER A C 1
ATOM 2985 O O . SER A 1 355 ? 31.595 -25.793 -6.559 1.00 78.12 355 SER A O 1
ATOM 2987 N N . GLU A 1 356 ? 31.938 -24.716 -4.626 1.00 78.38 356 GLU A N 1
ATOM 2988 C CA . GLU A 1 356 ? 30.554 -24.821 -4.167 1.00 78.38 356 GLU A CA 1
ATOM 2989 C C . GLU A 1 356 ? 29.627 -23.887 -4.951 1.00 78.38 356 GLU A C 1
ATOM 2991 O O . GLU A 1 356 ? 28.524 -24.286 -5.320 1.00 78.38 356 GLU A O 1
ATOM 2996 N N . ILE A 1 357 ? 30.102 -22.688 -5.298 1.00 76.19 357 ILE A N 1
ATOM 2997 C CA . ILE A 1 357 ? 29.370 -21.745 -6.154 1.00 76.19 357 ILE A CA 1
ATOM 2998 C C . ILE A 1 357 ? 29.160 -22.329 -7.557 1.00 76.19 357 ILE A C 1
ATOM 3000 O O . ILE A 1 357 ? 28.052 -22.255 -8.088 1.00 76.19 357 ILE A O 1
ATOM 3004 N N . GLU A 1 358 ? 30.183 -22.940 -8.161 1.00 76.06 358 GLU A N 1
ATOM 3005 C CA . GLU A 1 358 ? 30.046 -23.592 -9.471 1.00 76.06 358 GLU A CA 1
ATOM 3006 C C . GLU A 1 358 ? 29.078 -24.780 -9.427 1.00 76.06 358 GLU A C 1
ATOM 3008 O O . GLU A 1 358 ? 28.246 -24.935 -10.327 1.00 76.06 358 GLU A O 1
ATOM 3013 N N . TYR A 1 359 ? 29.130 -25.583 -8.361 1.00 82.31 359 TYR A N 1
ATOM 3014 C CA . TYR A 1 359 ? 28.189 -26.681 -8.156 1.00 82.31 359 TYR A CA 1
ATOM 3015 C C . TYR A 1 359 ? 26.747 -26.174 -8.019 1.00 82.31 359 TYR A C 1
ATOM 3017 O O . TYR A 1 359 ? 25.858 -26.646 -8.728 1.00 82.31 359 TYR A O 1
ATOM 3025 N N . GLN A 1 360 ? 26.510 -25.170 -7.170 1.00 77.25 360 GLN A N 1
ATOM 3026 C CA . GLN A 1 360 ? 25.183 -24.575 -6.982 1.00 77.25 360 GLN A CA 1
ATOM 3027 C C . GLN A 1 360 ? 24.659 -23.925 -8.265 1.00 77.25 360 GLN A C 1
ATOM 3029 O O . GLN A 1 360 ? 23.480 -24.075 -8.598 1.00 77.25 360 GLN A O 1
ATOM 3034 N N . LYS A 1 361 ? 25.531 -23.261 -9.032 1.00 83.19 361 LYS A N 1
ATOM 3035 C CA . LYS A 1 361 ? 25.184 -22.687 -10.333 1.00 83.19 361 LYS A CA 1
ATOM 3036 C C . LYS A 1 361 ? 24.726 -23.767 -11.310 1.00 83.19 361 LYS A C 1
ATOM 3038 O O . LYS A 1 361 ? 23.656 -23.626 -11.892 1.00 83.19 361 LYS A O 1
ATOM 3043 N N . LYS A 1 362 ? 25.471 -24.869 -11.427 1.00 83.69 362 LYS A N 1
ATOM 3044 C CA . LYS A 1 362 ? 25.116 -25.989 -12.312 1.00 83.69 362 LYS A CA 1
ATOM 3045 C C . LYS A 1 362 ? 23.806 -26.666 -11.900 1.00 83.69 362 LYS A C 1
ATOM 3047 O O . LYS A 1 362 ? 22.989 -26.999 -12.753 1.00 83.69 362 LYS A O 1
ATOM 3052 N N . VAL A 1 363 ? 23.576 -26.840 -10.597 1.00 84.12 363 VAL A N 1
ATOM 3053 C CA . VAL A 1 363 ? 22.303 -27.364 -10.070 1.00 84.12 363 VAL A CA 1
ATOM 3054 C C . VAL A 1 363 ? 21.143 -26.425 -10.411 1.00 84.12 363 VAL A C 1
ATOM 3056 O O . VAL A 1 363 ? 20.076 -26.889 -10.806 1.00 84.12 363 VAL A O 1
ATOM 3059 N N . THR A 1 364 ? 21.353 -25.113 -10.303 1.00 78.62 364 THR A N 1
ATOM 3060 C CA . THR A 1 364 ? 20.334 -24.104 -10.622 1.00 78.62 364 THR A CA 1
ATOM 3061 C C . THR A 1 364 ? 20.036 -24.062 -12.120 1.00 78.62 364 THR A C 1
ATOM 3063 O O . THR A 1 364 ? 18.871 -24.068 -12.498 1.00 78.62 364 THR A O 1
ATOM 3066 N N . GLU A 1 365 ? 21.062 -24.090 -12.973 1.00 82.62 365 GLU A N 1
ATOM 3067 C CA . GLU A 1 365 ? 20.914 -24.140 -14.434 1.00 82.62 365 GLU A CA 1
ATOM 3068 C C . GLU A 1 365 ? 20.142 -25.387 -14.880 1.00 82.62 365 GLU A C 1
ATOM 3070 O O . GLU A 1 365 ? 19.184 -25.267 -15.639 1.00 82.62 365 GLU A O 1
ATOM 3075 N N . ASN A 1 366 ? 20.467 -26.564 -14.336 1.00 84.06 366 ASN A N 1
ATOM 3076 C CA . ASN A 1 366 ? 19.718 -27.791 -14.622 1.00 84.06 366 ASN A CA 1
ATOM 3077 C C . ASN A 1 366 ? 18.246 -27.689 -14.194 1.00 84.06 366 ASN A C 1
ATOM 3079 O O . ASN A 1 366 ? 17.365 -28.184 -14.889 1.00 84.06 366 ASN A O 1
ATOM 3083 N N . LYS A 1 367 ? 17.971 -27.035 -13.059 1.00 84.69 367 LYS A N 1
ATOM 3084 C CA . LYS A 1 367 ? 16.605 -26.871 -12.550 1.00 84.69 367 LYS A CA 1
ATOM 3085 C C . LYS A 1 367 ? 15.791 -25.861 -13.356 1.00 84.69 367 LYS A C 1
ATOM 3087 O O . LYS A 1 367 ? 14.583 -26.021 -13.467 1.00 84.69 367 LYS A O 1
ATOM 3092 N N . ILE A 1 368 ? 16.442 -24.845 -13.922 1.00 78.19 368 ILE A N 1
ATOM 3093 C CA . ILE A 1 368 ? 15.814 -23.907 -14.860 1.00 78.19 368 ILE A CA 1
ATOM 3094 C C . ILE A 1 368 ? 15.429 -24.639 -16.146 1.00 78.19 368 ILE A C 1
ATOM 3096 O O . ILE A 1 368 ? 14.285 -24.526 -16.563 1.00 78.19 368 ILE A O 1
ATOM 3100 N N . VAL A 1 369 ? 16.328 -25.454 -16.708 1.00 86.00 369 VAL A N 1
ATOM 3101 C CA . VAL A 1 369 ? 16.031 -26.261 -17.906 1.00 86.00 369 VAL A CA 1
ATOM 3102 C C . VAL A 1 369 ? 14.855 -27.214 -17.659 1.00 86.00 369 VAL A C 1
ATOM 3104 O O . VAL A 1 369 ? 13.937 -27.268 -18.468 1.00 86.00 369 VAL A O 1
ATOM 3107 N N . GLU A 1 370 ? 14.821 -27.897 -16.510 1.00 85.44 370 GLU A N 1
ATOM 3108 C CA . GLU A 1 370 ? 13.697 -28.773 -16.138 1.00 85.44 370 GLU A CA 1
ATOM 3109 C C . GLU A 1 370 ? 12.366 -28.003 -16.002 1.00 85.44 370 GLU A C 1
ATOM 3111 O O . GLU A 1 370 ? 11.297 -28.519 -16.329 1.00 85.44 370 GLU A O 1
ATOM 3116 N N . LEU A 1 371 ? 12.407 -26.770 -15.487 1.00 77.12 371 LEU A N 1
ATOM 3117 C CA . LEU A 1 371 ? 11.218 -25.926 -15.352 1.00 77.12 371 LEU A CA 1
ATOM 3118 C C . LEU A 1 371 ? 10.746 -25.370 -16.699 1.00 77.12 371 LEU A C 1
ATOM 3120 O O . LEU A 1 371 ? 9.536 -25.291 -16.900 1.00 77.12 371 LEU A O 1
ATOM 3124 N N . ASP A 1 372 ? 11.663 -25.031 -17.605 1.00 78.81 372 ASP A N 1
ATOM 3125 C CA . ASP A 1 372 ? 11.346 -24.584 -18.965 1.00 78.81 372 ASP A CA 1
ATOM 3126 C C . ASP A 1 372 ? 10.676 -25.711 -19.770 1.00 78.81 372 ASP A C 1
ATOM 3128 O O . ASP A 1 372 ? 9.634 -25.485 -20.383 1.00 78.81 372 ASP A O 1
ATOM 3132 N N . GLU A 1 373 ? 11.178 -26.948 -19.673 1.00 81.75 373 GLU A N 1
ATOM 3133 C CA . GLU A 1 373 ? 10.537 -28.123 -20.288 1.00 81.75 373 GLU A CA 1
ATOM 3134 C C . GLU A 1 373 ? 9.109 -28.339 -19.753 1.00 81.75 373 GLU A C 1
ATOM 3136 O O . GLU A 1 373 ? 8.175 -28.572 -20.519 1.00 81.75 373 GLU A O 1
ATOM 3141 N N . LYS A 1 374 ? 8.899 -28.182 -18.438 1.00 76.94 374 LYS A N 1
ATOM 3142 C CA . LYS A 1 374 ? 7.559 -28.271 -17.828 1.00 76.94 374 LYS A CA 1
ATOM 3143 C C . LYS A 1 374 ? 6.639 -27.120 -18.235 1.00 76.94 374 LYS A C 1
ATOM 3145 O O . LYS A 1 374 ? 5.429 -27.317 -18.324 1.00 76.94 374 LYS A O 1
ATOM 3150 N N . LEU A 1 375 ? 7.183 -25.923 -18.456 1.00 72.00 375 LEU A N 1
ATOM 3151 C CA . LEU A 1 375 ? 6.437 -24.758 -18.941 1.00 72.00 375 LEU A CA 1
ATOM 3152 C C . LEU A 1 375 ? 5.944 -24.965 -20.379 1.00 72.00 375 LEU A C 1
ATOM 3154 O O . LEU A 1 375 ? 4.806 -24.597 -20.676 1.00 72.00 375 LEU A O 1
ATOM 3158 N N . ASP A 1 376 ? 6.749 -25.602 -21.229 1.00 76.38 376 ASP A N 1
ATOM 3159 C CA . ASP A 1 376 ? 6.384 -25.930 -22.611 1.00 76.38 376 ASP A CA 1
ATOM 3160 C C . ASP A 1 376 ? 5.279 -27.003 -22.700 1.00 76.38 376 ASP A C 1
ATOM 3162 O O . ASP A 1 376 ? 4.508 -27.018 -23.661 1.00 76.38 376 ASP A O 1
ATOM 3166 N N . GLU A 1 377 ? 5.128 -27.857 -21.679 1.00 78.12 377 GLU A N 1
ATOM 3167 C CA . GLU A 1 377 ? 4.059 -28.867 -21.598 1.00 78.12 377 GLU A CA 1
ATOM 3168 C C . GLU A 1 377 ? 2.725 -28.335 -21.030 1.00 78.12 377 GLU A C 1
ATOM 3170 O O . GLU A 1 377 ? 1.673 -28.951 -21.232 1.00 78.12 377 GLU A O 1
ATOM 3175 N N . LEU A 1 378 ? 2.715 -27.175 -20.358 1.00 73.81 378 LEU A N 1
ATOM 3176 C CA . LEU A 1 378 ? 1.503 -26.598 -19.750 1.00 73.81 378 LEU A CA 1
ATOM 3177 C C . LEU A 1 378 ? 0.335 -26.357 -20.727 1.00 73.81 378 LEU A C 1
ATOM 3179 O O . LEU A 1 378 ? -0.811 -26.551 -20.309 1.00 73.81 378 LEU A O 1
ATOM 3183 N N . PRO A 1 379 ? 0.547 -25.947 -21.995 1.00 75.75 379 PRO A N 1
ATOM 3184 C CA . PRO A 1 379 ? -0.531 -25.852 -22.976 1.00 75.75 379 PRO A CA 1
ATOM 3185 C C . PRO A 1 379 ? -1.224 -27.198 -23.226 1.00 75.75 379 PRO A C 1
ATOM 3187 O O . PRO A 1 379 ? -2.452 -27.239 -23.256 1.00 75.75 379 PRO A O 1
ATOM 3190 N N . ASN A 1 380 ? -0.462 -28.294 -23.300 1.00 76.69 380 ASN A N 1
ATOM 3191 C CA . ASN A 1 380 ? -1.001 -29.641 -23.518 1.00 76.69 380 ASN A CA 1
ATOM 3192 C C . ASN A 1 380 ? -1.789 -30.122 -22.290 1.00 76.69 380 ASN A C 1
ATOM 3194 O O . ASN A 1 380 ? -2.920 -30.586 -22.417 1.00 76.69 380 ASN A O 1
ATOM 3198 N N . VAL A 1 381 ? -1.245 -29.918 -21.083 1.00 71.88 381 VAL A N 1
ATOM 3199 C CA . VAL A 1 381 ? -1.940 -30.245 -19.821 1.00 71.88 381 VAL A CA 1
ATOM 3200 C C . VAL A 1 381 ? -3.231 -29.431 -19.673 1.00 71.88 381 VAL A C 1
ATOM 3202 O O . VAL A 1 381 ? -4.254 -29.937 -19.208 1.00 71.88 381 VAL A O 1
ATOM 3205 N N . ARG A 1 382 ? -3.218 -28.159 -20.092 1.00 77.31 382 ARG A N 1
ATOM 3206 C CA . ARG A 1 382 ? -4.412 -27.309 -20.113 1.00 77.31 382 ARG A CA 1
ATOM 3207 C C . ARG A 1 382 ? -5.461 -27.837 -21.090 1.00 77.31 382 ARG A C 1
ATOM 3209 O O . ARG A 1 382 ? -6.638 -27.843 -20.735 1.00 77.31 382 ARG A O 1
ATOM 3216 N N . GLU A 1 383 ? -5.069 -28.255 -22.290 1.00 77.38 383 GLU A N 1
ATOM 3217 C CA . GLU A 1 383 ? -5.990 -28.833 -23.275 1.00 77.38 383 GLU A CA 1
ATOM 3218 C C . GLU A 1 383 ? -6.622 -30.137 -22.770 1.00 77.38 383 GLU A C 1
ATOM 3220 O O . GLU A 1 383 ? -7.845 -30.284 -22.845 1.00 77.38 383 GLU A O 1
ATOM 3225 N N . GLU A 1 384 ? -5.841 -31.025 -22.149 1.00 79.88 384 GLU A N 1
ATOM 3226 C CA . GLU A 1 384 ? -6.359 -32.256 -21.534 1.00 79.88 384 GLU A CA 1
ATOM 3227 C C . GLU A 1 384 ? -7.353 -31.970 -20.400 1.00 79.88 384 GLU A C 1
ATOM 3229 O O . GLU A 1 384 ? -8.429 -32.573 -20.341 1.00 79.88 384 GLU A O 1
ATOM 3234 N N . LEU A 1 385 ? -7.042 -31.015 -19.517 1.00 73.81 385 LEU A N 1
ATOM 3235 C CA . LEU A 1 385 ? -7.939 -30.616 -18.428 1.00 73.81 385 LEU A CA 1
ATOM 3236 C C . LEU A 1 385 ? -9.238 -29.994 -18.948 1.00 73.81 385 LEU A C 1
ATOM 3238 O O . LEU A 1 385 ? -10.309 -30.264 -18.402 1.00 73.81 385 LEU A O 1
ATOM 3242 N N . VAL A 1 386 ? -9.164 -29.180 -20.004 1.00 79.62 386 VAL A N 1
ATOM 3243 C CA . VAL A 1 386 ? -10.349 -28.596 -20.644 1.00 79.62 386 VAL A CA 1
ATOM 3244 C C . VAL A 1 386 ? -11.207 -29.685 -21.290 1.00 79.62 386 VAL A C 1
ATOM 3246 O O . VAL A 1 386 ? -12.424 -29.658 -21.108 1.00 79.62 386 VAL A O 1
ATOM 3249 N N . SER A 1 387 ? -10.599 -30.660 -21.972 1.00 80.56 387 SER A N 1
ATOM 3250 C CA . SER A 1 387 ? -11.317 -31.802 -22.556 1.00 80.56 387 SER A CA 1
ATOM 3251 C C . SER A 1 387 ? -12.022 -32.622 -21.476 1.00 80.56 387 SER A C 1
ATOM 3253 O O . SER A 1 387 ? -13.227 -32.862 -21.553 1.00 80.56 387 SER A O 1
ATOM 3255 N N . LYS A 1 388 ? -11.312 -32.958 -20.394 1.00 79.38 388 LYS A N 1
ATOM 3256 C CA . LYS A 1 388 ? -11.876 -33.712 -19.268 1.00 79.38 388 LYS A CA 1
ATOM 3257 C C . LYS A 1 388 ? -13.017 -32.962 -18.576 1.00 79.38 388 LYS A C 1
ATOM 3259 O O . LYS A 1 388 ? -14.045 -33.551 -18.251 1.00 79.38 388 LYS A O 1
ATOM 3264 N N . TYR A 1 389 ? -12.880 -31.648 -18.398 1.00 78.12 389 TYR A N 1
ATOM 3265 C CA . TYR A 1 389 ? -13.944 -30.812 -17.842 1.00 78.12 389 TYR A CA 1
ATOM 3266 C C . TYR A 1 389 ? -15.188 -30.773 -18.745 1.00 78.12 389 TYR A C 1
ATOM 3268 O O . TYR A 1 389 ? -16.317 -30.791 -18.250 1.00 78.12 389 TYR A O 1
ATOM 3276 N N . GLN A 1 390 ? -15.005 -30.731 -20.068 1.00 79.56 390 GLN A N 1
ATOM 3277 C CA . GLN A 1 390 ? -16.116 -30.798 -21.020 1.00 79.56 390 GLN A CA 1
ATOM 3278 C C . GLN A 1 390 ? -16.840 -32.149 -20.939 1.00 79.56 390 GLN A C 1
ATOM 3280 O O . GLN A 1 390 ? -18.067 -32.164 -20.836 1.00 79.56 390 GLN A O 1
ATOM 3285 N N . GLU A 1 391 ? -16.102 -33.259 -20.883 1.00 83.19 391 GLU A N 1
ATOM 3286 C CA . GLU A 1 391 ? -16.661 -34.608 -20.713 1.00 83.19 391 GLU A CA 1
ATOM 3287 C C . GLU A 1 391 ? -17.447 -34.755 -19.400 1.00 83.19 391 GLU A C 1
ATOM 3289 O O . GLU A 1 391 ? -18.578 -35.252 -19.393 1.00 83.19 391 GLU A O 1
ATOM 3294 N N . GLU A 1 392 ? -16.893 -34.274 -18.283 1.00 80.81 392 GLU A N 1
ATOM 3295 C CA . GLU A 1 392 ? -17.565 -34.285 -16.979 1.00 80.81 392 GLU A CA 1
ATOM 3296 C C . GLU A 1 392 ? -18.847 -33.444 -16.994 1.00 80.81 392 GLU A C 1
ATOM 3298 O O . GLU A 1 392 ? -19.880 -33.865 -16.464 1.00 80.81 392 GLU A O 1
ATOM 3303 N N . LYS A 1 393 ? -18.818 -32.277 -17.647 1.00 82.75 393 LYS A N 1
ATOM 3304 C CA . LYS A 1 393 ? -19.986 -31.402 -17.784 1.00 82.75 393 LYS A CA 1
ATOM 3305 C C . LYS A 1 393 ? -21.077 -32.035 -18.648 1.00 82.75 393 LYS A C 1
ATOM 3307 O O . LYS A 1 393 ? -22.256 -31.942 -18.302 1.00 82.75 393 LYS A O 1
ATOM 3312 N N . GLU A 1 394 ? -20.716 -32.711 -19.736 1.00 80.56 394 GLU A N 1
ATOM 3313 C CA . GLU A 1 394 ? -21.668 -33.465 -20.557 1.00 80.56 394 GLU A CA 1
ATOM 3314 C C . GLU A 1 394 ? -22.274 -34.653 -19.801 1.00 80.56 394 GLU A C 1
ATOM 3316 O O . GLU A 1 394 ? -23.486 -34.886 -19.886 1.00 80.56 394 GLU A O 1
ATOM 3321 N N . MET A 1 395 ? -21.468 -35.380 -19.022 1.00 78.31 395 MET A N 1
ATOM 3322 C CA . MET A 1 395 ? -21.963 -36.445 -18.149 1.00 78.31 395 MET A CA 1
ATOM 3323 C C . MET A 1 395 ? -22.921 -35.904 -17.086 1.00 78.31 395 MET A C 1
ATOM 3325 O O . MET A 1 395 ? -24.011 -36.454 -16.924 1.00 78.31 395 MET A O 1
ATOM 3329 N N . GLN A 1 396 ? -22.587 -34.796 -16.418 1.00 71.31 396 GLN A N 1
ATOM 3330 C CA . GLN A 1 396 ? -23.484 -34.154 -15.453 1.00 71.31 396 GLN A CA 1
ATOM 3331 C C . GLN A 1 396 ? -24.799 -33.705 -16.097 1.00 71.31 396 GLN A C 1
ATOM 3333 O O . GLN A 1 396 ? -25.862 -33.905 -15.514 1.00 71.31 396 GLN A O 1
ATOM 3338 N N . LEU A 1 397 ? -24.764 -33.148 -17.310 1.00 75.31 397 LEU A N 1
ATOM 3339 C CA . LEU A 1 397 ? -25.974 -32.761 -18.043 1.00 75.31 397 LEU A CA 1
ATOM 3340 C C . LEU A 1 397 ? -26.854 -33.970 -18.396 1.00 75.31 397 LEU A C 1
ATOM 3342 O O . LEU A 1 397 ? -28.079 -33.878 -18.290 1.00 75.31 397 LEU A O 1
ATOM 3346 N N . LYS A 1 398 ? -26.258 -35.109 -18.775 1.00 79.06 398 LYS A N 1
ATOM 3347 C CA . LYS A 1 398 ? -26.990 -36.368 -19.010 1.00 79.06 398 LYS A CA 1
ATOM 3348 C C . LYS A 1 398 ? -27.606 -36.918 -17.721 1.00 79.06 398 LYS A C 1
ATOM 3350 O O . LYS A 1 398 ? -28.768 -37.314 -17.732 1.00 79.06 398 LYS A O 1
ATOM 3355 N N . ILE A 1 399 ? -26.864 -36.894 -16.613 1.00 73.06 399 ILE A N 1
ATOM 3356 C CA . ILE A 1 399 ? -27.355 -37.322 -15.294 1.00 73.06 399 ILE A CA 1
ATOM 3357 C C . ILE A 1 399 ? -28.510 -36.423 -14.835 1.00 73.06 399 ILE A C 1
ATOM 3359 O O . ILE A 1 399 ? -29.546 -36.930 -14.420 1.00 73.06 399 ILE A O 1
ATOM 3363 N N . ASN A 1 400 ? -28.377 -35.103 -14.981 1.00 66.31 400 ASN A N 1
ATOM 3364 C CA . ASN A 1 400 ? -29.406 -34.133 -14.606 1.00 66.31 400 ASN A CA 1
ATOM 3365 C C . ASN A 1 400 ? -30.681 -34.255 -15.456 1.00 66.31 400 ASN A C 1
ATOM 3367 O O . ASN A 1 400 ? -31.776 -34.107 -14.924 1.00 66.31 400 ASN A O 1
ATOM 3371 N N . LYS A 1 401 ? -30.572 -34.574 -16.755 1.00 69.25 401 LYS A N 1
ATOM 3372 C CA . LYS A 1 401 ? -31.745 -34.849 -17.610 1.00 69.25 401 LYS A CA 1
ATOM 3373 C C . LYS A 1 401 ? -32.529 -36.091 -17.183 1.00 69.25 401 LYS A C 1
ATOM 3375 O O . LYS A 1 401 ? -33.737 -36.130 -17.387 1.00 69.25 401 LYS A O 1
ATOM 3380 N N . ASN A 1 402 ? -31.847 -37.083 -16.614 1.00 66.62 402 ASN A N 1
ATOM 3381 C CA . ASN A 1 402 ? -32.449 -38.344 -16.179 1.00 66.62 402 ASN A CA 1
ATOM 3382 C C . ASN A 1 402 ? -32.801 -38.354 -14.680 1.00 66.62 402 ASN A C 1
ATOM 3384 O O . ASN A 1 402 ? -33.307 -39.361 -14.184 1.00 66.62 402 ASN A O 1
ATOM 3388 N N . LYS A 1 403 ? -32.529 -37.262 -13.952 1.00 61.59 403 LYS A N 1
ATOM 3389 C CA . LYS A 1 403 ? -32.850 -37.121 -12.531 1.00 61.59 403 LYS A CA 1
ATOM 3390 C C . LYS A 1 403 ? -34.261 -36.579 -12.345 1.00 61.59 403 LYS A C 1
ATOM 3392 O O . LYS A 1 403 ? -34.561 -35.447 -12.718 1.00 61.59 403 LYS A O 1
ATOM 3397 N N . ASP A 1 404 ? -35.109 -37.369 -11.696 1.00 69.25 404 ASP A N 1
ATOM 3398 C CA . ASP A 1 404 ? -36.394 -36.899 -11.187 1.00 69.25 404 ASP A CA 1
ATOM 3399 C C . ASP A 1 404 ? -36.182 -36.167 -9.853 1.00 69.25 404 ASP A C 1
ATOM 3401 O O . ASP A 1 404 ? -36.202 -36.748 -8.764 1.00 69.25 404 ASP A O 1
ATOM 3405 N N . TYR A 1 405 ? -35.949 -34.859 -9.954 1.00 62.28 405 TYR A N 1
ATOM 3406 C CA . TYR A 1 405 ? -35.755 -33.983 -8.800 1.00 62.28 405 TYR A CA 1
ATOM 3407 C C . TYR A 1 405 ? -36.963 -33.957 -7.851 1.00 62.28 405 TYR A C 1
ATOM 3409 O O . TYR A 1 405 ? -36.789 -33.655 -6.670 1.00 62.28 405 TYR A O 1
ATOM 3417 N N . MET A 1 406 ? -38.173 -34.269 -8.333 1.00 61.94 406 MET A N 1
ATOM 3418 C CA . MET A 1 406 ? -39.377 -34.295 -7.501 1.00 61.94 406 MET A CA 1
ATOM 3419 C C . MET A 1 406 ? -39.403 -35.538 -6.616 1.00 61.94 406 MET A C 1
ATOM 3421 O O . MET A 1 406 ? -39.707 -35.424 -5.427 1.00 61.94 406 MET A O 1
ATOM 3425 N N . GLU A 1 407 ? -39.031 -36.703 -7.151 1.00 69.75 407 GLU A N 1
ATOM 3426 C CA . GLU A 1 407 ? -38.967 -37.931 -6.356 1.00 69.75 407 GLU A CA 1
ATOM 3427 C C . GLU A 1 407 ? -37.768 -37.916 -5.390 1.00 69.75 407 GLU A C 1
ATOM 3429 O O . GLU A 1 407 ? -37.942 -38.262 -4.222 1.00 69.75 407 GLU A O 1
ATOM 3434 N N . GLU A 1 408 ? -36.592 -37.404 -5.794 1.00 66.94 408 GLU A N 1
ATOM 3435 C CA . GLU A 1 408 ? -35.454 -37.211 -4.869 1.00 66.94 408 GLU A CA 1
ATOM 3436 C C . GLU A 1 408 ? -35.829 -36.276 -3.708 1.00 66.94 408 GLU A C 1
ATOM 3438 O O . GLU A 1 408 ? -35.599 -36.614 -2.547 1.00 66.94 408 GLU A O 1
ATOM 3443 N N . ARG A 1 409 ? -36.489 -35.140 -3.986 1.00 64.19 409 ARG A N 1
ATOM 3444 C CA . ARG A 1 409 ? -36.937 -34.202 -2.941 1.00 64.19 409 ARG A CA 1
ATOM 3445 C C . ARG A 1 409 ? -38.038 -34.769 -2.059 1.00 64.19 409 ARG A C 1
ATOM 3447 O O . ARG A 1 409 ? -38.094 -34.445 -0.876 1.00 64.19 409 ARG A O 1
ATOM 3454 N N . LYS A 1 410 ? -38.916 -35.610 -2.599 1.00 71.69 410 LYS A N 1
ATOM 3455 C CA . LYS A 1 410 ? -39.955 -36.306 -1.831 1.00 71.69 410 LYS A CA 1
ATOM 3456 C C . LYS A 1 410 ? -39.348 -37.354 -0.899 1.00 71.69 410 LYS A C 1
ATOM 3458 O O . LYS A 1 410 ? -39.763 -37.427 0.256 1.00 71.69 410 LYS A O 1
ATOM 3463 N N . VAL A 1 411 ? -38.341 -38.104 -1.353 1.00 69.31 411 VAL A N 1
ATOM 3464 C CA . VAL A 1 411 ? -37.577 -39.039 -0.514 1.00 69.31 411 VAL A CA 1
ATOM 3465 C C . VAL A 1 411 ? -36.793 -38.276 0.557 1.00 69.31 411 VAL A C 1
ATOM 3467 O O . VAL A 1 411 ? -36.928 -38.589 1.738 1.00 69.31 411 VAL A O 1
ATOM 3470 N N . GLU A 1 412 ? -36.063 -37.226 0.183 1.00 65.12 412 GLU A N 1
ATOM 3471 C CA . GLU A 1 412 ? -35.285 -36.386 1.103 1.00 65.12 412 GLU A CA 1
ATOM 3472 C C . GLU A 1 412 ? -36.178 -35.740 2.176 1.00 65.12 412 GLU A C 1
ATOM 3474 O O . GLU A 1 412 ? -35.902 -35.854 3.372 1.00 65.12 412 GLU A O 1
ATOM 3479 N N . ASN A 1 413 ? -37.317 -35.163 1.776 1.00 62.81 413 ASN A N 1
ATOM 3480 C CA . ASN A 1 413 ? -38.316 -34.633 2.703 1.00 62.81 413 ASN A CA 1
ATOM 3481 C C . ASN A 1 413 ? -38.921 -35.736 3.578 1.00 62.81 413 ASN A C 1
ATOM 3483 O O . ASN A 1 413 ? -39.115 -35.522 4.773 1.00 62.81 413 ASN A O 1
ATOM 3487 N N . SER A 1 414 ? -39.198 -36.926 3.034 1.00 67.69 414 SER A N 1
ATOM 3488 C CA . SER A 1 414 ? -39.727 -38.028 3.842 1.00 67.69 414 SER A CA 1
ATOM 3489 C C . SER A 1 414 ? -38.765 -38.402 4.970 1.00 67.69 414 SER A C 1
ATOM 3491 O O . SER A 1 414 ? -39.224 -38.554 6.096 1.00 67.69 414 SER A O 1
ATOM 3493 N N . VAL A 1 415 ? -37.452 -38.424 4.704 1.00 65.31 415 VAL A N 1
ATOM 3494 C CA . VAL A 1 415 ? -36.393 -38.749 5.673 1.00 65.31 415 VAL A CA 1
ATOM 3495 C C . VAL A 1 415 ? -36.176 -37.613 6.679 1.00 65.31 415 VAL A C 1
ATOM 3497 O O . VAL A 1 415 ? -36.149 -37.850 7.891 1.00 65.31 415 VAL A O 1
ATOM 3500 N N . LEU A 1 416 ? -36.079 -36.365 6.207 1.00 52.84 416 LEU A N 1
ATOM 3501 C CA . LEU A 1 416 ? -35.899 -35.178 7.052 1.00 52.84 416 LEU A CA 1
ATOM 3502 C C . LEU A 1 416 ? -37.075 -34.988 8.020 1.00 52.84 416 LEU A C 1
ATOM 3504 O O . LEU A 1 416 ? -36.884 -34.785 9.223 1.00 52.84 416 LEU A O 1
ATOM 3508 N N . PHE A 1 417 ? -38.304 -35.115 7.519 1.00 58.16 417 PHE A N 1
ATOM 3509 C CA . PHE A 1 417 ? -39.505 -34.918 8.322 1.00 58.16 417 PHE A CA 1
ATOM 3510 C C . PHE A 1 417 ? -39.923 -36.181 9.097 1.00 58.16 417 PHE A C 1
ATOM 3512 O O . PHE A 1 417 ? -40.563 -36.043 10.143 1.00 58.16 417 PHE A O 1
ATOM 3519 N N . SER A 1 418 ? -39.503 -37.397 8.717 1.00 58.47 418 SER A N 1
ATOM 3520 C CA . SER A 1 418 ? -39.650 -38.583 9.580 1.00 58.47 418 SER A CA 1
ATOM 3521 C C . SER A 1 418 ? -38.691 -38.571 10.774 1.00 58.47 418 SER A C 1
ATOM 3523 O O . SER A 1 418 ? -39.106 -38.921 11.880 1.00 58.47 418 SER A O 1
ATOM 3525 N N . CYS A 1 419 ? -37.449 -38.094 10.605 1.00 50.81 419 CYS A N 1
ATOM 3526 C CA . CYS A 1 419 ? -36.505 -37.908 11.717 1.00 50.81 419 CYS A CA 1
ATOM 3527 C C . CYS A 1 419 ? -37.024 -36.903 12.759 1.00 50.81 419 CYS A C 1
ATOM 3529 O O . CYS A 1 419 ? -36.817 -37.084 13.961 1.00 50.81 419 CYS A O 1
ATOM 3531 N N . SER A 1 420 ? -37.794 -35.895 12.330 1.00 53.44 420 SER A N 1
ATOM 3532 C CA . SER A 1 420 ? -38.433 -34.934 13.242 1.00 53.44 420 SER A CA 1
ATOM 3533 C C . SER A 1 420 ? -39.457 -35.579 14.191 1.00 53.44 420 SER A C 1
ATOM 3535 O O . SER A 1 420 ? -39.580 -35.165 15.347 1.00 53.44 420 SER A O 1
ATOM 3537 N N . LYS A 1 421 ? -40.155 -36.640 13.751 1.00 53.50 421 LYS A N 1
ATOM 3538 C CA . LYS A 1 421 ? -41.109 -37.377 14.595 1.00 53.50 421 LYS A CA 1
ATOM 3539 C C . LYS A 1 421 ? -40.397 -38.202 15.666 1.00 53.50 421 LYS A C 1
ATOM 3541 O O . LYS A 1 421 ? -40.882 -38.236 16.793 1.00 53.50 421 LYS A O 1
ATOM 3546 N N . LEU A 1 422 ? -39.241 -38.794 15.361 1.00 54.22 422 LEU A N 1
ATOM 3547 C CA . LEU A 1 422 ? -38.420 -39.511 16.348 1.00 54.22 422 LEU A CA 1
ATOM 3548 C C . LEU A 1 422 ? -37.859 -38.561 17.417 1.00 54.22 422 LEU A C 1
ATOM 3550 O O . LEU A 1 422 ? -37.994 -38.843 18.606 1.00 54.22 422 LEU A O 1
ATOM 3554 N N . GLY A 1 423 ? -37.356 -37.388 17.017 1.00 55.88 423 GLY A N 1
ATOM 3555 C CA . GLY A 1 423 ? -36.890 -36.363 17.959 1.00 55.88 423 GLY A CA 1
ATOM 3556 C C . GLY A 1 423 ? -38.004 -35.802 18.855 1.00 55.88 423 GLY A C 1
ATOM 3557 O O . GLY A 1 423 ? -37.783 -35.550 20.039 1.00 55.88 423 GLY A O 1
ATOM 3558 N N . LEU A 1 424 ? -39.230 -35.658 18.335 1.00 55.75 424 LEU A N 1
ATOM 3559 C CA . LEU A 1 424 ? -40.402 -35.257 19.128 1.00 55.75 424 LEU A CA 1
ATOM 3560 C C . LEU A 1 424 ? -40.860 -36.352 20.104 1.00 55.75 424 LEU A C 1
ATOM 3562 O O . LEU A 1 424 ? -41.281 -36.029 21.218 1.00 55.75 424 LEU A O 1
ATOM 3566 N N . ILE A 1 425 ? -40.751 -37.628 19.722 1.00 56.75 425 ILE A N 1
ATOM 3567 C CA . ILE A 1 425 ? -41.052 -38.771 20.595 1.00 56.75 425 ILE A CA 1
ATOM 3568 C C . ILE A 1 425 ? -40.008 -38.878 21.718 1.00 56.75 425 ILE A C 1
ATOM 3570 O O . ILE A 1 425 ? -40.393 -38.997 22.879 1.00 56.75 425 ILE A O 1
ATOM 3574 N N . GLU A 1 426 ? -38.711 -38.725 21.430 1.00 56.69 426 GLU A N 1
ATOM 3575 C CA . GLU A 1 426 ? -37.658 -38.699 22.459 1.00 56.69 426 GLU A CA 1
ATOM 3576 C C . GLU A 1 426 ? -37.806 -37.524 23.433 1.00 56.69 426 GLU A C 1
ATOM 3578 O O . GLU A 1 426 ? -37.628 -37.693 24.644 1.00 56.69 426 GLU A O 1
ATOM 3583 N N . LYS A 1 427 ? -38.185 -36.338 22.936 1.00 59.81 427 LYS A N 1
ATOM 3584 C CA . LYS A 1 427 ? -38.443 -35.162 23.783 1.00 59.81 427 LYS A CA 1
ATOM 3585 C C . LYS A 1 427 ? -39.657 -35.385 24.690 1.00 59.81 427 LYS A C 1
ATOM 3587 O O . LYS A 1 427 ? -39.586 -35.062 25.874 1.00 59.81 427 LYS A O 1
ATOM 3592 N N . LYS A 1 428 ? -40.731 -36.004 24.177 1.00 60.03 428 LYS A N 1
ATOM 3593 C CA . LYS A 1 428 ? -41.906 -36.407 24.976 1.00 60.03 428 LYS A CA 1
ATOM 3594 C C . LYS A 1 428 ? -41.566 -37.468 26.027 1.00 60.03 428 LYS A C 1
ATOM 3596 O O . LYS A 1 428 ? -42.012 -37.339 27.162 1.00 60.03 428 LYS A O 1
ATOM 3601 N N . ILE A 1 429 ? -40.743 -38.466 25.691 1.00 63.88 429 ILE A N 1
ATOM 3602 C CA . ILE A 1 429 ? -40.302 -39.510 26.633 1.00 63.88 429 ILE A CA 1
ATOM 3603 C C . ILE A 1 429 ? -39.408 -38.922 27.739 1.00 63.88 429 ILE A C 1
ATOM 3605 O O . ILE A 1 429 ? -39.552 -39.296 28.903 1.00 63.88 429 ILE A O 1
ATOM 3609 N N . LYS A 1 430 ? -38.511 -37.977 27.416 1.00 62.28 430 LYS A N 1
ATOM 3610 C CA . LYS A 1 430 ? -37.698 -37.267 28.423 1.00 62.28 430 LYS A CA 1
ATOM 3611 C C . LYS A 1 430 ? -38.546 -36.387 29.346 1.00 62.28 430 LYS A C 1
ATOM 3613 O O . LYS A 1 430 ? -38.310 -36.409 30.548 1.00 62.28 430 LYS A O 1
ATOM 3618 N N . LEU A 1 431 ? -39.538 -35.670 28.813 1.00 61.44 431 LEU A N 1
ATOM 3619 C CA . LEU A 1 431 ? -40.467 -34.857 29.612 1.00 61.44 431 LEU A CA 1
ATOM 3620 C C . LEU A 1 431 ? -41.323 -35.719 30.555 1.00 61.44 431 LEU A C 1
ATOM 3622 O O . LEU A 1 431 ? -41.404 -35.413 31.740 1.00 61.44 431 LEU A O 1
ATOM 3626 N N . MET A 1 432 ? -41.853 -36.853 30.080 1.00 55.97 432 MET A N 1
ATOM 3627 C CA . MET A 1 432 ? -42.616 -37.788 30.922 1.00 55.97 432 MET A CA 1
ATOM 3628 C C . MET A 1 432 ? -41.781 -38.380 32.071 1.00 55.97 432 MET A C 1
ATOM 3630 O O . MET A 1 432 ? -42.284 -38.521 33.182 1.00 55.97 432 MET A O 1
ATOM 3634 N N . LYS A 1 433 ? -40.489 -38.671 31.852 1.00 57.03 433 LYS A N 1
ATOM 3635 C CA . LYS A 1 433 ? -39.595 -39.161 32.920 1.00 57.03 433 LYS A CA 1
ATOM 3636 C C . LYS A 1 433 ? -39.248 -38.096 33.969 1.00 57.03 433 LYS A C 1
ATOM 3638 O O . LYS A 1 433 ? -38.960 -38.459 35.104 1.00 57.03 433 LYS A O 1
ATOM 3643 N N . ILE A 1 434 ? -39.255 -36.811 33.614 1.00 55.72 434 ILE A N 1
ATOM 3644 C CA . ILE A 1 434 ? -38.958 -35.710 34.547 1.00 55.72 434 ILE A CA 1
ATOM 3645 C C . ILE A 1 434 ? -40.158 -35.439 35.467 1.00 55.72 434 ILE A C 1
ATOM 3647 O O . ILE A 1 434 ? -39.972 -35.247 36.670 1.00 55.72 434 ILE A O 1
ATOM 3651 N N . ASP A 1 435 ? -41.384 -35.518 34.946 1.00 54.00 435 ASP A N 1
ATOM 3652 C CA . ASP A 1 435 ? -42.600 -35.322 35.747 1.00 54.00 435 ASP A CA 1
ATOM 3653 C C . ASP A 1 435 ? -42.833 -36.452 36.768 1.00 54.00 435 ASP A C 1
ATOM 3655 O O . ASP A 1 435 ? -43.244 -36.187 37.902 1.00 54.00 435 ASP A O 1
ATOM 3659 N N . ASP A 1 436 ? -42.486 -37.698 36.427 1.00 53.81 436 ASP A N 1
ATOM 3660 C CA . ASP A 1 436 ? -42.560 -38.832 37.361 1.00 53.81 436 ASP A CA 1
ATOM 3661 C C . ASP A 1 436 ? -41.489 -38.777 38.466 1.00 53.81 436 ASP A C 1
ATOM 3663 O O . ASP A 1 436 ? -41.721 -39.241 39.588 1.00 53.81 436 ASP A O 1
ATOM 3667 N N . VAL A 1 437 ? -40.328 -38.167 38.198 1.00 52.00 437 VAL A N 1
ATOM 3668 C CA . VAL A 1 437 ? -39.296 -37.923 39.220 1.00 52.00 437 VAL A CA 1
ATOM 3669 C C . VAL A 1 437 ? -39.715 -36.771 40.140 1.00 52.00 437 VAL A C 1
ATOM 3671 O O . VAL A 1 437 ? -39.625 -36.905 41.361 1.00 52.00 437 VAL A O 1
ATOM 3674 N N . ASN A 1 438 ? -40.282 -35.688 39.601 1.00 50.88 438 ASN A N 1
ATOM 3675 C CA . ASN A 1 438 ? -40.727 -34.542 40.401 1.00 50.88 438 ASN A CA 1
ATOM 3676 C C . ASN A 1 438 ? -41.937 -34.860 41.301 1.00 50.88 438 ASN A C 1
ATOM 3678 O O . ASN A 1 438 ? -41.993 -34.388 42.438 1.00 50.88 438 ASN A O 1
ATOM 3682 N N . LYS A 1 439 ? -42.856 -35.742 40.876 1.00 51.81 439 LYS A N 1
ATOM 3683 C CA . LYS A 1 439 ? -43.949 -36.236 41.740 1.00 51.81 439 LYS A CA 1
ATOM 3684 C C . LYS A 1 439 ? -43.472 -37.097 42.913 1.00 51.81 439 LYS A C 1
ATOM 3686 O O . LYS A 1 439 ? -44.159 -37.167 43.932 1.00 51.81 439 LYS A O 1
ATOM 3691 N N . LYS A 1 440 ? -42.305 -37.738 42.803 1.00 49.62 440 LYS A N 1
ATOM 3692 C CA . LYS A 1 440 ? -41.733 -38.567 43.877 1.00 49.62 440 LYS A CA 1
ATOM 3693 C C . LYS A 1 440 ? -40.961 -37.747 44.918 1.00 49.62 440 LYS A C 1
ATOM 3695 O O . LYS A 1 440 ? -40.859 -38.190 46.060 1.00 49.62 440 LYS A O 1
ATOM 3700 N N . TYR A 1 441 ? -40.471 -36.561 44.551 1.00 46.16 441 TYR A N 1
ATOM 3701 C CA . TYR A 1 441 ? -39.703 -35.686 45.444 1.00 46.16 441 TYR A CA 1
ATOM 3702 C C . TYR A 1 441 ? -40.552 -34.689 46.250 1.00 46.16 441 TYR A C 1
ATOM 3704 O O . TYR A 1 441 ? -40.131 -34.303 47.335 1.00 46.16 441 TYR A O 1
ATOM 3712 N N . TYR A 1 442 ? -41.770 -34.346 45.812 1.00 44.66 442 TYR A N 1
ATOM 3713 C CA . TYR A 1 442 ? -42.645 -33.410 46.545 1.00 44.66 442 TYR A CA 1
ATOM 3714 C C . TYR A 1 442 ? -43.634 -34.052 47.537 1.00 44.66 442 TYR A C 1
ATOM 3716 O O . TYR A 1 442 ? -44.404 -33.341 48.169 1.00 44.66 442 TYR A O 1
ATOM 3724 N N . ASN A 1 443 ? -43.593 -35.376 47.737 1.00 48.47 443 ASN A N 1
ATOM 3725 C CA . ASN A 1 443 ? -44.463 -36.089 48.692 1.00 48.47 443 ASN A CA 1
ATOM 3726 C C . ASN A 1 443 ? -43.716 -36.717 49.888 1.00 48.47 443 ASN A C 1
ATOM 3728 O O . ASN A 1 443 ? -44.226 -37.635 50.531 1.00 48.47 443 ASN A O 1
ATOM 3732 N N . LYS A 1 444 ? -42.507 -36.241 50.216 1.00 48.28 444 LYS A N 1
ATOM 3733 C CA . LYS A 1 444 ? -41.784 -36.656 51.432 1.00 48.28 444 LYS A CA 1
ATOM 3734 C C . LYS A 1 444 ? -40.956 -35.518 52.048 1.00 48.28 444 LYS A C 1
ATOM 3736 O O . LYS A 1 444 ? -39.730 -35.578 52.038 1.00 48.28 444 LYS A O 1
ATOM 3741 N N . ARG A 1 445 ? -41.639 -34.524 52.618 1.00 37.44 445 ARG A N 1
ATOM 3742 C CA . ARG A 1 445 ? -41.443 -33.976 53.979 1.00 37.44 445 ARG A CA 1
ATOM 3743 C C . ARG A 1 445 ? -42.186 -32.664 54.146 1.00 37.44 445 ARG A C 1
ATOM 3745 O O . ARG A 1 445 ? -42.004 -31.789 53.277 1.00 37.44 445 ARG A O 1
#